Protein AF-A0A497K0K3-F1 (afdb_monomer)

pLDDT: mean 87.2, std 11.97, range [40.78, 98.0]

Radius of gyration: 27.2 Å; Cα contacts (8 Å, |Δi|>4): 540; chains: 1; bounding box: 61×64×87 Å

Mean predicted aligned error: 9.06 Å

Structure (mmCIF, N/CA/C/O backbone):
data_AF-A0A497K0K3-F1
#
_entry.id   AF-A0A497K0K3-F1
#
loop_
_atom_site.group_PDB
_atom_site.id
_atom_site.type_symbol
_atom_site.label_atom_id
_atom_site.label_alt_id
_atom_site.label_comp_id
_atom_site.label_asym_id
_atom_site.label_entity_id
_atom_site.label_seq_id
_atom_site.pdbx_PDB_ins_code
_atom_site.Cartn_x
_atom_site.Cartn_y
_atom_site.Cartn_z
_atom_site.occupancy
_atom_site.B_iso_or_equiv
_atom_site.auth_seq_id
_atom_site.auth_comp_id
_atom_site.auth_asym_id
_atom_site.auth_atom_id
_atom_site.pdbx_PDB_model_num
ATOM 1 N N . MET A 1 1 ? -24.976 9.567 4.731 1.00 81.94 1 MET A N 1
ATOM 2 C CA . MET A 1 1 ? -25.764 8.782 3.754 1.00 81.94 1 MET A CA 1
ATOM 3 C C . MET A 1 1 ? -26.337 7.565 4.461 1.00 81.94 1 MET A C 1
ATOM 5 O O . MET A 1 1 ? -25.668 7.037 5.346 1.00 81.94 1 MET A O 1
ATOM 9 N N . ASN A 1 2 ? -27.559 7.164 4.113 1.00 89.50 2 ASN A N 1
ATOM 10 C CA . ASN A 1 2 ? -28.194 5.967 4.667 1.00 89.50 2 ASN A CA 1
ATOM 11 C C . ASN A 1 2 ? -27.860 4.758 3.794 1.00 89.50 2 ASN A C 1
ATOM 13 O O . ASN A 1 2 ? -27.897 4.866 2.572 1.00 89.50 2 ASN A O 1
ATOM 17 N N . THR A 1 3 ? -27.541 3.638 4.434 1.00 92.94 3 THR A N 1
ATOM 18 C CA . THR A 1 3 ? -27.236 2.356 3.785 1.00 92.94 3 THR A CA 1
ATOM 19 C C . THR A 1 3 ? -28.233 1.306 4.265 1.00 92.94 3 THR A C 1
A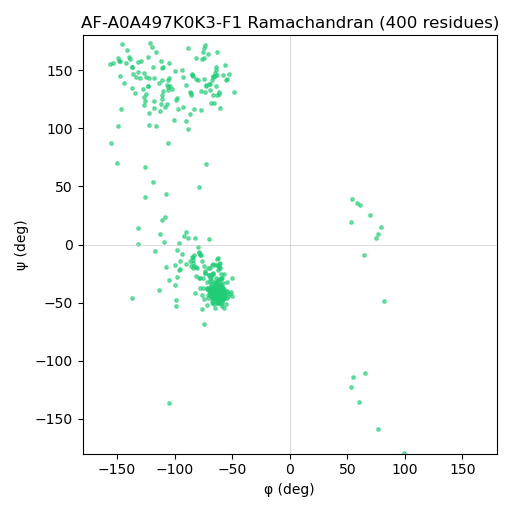TOM 21 O O . THR A 1 3 ? -28.965 1.544 5.234 1.00 92.94 3 THR A O 1
ATOM 24 N N . SER A 1 4 ? -28.244 0.130 3.642 1.00 91.94 4 SER A N 1
ATOM 25 C CA . SER A 1 4 ? -29.106 -0.980 4.064 1.00 91.94 4 SER A CA 1
ATOM 26 C C . SER A 1 4 ? -28.778 -1.499 5.479 1.00 91.94 4 SER A C 1
ATOM 28 O O . SER A 1 4 ? -29.630 -2.090 6.139 1.00 91.94 4 SER A O 1
ATOM 30 N N . HIS A 1 5 ? -27.583 -1.180 5.995 1.00 91.44 5 HIS A N 1
ATOM 31 C CA . HIS A 1 5 ? -27.079 -1.557 7.322 1.00 91.44 5 HIS A CA 1
ATOM 32 C C . HIS A 1 5 ? -27.007 -0.372 8.309 1.00 91.44 5 HIS A C 1
ATOM 34 O O . HIS A 1 5 ? -26.226 -0.383 9.268 1.00 91.44 5 HIS A O 1
ATOM 40 N N . GLY A 1 6 ? -27.807 0.673 8.068 1.00 90.69 6 GLY A N 1
ATOM 41 C CA . GLY A 1 6 ? -27.873 1.885 8.890 1.00 90.69 6 GLY A CA 1
ATOM 42 C C . GLY A 1 6 ? -27.059 3.061 8.330 1.00 90.69 6 GLY A C 1
ATOM 43 O O . GLY A 1 6 ? -26.469 2.968 7.252 1.00 90.69 6 GLY A O 1
ATOM 44 N N . PRO A 1 7 ? -27.044 4.215 9.013 1.00 91.88 7 PRO A N 1
ATOM 45 C CA . PRO A 1 7 ? -26.307 5.384 8.545 1.00 91.88 7 PRO A CA 1
ATOM 46 C C . PRO A 1 7 ? -24.793 5.176 8.657 1.00 91.88 7 PRO A C 1
ATOM 48 O O . PRO A 1 7 ? -24.294 4.686 9.670 1.00 91.88 7 PRO A O 1
ATOM 51 N N . THR A 1 8 ? -24.052 5.602 7.636 1.00 92.75 8 THR A N 1
ATOM 52 C CA . THR A 1 8 ? -22.582 5.587 7.670 1.00 92.75 8 THR A CA 1
ATOM 53 C C . THR A 1 8 ? -22.057 6.670 8.602 1.00 92.75 8 THR A C 1
ATOM 55 O O . THR A 1 8 ? -22.521 7.813 8.570 1.00 92.75 8 THR A O 1
ATOM 58 N N . SER A 1 9 ? -21.067 6.318 9.414 1.00 93.06 9 SER A N 1
ATOM 59 C CA . SER A 1 9 ? -20.449 7.191 10.409 1.00 93.06 9 SER A CA 1
ATOM 60 C C . SER A 1 9 ? -18.970 7.463 10.124 1.00 93.06 9 SER A C 1
ATOM 62 O O . SER A 1 9 ? -18.319 6.755 9.355 1.00 93.06 9 SER A O 1
ATOM 64 N N . TYR A 1 10 ? -18.410 8.475 10.792 1.00 91.56 10 TYR A N 1
ATOM 65 C CA . TYR A 1 10 ? -16.973 8.756 10.738 1.00 91.56 10 TYR A CA 1
ATOM 66 C C . TYR A 1 10 ? -16.123 7.591 11.271 1.00 91.56 10 TYR A C 1
ATOM 68 O O . TYR A 1 10 ? -15.045 7.315 10.738 1.00 91.56 10 TYR A O 1
ATOM 76 N N . LEU A 1 11 ? -16.623 6.870 12.285 1.00 95.12 11 LEU A N 1
ATOM 77 C CA . LEU A 1 11 ? -15.981 5.657 12.790 1.00 95.12 11 LEU A CA 1
ATOM 78 C C . LEU A 1 11 ? -15.847 4.617 11.674 1.00 95.12 11 LEU A C 1
ATOM 80 O O . LEU A 1 11 ? -14.776 4.040 11.519 1.00 95.12 11 LEU A O 1
ATOM 84 N N . ASP A 1 12 ? -16.888 4.431 10.858 1.00 96.38 12 ASP A N 1
ATOM 85 C CA . ASP A 1 12 ? -16.865 3.443 9.778 1.00 96.38 12 ASP A CA 1
ATOM 86 C C . ASP A 1 12 ? -15.757 3.736 8.765 1.00 96.38 12 ASP A C 1
ATOM 88 O O . ASP A 1 12 ? -14.955 2.856 8.457 1.00 96.38 12 ASP A O 1
ATOM 92 N N . PHE A 1 13 ? -15.654 4.987 8.306 1.00 94.56 13 PHE A N 1
ATOM 93 C CA . PHE A 1 13 ? -14.580 5.407 7.402 1.00 94.56 13 PHE A CA 1
ATOM 94 C C . PHE A 1 13 ? -13.200 5.331 8.059 1.00 94.56 13 PHE A C 1
ATOM 96 O O . PHE A 1 13 ? -12.242 4.906 7.416 1.00 94.56 13 PHE A O 1
ATOM 103 N N . SER A 1 14 ? -13.085 5.688 9.341 1.00 94.06 14 SER A N 1
ATOM 104 C CA . SER A 1 14 ? -11.822 5.601 10.085 1.00 94.06 14 SER A CA 1
ATOM 105 C C . SER A 1 14 ? -11.323 4.160 10.196 1.00 94.06 14 SER A C 1
ATOM 107 O O . SER A 1 14 ? -10.132 3.900 10.015 1.00 94.06 14 SER A O 1
ATOM 109 N N . LEU A 1 15 ? -12.230 3.214 10.457 1.00 96.62 15 LEU A N 1
ATOM 110 C CA . LEU A 1 15 ? -11.925 1.788 10.473 1.00 96.62 15 LEU A CA 1
ATOM 111 C C . LEU A 1 15 ? -11.590 1.286 9.069 1.00 96.62 15 LEU A C 1
ATOM 113 O O . LEU A 1 15 ? -10.532 0.690 8.883 1.00 96.62 15 LEU A O 1
ATOM 117 N N . ALA A 1 16 ? -12.429 1.573 8.072 1.00 96.69 16 ALA A N 1
ATOM 118 C CA . ALA A 1 16 ? -12.236 1.122 6.695 1.00 96.69 16 ALA A CA 1
ATOM 119 C C . ALA A 1 16 ? -10.949 1.664 6.057 1.00 96.69 16 ALA A C 1
ATOM 121 O O . ALA A 1 16 ? -10.318 0.964 5.269 1.00 96.69 16 ALA A O 1
ATOM 122 N N . PHE A 1 17 ? -10.496 2.860 6.440 1.00 94.94 17 PHE A N 1
ATOM 123 C CA . PHE A 1 17 ? -9.240 3.429 5.953 1.00 94.94 17 PHE A CA 1
ATOM 124 C C . PHE A 1 17 ? -8.026 2.531 6.236 1.00 94.94 17 PHE A C 1
ATOM 126 O O . PHE A 1 17 ? -7.165 2.379 5.368 1.00 94.94 17 PHE A O 1
ATOM 133 N N . ILE A 1 18 ? -7.974 1.906 7.419 1.00 95.06 18 ILE A N 1
ATOM 134 C CA . ILE A 1 18 ? -6.868 1.026 7.830 1.00 95.06 18 ILE A CA 1
ATOM 135 C C . ILE A 1 18 ? -7.205 -0.452 7.626 1.00 95.06 18 ILE A C 1
ATOM 137 O O . ILE A 1 18 ? -6.391 -1.196 7.086 1.00 95.06 18 ILE A O 1
ATOM 141 N N . LEU A 1 19 ? -8.387 -0.885 8.065 1.00 95.88 19 LEU A N 1
ATOM 142 C CA . LEU A 1 19 ? -8.795 -2.288 8.043 1.00 95.88 19 LEU A CA 1
ATOM 143 C C . LEU A 1 19 ? -9.232 -2.751 6.650 1.00 95.88 19 LEU A C 1
ATOM 145 O O . LEU A 1 19 ? -9.114 -3.938 6.341 1.00 95.88 19 LEU A O 1
ATOM 149 N N . GLY A 1 20 ? -9.755 -1.845 5.818 1.00 95.00 20 GLY A N 1
ATOM 150 C CA . GLY A 1 20 ? -10.454 -2.203 4.586 1.00 95.00 20 GLY A CA 1
ATOM 151 C C . GLY A 1 20 ? -11.562 -3.218 4.872 1.00 95.00 20 GLY A C 1
ATOM 152 O O . GLY A 1 20 ? -12.416 -2.994 5.724 1.00 95.00 20 GLY A O 1
ATOM 153 N N . SER A 1 21 ? -11.496 -4.372 4.205 1.00 92.75 21 SER A N 1
ATOM 154 C CA . SER A 1 21 ? -12.392 -5.513 4.437 1.00 92.75 21 SER A CA 1
ATOM 155 C C . SER A 1 21 ? -12.054 -6.366 5.664 1.00 92.75 21 SER A C 1
ATOM 157 O O . SER A 1 21 ? -12.774 -7.310 5.980 1.00 92.75 21 SER A O 1
ATOM 159 N N . GLY A 1 22 ? -10.926 -6.102 6.324 1.00 93.06 22 GLY A N 1
ATOM 160 C CA . GLY A 1 22 ? -10.370 -6.951 7.374 1.00 93.06 22 GLY A CA 1
ATOM 161 C C . GLY A 1 22 ? -9.696 -8.231 6.862 1.00 93.06 22 GLY A C 1
ATOM 162 O O . GLY A 1 22 ? -9.298 -9.062 7.674 1.00 93.06 22 GLY A O 1
ATOM 163 N N . LYS A 1 23 ? -9.549 -8.433 5.548 1.00 91.31 23 LYS A N 1
ATOM 164 C CA . LYS A 1 23 ? -8.831 -9.603 4.997 1.00 91.31 23 LYS A CA 1
ATOM 165 C C . LYS A 1 23 ? -7.331 -9.365 4.794 1.00 91.31 23 LYS A C 1
ATOM 167 O O . LYS A 1 23 ? -6.578 -10.315 4.622 1.00 91.31 23 LYS A O 1
ATOM 172 N N . GLY A 1 24 ? -6.903 -8.104 4.782 1.00 89.44 24 GLY A N 1
ATOM 173 C CA . GLY A 1 24 ? -5.507 -7.725 4.588 1.00 89.44 24 GLY A CA 1
ATOM 174 C C . GLY A 1 24 ? -4.669 -7.815 5.862 1.00 89.44 24 GLY A C 1
ATOM 175 O O . GLY A 1 24 ? -5.192 -7.769 6.975 1.00 89.44 24 GLY A O 1
ATOM 176 N N . TYR A 1 25 ? -3.350 -7.879 5.688 1.00 91.94 25 TYR A N 1
ATOM 177 C CA . TYR A 1 25 ? -2.402 -7.727 6.788 1.00 91.94 25 TYR A CA 1
ATOM 178 C C . TYR A 1 25 ? -2.402 -6.287 7.319 1.00 91.94 25 TYR A C 1
ATOM 180 O O . TYR A 1 25 ? -2.411 -5.326 6.538 1.00 91.94 25 TYR A O 1
ATOM 188 N N . ILE A 1 26 ? -2.350 -6.156 8.647 1.00 94.12 26 ILE A N 1
ATOM 189 C CA . ILE A 1 26 ? -2.205 -4.887 9.361 1.00 94.12 26 ILE A CA 1
ATOM 190 C C . ILE A 1 26 ? -1.013 -5.032 10.317 1.00 94.12 26 ILE A C 1
ATOM 192 O O . ILE A 1 26 ? -1.005 -5.960 11.127 1.00 94.12 26 ILE A O 1
ATOM 196 N N . PRO A 1 27 ? -0.024 -4.126 10.274 1.00 92.44 27 PRO A N 1
ATOM 197 C CA . PRO A 1 27 ? 1.155 -4.231 11.127 1.00 92.44 27 PRO A CA 1
ATOM 198 C C . PRO A 1 27 ? 0.806 -4.131 12.626 1.00 92.44 27 PRO A C 1
ATOM 200 O O . PRO A 1 27 ? 0.196 -3.137 13.030 1.00 92.44 27 PRO A O 1
ATOM 203 N N . PRO A 1 28 ? 1.247 -5.057 13.499 1.00 91.12 28 PRO A N 1
ATOM 204 C CA . PRO A 1 28 ? 1.009 -4.991 14.946 1.00 91.12 28 PRO A CA 1
ATOM 205 C C . PRO A 1 28 ? 1.960 -4.001 15.647 1.00 91.12 28 PRO A C 1
ATOM 207 O O . PRO A 1 28 ? 2.607 -4.313 16.643 1.00 91.12 28 PRO A O 1
ATOM 210 N N . ARG A 1 29 ? 2.077 -2.771 15.125 1.00 90.00 29 ARG A N 1
ATOM 211 C CA . ARG A 1 29 ? 3.024 -1.759 15.624 1.00 90.00 29 ARG A CA 1
ATOM 212 C C . ARG A 1 29 ? 2.478 -0.334 15.606 1.00 90.00 29 ARG A C 1
ATOM 214 O O . ARG A 1 29 ? 1.610 0.038 14.815 1.00 90.00 29 ARG A O 1
ATOM 221 N N . GLY A 1 30 ? 3.059 0.500 16.468 1.00 87.31 30 GLY A N 1
ATOM 222 C CA . GLY A 1 30 ? 2.953 1.959 16.410 1.00 87.31 30 GLY A CA 1
ATOM 223 C C . GLY A 1 30 ? 1.516 2.491 16.400 1.00 87.31 30 GLY A C 1
ATOM 224 O O . GLY A 1 30 ? 0.795 2.421 17.400 1.00 87.31 30 GLY A O 1
ATOM 225 N N . ARG A 1 31 ? 1.124 3.106 15.279 1.00 90.00 31 ARG A N 1
ATOM 226 C CA . ARG A 1 31 ? -0.209 3.702 15.093 1.00 90.00 31 ARG A CA 1
ATOM 227 C C . ARG A 1 31 ? -1.285 2.703 14.675 1.00 90.00 31 ARG A C 1
ATOM 229 O O . ARG A 1 31 ? -2.459 3.014 14.822 1.00 90.00 31 ARG A O 1
ATOM 236 N N . TYR A 1 32 ? -0.890 1.544 14.160 1.00 93.88 32 TYR A N 1
ATOM 237 C CA . TYR A 1 32 ? -1.805 0.529 13.642 1.00 93.88 32 TYR A CA 1
ATOM 238 C C . TYR A 1 32 ? -2.309 -0.402 14.749 1.00 93.88 32 TYR A C 1
ATOM 240 O O . TYR A 1 32 ? -3.356 -1.016 14.603 1.00 93.88 32 TYR A O 1
ATOM 248 N N . LEU A 1 33 ? -1.619 -0.439 15.893 1.00 94.31 33 LEU A N 1
ATOM 249 C CA . LEU A 1 33 ? -1.929 -1.338 17.003 1.00 94.31 33 LEU A CA 1
ATOM 250 C C . LEU A 1 33 ? -3.396 -1.280 17.503 1.00 94.31 33 LEU A C 1
ATOM 252 O O . LEU A 1 33 ? -3.985 -2.347 17.657 1.00 94.31 33 LEU A O 1
ATOM 256 N N . PRO A 1 34 ? -4.041 -0.103 17.681 1.00 96.00 34 PRO A N 1
ATOM 257 C CA . PRO A 1 34 ? -5.468 -0.052 18.026 1.00 96.00 34 PRO A CA 1
ATOM 258 C C . PRO A 1 34 ? -6.365 -0.699 16.964 1.00 96.00 34 PRO A C 1
ATOM 260 O O . PRO A 1 34 ? -7.342 -1.357 17.297 1.00 96.00 34 PRO A O 1
ATOM 263 N N . PHE A 1 35 ? -6.017 -0.568 15.684 1.00 96.81 35 PHE A N 1
ATOM 264 C CA . PHE A 1 35 ? -6.771 -1.176 14.590 1.00 96.81 35 PHE A CA 1
ATOM 265 C C . PHE A 1 35 ? -6.601 -2.697 14.568 1.00 96.81 35 PHE A C 1
ATOM 267 O O . PHE A 1 35 ? -7.580 -3.402 14.352 1.00 96.81 35 PHE A O 1
ATOM 274 N N . VAL A 1 36 ? -5.405 -3.217 14.867 1.00 95.94 36 VAL A N 1
ATOM 275 C CA . VAL A 1 36 ? -5.197 -4.669 15.020 1.00 95.94 36 VAL A CA 1
ATOM 276 C C . VAL A 1 36 ? -6.021 -5.219 16.189 1.00 95.94 36 VAL A C 1
ATOM 278 O O . VAL A 1 36 ? -6.665 -6.256 16.049 1.00 95.94 36 VAL A O 1
ATOM 281 N N . ALA A 1 37 ? -6.090 -4.498 17.312 1.00 96.50 37 ALA A N 1
ATOM 282 C CA . ALA A 1 37 ? -6.958 -4.874 18.427 1.00 96.50 37 ALA A CA 1
ATOM 283 C C . ALA A 1 37 ? -8.446 -4.869 18.052 1.00 96.50 37 ALA A C 1
ATOM 285 O O . ALA A 1 37 ? -9.154 -5.829 18.349 1.00 96.50 37 ALA A O 1
ATOM 286 N N . ILE A 1 38 ? -8.923 -3.834 17.354 1.00 96.94 38 ILE A N 1
ATOM 287 C CA . ILE A 1 38 ? -10.309 -3.781 16.863 1.00 96.94 38 ILE A CA 1
ATOM 288 C C . ILE A 1 38 ? -10.577 -4.929 15.887 1.00 96.94 38 ILE A C 1
ATOM 290 O O . ILE A 1 38 ? -11.615 -5.576 15.968 1.00 96.94 38 ILE A O 1
ATOM 294 N N . HIS A 1 39 ? -9.634 -5.235 14.996 1.00 96.19 39 HIS A N 1
ATOM 295 C CA . HIS A 1 39 ? -9.741 -6.360 14.070 1.00 96.19 39 HIS A CA 1
ATOM 296 C C . HIS A 1 39 ? -9.852 -7.703 14.793 1.00 96.19 39 HIS A C 1
ATOM 298 O O . HIS A 1 39 ? -10.673 -8.539 14.411 1.00 96.19 39 HIS A O 1
ATOM 304 N N . ARG A 1 40 ? -9.081 -7.895 15.870 1.00 95.31 40 ARG A N 1
ATOM 305 C CA . ARG A 1 40 ? -9.197 -9.066 16.743 1.00 95.31 40 ARG A CA 1
ATOM 306 C C . ARG A 1 40 ? -10.573 -9.121 17.407 1.00 95.31 40 ARG A C 1
ATOM 308 O O . ARG A 1 40 ? -11.254 -10.138 17.282 1.00 95.31 40 ARG A O 1
ATOM 315 N N . LEU A 1 41 ? -11.010 -8.025 18.024 1.00 95.50 41 LEU A N 1
ATOM 316 C CA . LEU A 1 41 ? -12.314 -7.902 18.686 1.00 95.50 41 LEU A CA 1
ATOM 317 C C . LEU A 1 41 ? -13.494 -8.116 17.733 1.00 95.50 41 LEU A C 1
ATOM 319 O O . LEU A 1 41 ? -14.487 -8.718 18.119 1.00 95.50 41 LEU A O 1
ATOM 323 N N . LEU A 1 42 ? -13.392 -7.705 16.469 1.00 95.31 42 LEU A N 1
ATOM 324 C CA . LEU A 1 42 ? -14.420 -7.975 15.459 1.00 95.31 42 LEU A CA 1
ATOM 325 C C . LEU A 1 42 ? -14.626 -9.479 15.216 1.00 95.31 42 LEU A C 1
ATOM 327 O O . LEU A 1 42 ? -15.741 -9.892 14.893 1.00 95.31 42 LEU A O 1
ATOM 331 N N . LYS A 1 43 ? -13.576 -10.294 15.402 1.00 92.75 43 LYS A N 1
ATOM 332 C CA . LYS A 1 43 ? -13.619 -11.755 15.232 1.00 92.75 43 LYS A CA 1
ATOM 333 C C . LYS A 1 43 ? -14.166 -12.483 16.462 1.00 92.75 43 LYS A C 1
ATOM 335 O O . LYS A 1 43 ? -14.933 -13.422 16.288 1.00 92.75 43 LYS A O 1
ATOM 340 N N . VAL A 1 44 ? -13.786 -12.073 17.677 1.00 93.75 44 VAL A N 1
ATOM 341 C CA . VAL A 1 44 ? -14.222 -12.741 18.930 1.00 93.75 44 VAL A CA 1
ATOM 342 C C . VAL A 1 44 ? -15.434 -12.113 19.600 1.00 93.75 44 VAL A C 1
ATOM 344 O O . VAL A 1 44 ? -16.117 -12.772 20.371 1.00 93.75 44 VAL A O 1
ATOM 347 N N . GLY A 1 45 ? -15.736 -10.853 19.301 1.00 91.38 45 GLY A N 1
ATOM 348 C CA . GLY A 1 45 ? -16.783 -10.061 19.947 1.00 91.38 45 GLY A CA 1
ATOM 349 C C . GLY A 1 45 ? -16.348 -9.448 21.280 1.00 91.38 45 GLY A C 1
ATOM 350 O O . GLY A 1 45 ? -16.536 -8.246 21.480 1.00 91.38 45 GLY A O 1
ATOM 351 N N . GLU A 1 46 ? -15.754 -10.252 22.159 1.00 94.94 46 GLU A N 1
ATOM 352 C CA . GLU A 1 46 ? -15.360 -9.867 23.517 1.00 94.94 46 GLU A CA 1
ATOM 353 C C . GLU A 1 46 ? -14.040 -10.548 23.905 1.00 94.94 46 GLU A C 1
ATOM 355 O O . GLU A 1 46 ? -13.829 -11.713 23.568 1.00 94.94 46 GLU A O 1
ATOM 360 N N . CYS A 1 47 ? -13.141 -9.826 24.577 1.00 95.50 47 CYS A N 1
ATOM 361 C CA . CYS A 1 47 ? -11.946 -10.404 25.196 1.00 95.50 47 CYS A CA 1
ATOM 362 C C . CYS A 1 47 ? -11.435 -9.535 26.350 1.00 95.50 47 CYS A C 1
ATOM 364 O O . CYS A 1 47 ? -11.640 -8.317 26.376 1.00 95.50 47 CYS A O 1
ATOM 366 N N . SER A 1 48 ? -10.720 -10.143 27.289 1.00 96.31 48 SER A N 1
ATOM 367 C CA . SER A 1 48 ? -10.009 -9.412 28.335 1.00 96.31 48 SER A CA 1
ATOM 368 C C . SER A 1 48 ? -8.720 -8.773 27.810 1.00 96.31 48 SER A C 1
ATOM 370 O O . SER A 1 48 ? -8.157 -9.179 26.790 1.00 96.31 48 SER A O 1
ATOM 372 N N . PHE A 1 49 ? -8.220 -7.760 28.517 1.00 96.38 49 PHE A N 1
ATOM 373 C CA . PHE A 1 49 ? -6.960 -7.102 28.177 1.00 96.38 49 PHE A CA 1
ATOM 374 C C . PHE A 1 49 ? -5.771 -8.071 28.122 1.00 96.38 49 PHE A C 1
ATOM 376 O O . PHE A 1 49 ? -4.952 -7.962 27.211 1.00 96.38 49 PHE A O 1
ATOM 383 N N . ARG A 1 50 ? -5.678 -9.017 29.065 1.00 95.31 50 ARG A N 1
ATOM 384 C CA . ARG A 1 50 ? -4.603 -10.021 29.109 1.00 95.31 50 ARG A CA 1
ATOM 385 C C . ARG A 1 50 ? -4.629 -10.943 27.894 1.00 95.31 50 ARG A C 1
ATOM 387 O O . ARG A 1 50 ? -3.597 -11.093 27.251 1.00 95.31 50 ARG A O 1
ATOM 394 N N . GLU A 1 51 ? -5.800 -11.469 27.546 1.00 95.88 51 GLU A N 1
ATOM 395 C CA . GLU A 1 51 ? -5.971 -12.292 26.339 1.00 95.88 51 GLU A CA 1
ATOM 396 C C . GLU A 1 51 ? -5.605 -11.495 25.083 1.00 95.88 51 GLU A C 1
ATOM 398 O O . GLU A 1 51 ? -4.901 -11.989 24.208 1.00 95.88 51 GLU A O 1
ATOM 403 N N . LEU A 1 52 ? -6.013 -10.223 25.014 1.00 95.25 52 LEU A N 1
ATOM 404 C CA . LEU A 1 52 ? -5.724 -9.377 23.862 1.00 95.25 52 LEU A CA 1
ATOM 405 C C . LEU A 1 52 ? -4.222 -9.123 23.677 1.00 95.25 52 LEU A C 1
ATOM 407 O O . LEU A 1 52 ? -3.737 -9.167 22.551 1.00 95.25 52 LEU A O 1
ATOM 411 N N . ILE A 1 53 ? -3.470 -8.818 24.740 1.00 95.25 53 ILE A N 1
ATOM 412 C CA . ILE A 1 53 ? -2.024 -8.568 24.601 1.00 95.25 53 ILE A CA 1
ATOM 413 C C . ILE A 1 53 ? -1.238 -9.848 24.304 1.00 95.25 53 ILE A C 1
ATOM 415 O O . ILE A 1 53 ? -0.239 -9.772 23.588 1.00 95.25 53 ILE A O 1
ATOM 419 N N . GLU A 1 54 ? -1.698 -10.991 24.822 1.00 94.50 54 GLU A N 1
ATOM 420 C CA . GLU A 1 54 ? -1.128 -12.311 24.551 1.00 94.50 54 GLU A CA 1
ATOM 421 C C . GLU A 1 54 ? -1.330 -12.690 23.081 1.00 94.50 54 GLU A C 1
ATOM 423 O O . GLU A 1 54 ? -0.351 -12.942 22.379 1.00 94.50 54 GLU A O 1
ATOM 428 N N . ASP A 1 55 ? -2.563 -12.584 22.579 1.00 92.81 55 ASP A N 1
ATOM 429 C CA . ASP A 1 55 ? -2.907 -12.838 21.176 1.00 92.81 55 ASP A CA 1
ATOM 430 C C . ASP A 1 55 ? -2.129 -11.939 20.204 1.00 92.81 55 ASP A C 1
ATOM 432 O O . ASP A 1 55 ? -1.759 -12.354 19.105 1.00 92.81 55 ASP A O 1
ATOM 436 N N . LEU A 1 56 ? -1.902 -10.679 20.586 1.00 91.88 56 LEU A N 1
ATOM 437 C CA . LEU A 1 56 ? -1.166 -9.715 19.768 1.00 91.88 56 LEU A CA 1
ATOM 438 C C . LEU A 1 56 ? 0.358 -9.837 19.913 1.00 91.88 56 LEU A C 1
ATOM 440 O O . LEU A 1 56 ? 1.083 -9.172 19.170 1.00 91.88 56 LEU A O 1
ATOM 444 N N . GLY A 1 57 ? 0.855 -10.633 20.865 1.00 92.19 57 GLY A N 1
ATOM 445 C CA . GLY A 1 57 ? 2.284 -10.788 21.134 1.00 92.19 57 GLY A CA 1
ATOM 446 C C . GLY A 1 57 ? 2.974 -9.485 21.555 1.00 92.19 57 GLY A C 1
ATOM 447 O O . GLY A 1 57 ? 4.126 -9.244 21.187 1.00 92.19 57 GLY A O 1
ATOM 448 N N . ILE A 1 58 ? 2.280 -8.605 22.287 1.00 92.50 58 ILE A N 1
ATOM 449 C CA . ILE A 1 58 ? 2.800 -7.284 22.677 1.00 92.50 58 ILE A CA 1
ATOM 450 C C . ILE A 1 58 ? 3.072 -7.174 24.178 1.00 92.50 58 ILE A C 1
ATOM 452 O O . ILE A 1 58 ? 2.400 -7.768 25.013 1.00 92.50 58 ILE A O 1
ATOM 456 N N . SER A 1 59 ? 4.035 -6.321 24.542 1.00 92.62 59 SER A N 1
ATOM 457 C CA . SER A 1 59 ? 4.293 -5.997 25.952 1.00 92.62 59 SER A CA 1
ATOM 458 C C . SER A 1 59 ? 3.105 -5.292 26.615 1.00 92.62 59 SER A C 1
ATOM 460 O O . SER A 1 59 ? 2.423 -4.481 25.979 1.00 92.62 59 SER A O 1
ATOM 462 N N . GLU A 1 60 ? 2.940 -5.481 27.928 1.00 93.19 60 GLU A N 1
ATOM 463 C CA . GLU A 1 60 ? 1.897 -4.800 28.704 1.00 93.19 60 GLU A CA 1
ATOM 464 C C . GLU A 1 60 ? 1.970 -3.273 28.546 1.00 93.19 60 GLU A C 1
ATOM 466 O O . GLU A 1 60 ? 0.953 -2.620 28.324 1.00 93.19 60 GLU A O 1
ATOM 471 N N . ARG A 1 61 ? 3.175 -2.684 28.541 1.00 92.50 61 ARG A N 1
ATOM 472 C CA . ARG A 1 61 ? 3.365 -1.242 28.306 1.00 92.50 61 ARG A CA 1
ATOM 473 C C . ARG A 1 61 ? 2.764 -0.780 26.973 1.00 92.50 61 ARG A C 1
ATOM 475 O O . ARG A 1 61 ? 2.149 0.288 26.910 1.00 92.50 61 ARG A O 1
ATOM 482 N N . ALA A 1 62 ? 2.961 -1.552 25.904 1.00 92.06 62 ALA A N 1
ATOM 483 C CA . ALA A 1 62 ? 2.376 -1.258 24.599 1.00 92.06 62 ALA A CA 1
ATOM 484 C C . ALA A 1 62 ? 0.849 -1.435 24.628 1.00 92.06 62 ALA A C 1
ATOM 486 O O . ALA A 1 62 ? 0.133 -0.564 24.132 1.00 92.06 62 ALA A O 1
ATOM 487 N N . GLY A 1 63 ? 0.364 -2.492 25.287 1.00 94.06 63 GLY A N 1
ATOM 488 C CA . GLY A 1 63 ? -1.058 -2.745 25.514 1.00 94.06 63 GLY A CA 1
ATOM 489 C C . GLY A 1 63 ? -1.762 -1.605 26.257 1.00 94.06 63 GLY A C 1
ATOM 490 O O . GLY A 1 63 ? -2.801 -1.130 25.809 1.00 94.06 63 GLY A O 1
ATOM 491 N N . ARG A 1 64 ? -1.165 -1.066 27.326 1.00 94.56 64 ARG A N 1
ATOM 492 C CA . ARG A 1 64 ? -1.716 0.085 28.068 1.00 94.56 64 ARG A CA 1
ATOM 493 C C . ARG A 1 64 ? -1.815 1.334 27.196 1.00 94.56 64 ARG A C 1
ATOM 495 O O . ARG A 1 64 ? -2.818 2.042 27.219 1.00 94.56 64 ARG A O 1
ATOM 502 N N . SER A 1 65 ? -0.795 1.602 26.378 1.00 93.75 65 SER A N 1
ATOM 503 C CA . SER A 1 65 ? -0.849 2.715 25.422 1.00 93.75 65 SER A CA 1
ATOM 504 C C . SER A 1 65 ? -1.917 2.504 24.344 1.00 93.75 65 SER A C 1
ATOM 506 O O . SER A 1 65 ? -2.518 3.480 23.896 1.00 93.75 65 SER A O 1
ATOM 508 N N . MET A 1 66 ? -2.143 1.261 23.921 1.00 95.81 66 MET A N 1
ATOM 509 C CA . MET A 1 66 ? -3.197 0.892 22.980 1.00 95.81 66 MET A CA 1
ATOM 510 C C . MET A 1 66 ? -4.589 1.092 23.589 1.00 95.81 66 MET A C 1
ATOM 512 O O . MET A 1 66 ? -5.411 1.727 22.936 1.00 95.81 66 MET A O 1
ATOM 516 N N . LEU A 1 67 ? -4.833 0.661 24.835 1.00 95.88 67 LEU A N 1
ATOM 517 C CA . LEU A 1 67 ? -6.106 0.883 25.538 1.00 95.88 67 LEU A CA 1
ATOM 518 C C . LEU A 1 67 ? -6.489 2.366 25.578 1.00 95.88 67 LEU A C 1
ATOM 520 O O . LEU A 1 67 ? -7.610 2.719 25.232 1.00 95.88 67 LEU A O 1
ATOM 524 N N . LYS A 1 68 ? -5.539 3.250 25.908 1.00 95.31 68 LYS A N 1
ATOM 525 C CA . LYS A 1 68 ? -5.780 4.706 25.934 1.00 95.31 68 LYS A CA 1
ATOM 526 C C . LYS A 1 68 ? -6.191 5.258 24.566 1.00 95.31 68 LYS A C 1
ATOM 528 O O . LYS A 1 68 ? -7.028 6.148 24.482 1.00 95.31 68 LYS A O 1
ATOM 533 N N . LYS A 1 69 ? -5.620 4.725 23.481 1.00 95.50 69 LYS A N 1
ATOM 534 C CA . LYS A 1 69 ? -6.009 5.106 22.113 1.00 95.50 69 LYS A CA 1
ATOM 535 C C . LYS A 1 69 ? -7.379 4.552 21.733 1.00 95.50 69 LYS A C 1
ATOM 537 O O . LYS A 1 69 ? -8.120 5.248 21.054 1.00 95.50 69 LYS A O 1
ATOM 542 N N . LEU A 1 70 ? -7.705 3.330 22.155 1.00 96.00 70 LEU A N 1
ATOM 543 C CA . LEU A 1 70 ? -9.017 2.724 21.930 1.00 96.00 70 LEU A CA 1
ATOM 544 C C . LEU A 1 70 ? -10.121 3.496 22.653 1.00 96.00 70 LEU A C 1
ATOM 546 O O . LEU A 1 70 ? -11.141 3.783 22.036 1.00 96.00 70 LEU A O 1
ATOM 550 N N . LEU A 1 71 ? -9.888 3.883 23.910 1.00 95.38 71 LEU A N 1
ATOM 551 C CA . LEU A 1 71 ? -10.812 4.731 24.662 1.00 95.38 71 LEU A CA 1
ATOM 552 C C . LEU A 1 71 ? -11.022 6.067 23.945 1.00 95.38 71 LEU A C 1
ATOM 554 O O . LEU A 1 71 ? -12.153 6.434 23.659 1.00 95.38 71 LEU A O 1
ATOM 558 N N . LYS A 1 72 ? -9.938 6.725 23.520 1.00 95.00 72 LYS A N 1
ATOM 559 C CA . LYS A 1 72 ? -10.052 7.955 22.731 1.00 95.00 72 LYS A CA 1
ATOM 560 C C . LYS A 1 72 ? -10.850 7.757 21.435 1.00 95.00 72 LYS A C 1
ATOM 562 O O . LYS A 1 72 ? -11.685 8.582 21.102 1.00 95.00 72 LYS A O 1
ATOM 567 N N . MET A 1 73 ? -10.631 6.662 20.702 1.00 95.25 73 MET A N 1
ATOM 568 C CA . MET A 1 73 ? -11.420 6.354 19.499 1.00 95.25 73 MET A CA 1
ATOM 569 C C . MET A 1 73 ? -12.901 6.114 19.819 1.00 95.25 73 MET A C 1
ATOM 571 O O . MET A 1 73 ? -13.764 6.411 18.995 1.00 95.25 73 MET A O 1
ATOM 575 N N . HIS A 1 74 ? -13.205 5.555 20.990 1.00 95.50 74 HIS A N 1
ATOM 576 C CA . HIS A 1 74 ? -14.571 5.382 21.466 1.00 95.50 74 HIS A CA 1
ATOM 577 C C . HIS A 1 74 ? -15.235 6.727 21.768 1.00 95.50 74 HIS A C 1
ATOM 579 O O . HIS A 1 74 ? -16.329 6.978 21.269 1.00 95.50 74 HIS A O 1
ATOM 585 N N . GLU A 1 75 ? -14.544 7.606 22.491 1.00 94.31 75 GLU A N 1
ATOM 586 C CA . GLU A 1 75 ? -14.987 8.970 22.805 1.00 94.31 75 GLU A CA 1
ATOM 587 C C . GLU A 1 75 ? -15.180 9.807 21.530 1.00 94.31 75 GLU A C 1
ATOM 589 O O . GLU A 1 75 ? -16.264 10.338 21.303 1.00 94.31 75 GLU A O 1
ATOM 594 N N . ASP A 1 76 ? -14.183 9.825 20.636 1.00 94.25 76 ASP A N 1
ATOM 595 C CA . ASP A 1 76 ? -14.210 10.537 19.346 1.00 94.25 76 ASP A CA 1
ATOM 596 C C . ASP A 1 76 ? -15.310 10.008 18.392 1.00 94.25 76 ASP A C 1
ATOM 598 O O . ASP A 1 76 ? -15.579 10.609 17.350 1.00 94.25 76 ASP A O 1
ATOM 602 N N . SER A 1 77 ? -15.930 8.864 18.710 1.00 93.06 77 SER A N 1
ATOM 603 C CA . SER A 1 77 ? -17.022 8.257 17.939 1.00 93.06 77 SER A CA 1
ATOM 604 C C . SER A 1 77 ? -18.374 8.286 18.654 1.00 93.06 77 SER A C 1
ATOM 606 O O . SER A 1 77 ? -19.243 7.479 18.318 1.00 93.06 77 SER A O 1
ATOM 608 N N . ASP A 1 78 ? -18.565 9.182 19.627 1.00 91.81 78 ASP A N 1
ATOM 609 C CA . ASP A 1 78 ? -19.785 9.295 20.442 1.00 91.81 78 ASP A CA 1
ATOM 610 C C . ASP A 1 78 ? -20.171 7.963 21.109 1.00 91.81 78 ASP A C 1
ATOM 612 O O . ASP A 1 78 ? -21.332 7.543 21.120 1.00 91.81 78 ASP A O 1
ATOM 616 N N . GLY A 1 79 ? -19.173 7.221 21.585 1.00 92.56 79 GLY A N 1
ATOM 617 C CA . GLY A 1 79 ? -19.384 5.949 22.259 1.00 92.56 79 GLY A CA 1
ATOM 618 C C . GLY A 1 79 ? -19.863 4.823 21.332 1.00 92.56 79 GLY A C 1
ATOM 619 O O . GLY A 1 79 ? -20.538 3.893 21.775 1.00 92.56 79 GLY A O 1
ATOM 620 N N . ARG A 1 80 ? -19.578 4.862 20.024 1.00 93.00 80 ARG A N 1
ATOM 621 C CA . ARG A 1 80 ? -20.066 3.834 19.073 1.00 93.00 80 ARG A CA 1
ATOM 622 C C . ARG A 1 80 ? -19.201 2.577 18.989 1.00 93.00 80 ARG A C 1
ATOM 624 O O . ARG A 1 80 ? -19.675 1.564 18.484 1.00 93.00 80 ARG A O 1
ATOM 631 N N . LEU A 1 81 ? -17.963 2.619 19.485 1.00 94.88 81 LEU A N 1
ATOM 632 C CA . LEU A 1 81 ? -17.019 1.498 19.366 1.00 94.88 81 LEU A CA 1
ATOM 633 C C . LEU A 1 81 ? -17.298 0.315 20.326 1.00 94.88 81 LEU A C 1
ATOM 635 O O . LEU A 1 81 ? -17.455 -0.817 19.867 1.00 94.88 81 LEU A O 1
ATOM 639 N N . PHE A 1 82 ? -17.369 0.555 21.638 1.00 96.75 82 PHE A N 1
ATOM 640 C CA . PHE A 1 82 ? -17.520 -0.476 22.674 1.00 96.75 82 PHE A CA 1
ATOM 641 C C . PHE A 1 82 ? -18.933 -0.528 23.241 1.00 96.75 82 PHE A C 1
ATOM 643 O O . PHE A 1 82 ? -19.594 0.497 23.344 1.00 96.75 82 PHE A O 1
ATOM 650 N N . ALA A 1 83 ? -19.422 -1.725 23.557 1.00 93.81 83 ALA A N 1
ATOM 651 C CA . ALA A 1 83 ? -20.759 -1.933 24.107 1.00 93.81 83 ALA A CA 1
ATOM 652 C C . ALA A 1 83 ? -20.898 -1.392 25.532 1.00 93.81 83 ALA A C 1
ATOM 654 O O . ALA A 1 83 ? -21.977 -0.934 25.898 1.00 93.81 83 ALA A O 1
ATOM 655 N N . GLU A 1 84 ? -19.804 -1.430 26.285 1.00 91.19 84 GLU A N 1
ATOM 656 C CA . GLU A 1 84 ? -19.700 -0.997 27.671 1.00 91.19 84 GLU A CA 1
ATOM 657 C C . GLU A 1 84 ? -18.437 -0.142 27.814 1.00 91.19 84 GLU A C 1
ATOM 659 O O . GLU A 1 84 ? -17.423 -0.412 27.157 1.00 91.19 84 GLU A O 1
ATOM 664 N N . ASP A 1 85 ? -18.511 0.891 28.652 1.00 89.00 85 ASP A N 1
ATOM 665 C CA . ASP A 1 85 ? -17.341 1.681 29.021 1.00 89.00 85 ASP A CA 1
ATOM 666 C C . ASP A 1 85 ? -16.373 0.819 29.835 1.00 89.00 85 ASP A C 1
ATOM 668 O O . ASP A 1 85 ? -16.777 -0.025 30.636 1.00 89.00 85 ASP A O 1
ATOM 672 N N . PHE A 1 86 ? -15.078 1.053 29.654 1.00 91.12 86 PHE A N 1
ATOM 673 C CA . PHE A 1 86 ? -14.038 0.375 30.417 1.00 91.12 86 PHE A CA 1
ATOM 674 C C . PHE A 1 86 ? -13.027 1.388 30.941 1.00 91.12 86 PHE A C 1
ATOM 676 O O . PHE A 1 86 ? -12.727 2.392 30.292 1.00 91.12 86 PHE A O 1
ATOM 683 N N . ASN A 1 87 ? -12.450 1.094 32.104 1.00 90.69 87 ASN A N 1
ATOM 684 C CA . ASN A 1 87 ? -11.378 1.903 32.655 1.00 90.69 87 ASN A CA 1
ATOM 685 C C . ASN A 1 87 ? -10.012 1.338 32.210 1.00 90.69 87 ASN A C 1
ATOM 687 O O . ASN A 1 87 ? -9.669 0.202 32.546 1.00 90.69 87 ASN A O 1
ATOM 691 N N . PRO A 1 88 ? -9.190 2.101 31.463 1.00 88.75 88 PRO A N 1
ATOM 692 C CA . PRO A 1 88 ? -7.891 1.629 30.978 1.00 88.75 88 PRO A CA 1
ATOM 693 C C . PRO A 1 88 ? -6.862 1.379 32.095 1.00 88.75 88 PRO A C 1
ATOM 695 O O . PRO A 1 88 ? -5.849 0.711 31.849 1.00 88.75 88 PRO A O 1
ATOM 698 N N . GLU A 1 89 ? -7.099 1.918 33.295 1.00 90.19 89 GLU A N 1
ATOM 699 C CA . GLU A 1 89 ? -6.248 1.728 34.475 1.00 90.19 89 GLU A CA 1
ATOM 700 C C . GLU A 1 89 ? -6.588 0.441 35.255 1.00 90.19 89 GLU A C 1
ATOM 702 O O . GLU A 1 89 ? -5.797 0.013 36.096 1.00 90.19 89 GLU A O 1
ATOM 707 N N . ASP A 1 90 ? -7.708 -0.227 34.949 1.00 91.62 90 ASP A N 1
ATOM 708 C CA . ASP A 1 90 ? -8.048 -1.510 35.569 1.00 91.62 90 ASP A CA 1
ATOM 709 C C . ASP A 1 90 ? -7.003 -2.574 35.219 1.00 91.62 90 ASP A C 1
ATOM 711 O O . ASP A 1 90 ? -6.452 -2.602 34.118 1.00 91.62 90 ASP A O 1
ATOM 715 N N . ALA A 1 91 ? -6.724 -3.504 36.135 1.00 90.31 91 ALA A N 1
ATOM 716 C CA . ALA A 1 91 ? -5.673 -4.500 35.918 1.00 90.31 91 ALA A CA 1
ATOM 717 C C . ALA A 1 91 ? -5.935 -5.382 34.681 1.00 90.31 91 ALA A C 1
ATOM 719 O O . ALA A 1 91 ? -4.987 -5.725 33.969 1.00 90.31 91 ALA A O 1
ATOM 720 N N . ASN A 1 92 ? -7.200 -5.720 34.412 1.00 94.88 92 ASN A N 1
ATOM 721 C CA . ASN A 1 92 ? -7.607 -6.562 33.290 1.00 94.88 92 ASN A CA 1
ATOM 722 C C . ASN A 1 92 ? -9.026 -6.209 32.793 1.00 94.88 92 ASN A C 1
ATOM 724 O O . ASN A 1 92 ? -9.948 -6.986 33.039 1.00 94.88 92 ASN A O 1
ATOM 728 N N . PRO A 1 93 ? -9.233 -5.046 32.146 1.00 95.50 93 PRO A N 1
ATOM 729 C CA . PRO A 1 93 ? -10.552 -4.655 31.660 1.00 95.50 93 PRO A CA 1
ATOM 730 C C . PRO A 1 93 ? -11.041 -5.611 30.570 1.00 95.50 93 PRO A C 1
ATOM 732 O O . PRO A 1 93 ? -10.253 -6.087 29.745 1.00 95.50 93 PRO A O 1
ATOM 735 N N . THR A 1 94 ? -12.348 -5.855 30.553 1.00 95.94 94 THR A N 1
ATOM 736 C CA . THR A 1 94 ? -13.023 -6.582 29.476 1.00 95.94 94 THR A CA 1
ATOM 737 C C . THR A 1 94 ? -13.404 -5.609 28.369 1.00 95.94 94 THR A C 1
ATOM 739 O O . THR A 1 94 ? -13.976 -4.552 28.624 1.00 95.94 94 THR A O 1
ATOM 742 N N . LEU A 1 95 ? -13.074 -5.957 27.128 1.00 96.25 95 LEU A N 1
ATOM 743 C CA . LEU A 1 95 ? -13.357 -5.153 25.948 1.00 96.25 95 LEU A CA 1
ATOM 744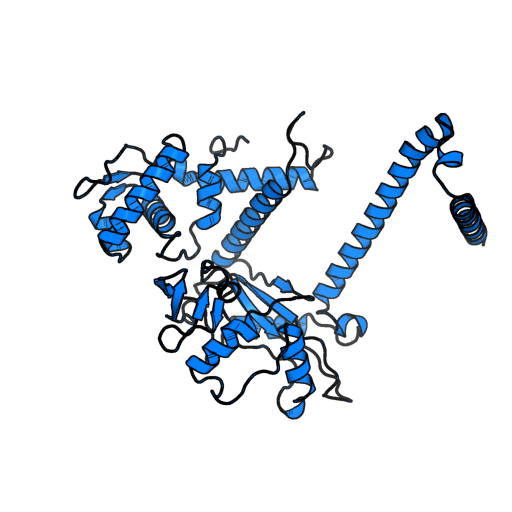 C C . LEU A 1 95 ? -14.402 -5.864 25.100 1.00 96.25 95 LEU A C 1
ATOM 746 O O . LEU A 1 95 ? -14.167 -6.972 24.618 1.00 96.25 95 LEU A O 1
ATOM 750 N N . LYS A 1 96 ? -15.532 -5.199 24.869 1.00 96.25 96 LYS A N 1
ATOM 751 C CA . LYS A 1 96 ? -16.650 -5.742 24.095 1.00 96.25 96 LYS A CA 1
ATOM 752 C C . LYS A 1 96 ? -17.042 -4.792 22.982 1.00 96.25 96 LYS A C 1
ATOM 754 O O . LYS A 1 96 ? -17.414 -3.653 23.250 1.00 96.25 96 LYS A O 1
ATOM 759 N N . ILE A 1 97 ? -16.968 -5.235 21.730 1.00 95.12 97 ILE A N 1
ATOM 760 C CA . ILE A 1 97 ? -17.292 -4.373 20.587 1.00 95.12 97 ILE A CA 1
ATOM 761 C C . ILE A 1 97 ? -18.812 -4.272 20.391 1.00 95.12 97 ILE A C 1
ATOM 763 O O . ILE A 1 97 ? -19.527 -5.268 20.537 1.00 95.12 97 ILE A O 1
ATOM 767 N N . LYS A 1 98 ? -19.338 -3.091 20.029 1.00 94.81 98 LYS A N 1
ATOM 768 C CA . LYS A 1 98 ? -20.762 -2.977 19.659 1.00 94.81 98 LYS A CA 1
ATOM 769 C C . LYS A 1 98 ? -21.039 -3.803 18.405 1.00 94.81 98 LYS A C 1
ATOM 771 O O . LYS A 1 98 ? -20.302 -3.726 17.424 1.00 94.81 98 LYS A O 1
ATOM 776 N N . GLY A 1 99 ? -22.155 -4.537 18.402 1.00 89.81 99 GLY A N 1
ATOM 777 C CA . GLY A 1 99 ? -22.541 -5.399 17.278 1.00 89.81 99 GLY A CA 1
ATOM 778 C C . GLY A 1 99 ? -22.600 -4.661 15.936 1.00 89.81 99 GLY A C 1
ATOM 779 O O . GLY A 1 99 ? -22.088 -5.165 14.943 1.00 89.81 99 GLY A O 1
ATOM 780 N N . GLN A 1 100 ? -23.112 -3.424 15.932 1.00 90.31 100 GLN A N 1
ATOM 781 C CA . GLN A 1 100 ? -23.228 -2.577 14.735 1.00 90.31 100 GLN A CA 1
ATOM 782 C C . GLN A 1 100 ? -21.882 -2.224 14.084 1.00 90.31 100 GLN A C 1
ATOM 784 O O . GLN A 1 100 ? -21.845 -1.881 12.900 1.00 90.31 100 GLN A O 1
ATOM 789 N N . VAL A 1 101 ? -20.771 -2.294 14.828 1.00 94.38 101 VAL A N 1
ATOM 790 C CA . VAL A 1 101 ? -19.431 -2.016 14.287 1.00 94.38 101 VAL A CA 1
ATOM 791 C C . VAL A 1 101 ? -19.031 -3.087 13.278 1.00 94.38 101 VAL A C 1
ATOM 793 O O . VAL A 1 101 ? -18.281 -2.781 12.363 1.00 94.38 101 VAL A O 1
ATOM 796 N N . LYS A 1 102 ? -19.568 -4.312 13.365 1.00 94.06 102 LYS A N 1
ATOM 797 C CA . LYS A 1 102 ? -19.269 -5.392 12.408 1.00 94.06 102 LYS A CA 1
ATOM 798 C C . LYS A 1 102 ? -19.653 -5.043 10.969 1.00 94.06 102 LYS A C 1
ATOM 800 O O . LYS A 1 102 ? -18.962 -5.462 10.045 1.00 94.06 102 LYS A O 1
ATOM 805 N N . ASP A 1 103 ? -20.671 -4.207 10.790 1.00 95.62 103 ASP A N 1
ATOM 806 C CA . ASP A 1 103 ? -21.172 -3.813 9.472 1.00 95.62 103 ASP A CA 1
ATOM 807 C C . ASP A 1 103 ? -20.452 -2.583 8.880 1.00 95.62 103 ASP A C 1
ATOM 809 O O . ASP A 1 103 ? -20.834 -2.111 7.808 1.00 95.62 103 ASP A O 1
ATOM 813 N N . TYR A 1 104 ? -19.394 -2.065 9.532 1.00 96.81 104 TYR A N 1
ATOM 814 C CA . TYR A 1 104 ? -18.666 -0.862 9.089 1.00 96.81 104 TYR A CA 1
ATOM 815 C C . TYR A 1 104 ? -18.261 -0.926 7.611 1.00 96.81 104 TYR A C 1
ATOM 817 O O . TYR A 1 104 ? -18.446 0.031 6.859 1.00 96.81 104 TYR A O 1
ATOM 825 N N . TRP A 1 105 ? -17.740 -2.078 7.180 1.00 97.06 105 TRP A N 1
ATOM 826 C CA . TRP A 1 105 ? -17.227 -2.251 5.830 1.00 97.06 105 TRP A CA 1
ATOM 827 C C . TRP A 1 105 ? -18.343 -2.274 4.789 1.00 97.06 105 TRP A C 1
ATOM 829 O O . TRP A 1 105 ? -18.191 -1.701 3.712 1.00 97.06 105 TRP A O 1
ATOM 839 N N . VAL A 1 106 ? -19.481 -2.893 5.113 1.00 96.56 106 VAL A N 1
ATOM 840 C CA . VAL A 1 106 ? -20.634 -2.953 4.207 1.00 96.56 106 VAL A CA 1
ATOM 841 C C . VAL A 1 106 ? -21.234 -1.559 4.028 1.00 96.56 106 VAL A C 1
ATOM 843 O O . VAL A 1 106 ? -21.440 -1.132 2.893 1.00 96.56 106 VAL A O 1
ATOM 846 N N . ARG A 1 107 ? -21.389 -0.794 5.119 1.00 97.06 107 ARG A N 1
ATOM 847 C CA . ARG A 1 107 ? -21.851 0.602 5.052 1.00 97.06 107 ARG A CA 1
ATOM 848 C C . ARG A 1 107 ? -20.944 1.474 4.184 1.00 97.06 107 ARG A C 1
ATOM 850 O O . ARG A 1 107 ? -21.417 2.224 3.328 1.00 97.06 107 ARG A O 1
ATOM 857 N N . VAL A 1 108 ? -19.628 1.368 4.376 1.00 97.38 108 VAL A N 1
ATOM 858 C CA . VAL A 1 108 ? -18.646 2.147 3.607 1.00 97.38 108 VAL A CA 1
ATOM 859 C C . VAL A 1 108 ? -18.638 1.741 2.136 1.00 97.38 108 VAL A C 1
ATOM 861 O O . VAL A 1 108 ? -18.591 2.621 1.276 1.00 97.38 108 VAL A O 1
ATOM 864 N N . LYS A 1 109 ? -18.752 0.445 1.824 1.00 96.94 109 LYS A N 1
ATOM 865 C CA . LYS A 1 109 ? -18.890 -0.045 0.445 1.00 96.94 109 LYS A CA 1
ATOM 866 C C . LYS A 1 109 ? -20.114 0.541 -0.248 1.00 96.94 109 LYS A C 1
ATOM 868 O O . LYS A 1 109 ? -19.965 1.120 -1.319 1.00 96.94 109 LYS A O 1
ATOM 873 N N . GLU A 1 110 ? -21.292 0.418 0.364 1.00 96.94 110 GLU A N 1
ATOM 874 C CA . GLU A 1 110 ? -22.538 0.948 -0.202 1.00 96.94 110 GLU A CA 1
ATOM 875 C C . GLU A 1 110 ? -22.442 2.458 -0.420 1.00 96.94 110 GLU A C 1
ATOM 877 O O . GLU A 1 110 ? -22.690 2.936 -1.520 1.00 96.94 110 GLU A O 1
ATOM 882 N N . THR A 1 111 ? -21.968 3.198 0.585 1.00 95.50 111 THR A N 1
ATOM 883 C CA . THR A 1 111 ? -21.768 4.654 0.481 1.00 95.50 111 THR A CA 1
ATOM 884 C C . THR A 1 111 ? -20.823 5.025 -0.661 1.00 95.50 111 THR A C 1
ATOM 886 O O . THR A 1 111 ? -21.109 5.936 -1.434 1.00 95.50 111 THR A O 1
ATOM 889 N N . SER A 1 112 ? -19.696 4.319 -0.786 1.00 96.06 112 SER A N 1
ATOM 890 C CA . SER A 1 112 ? -18.703 4.593 -1.830 1.00 96.06 112 SER A CA 1
ATOM 891 C C . SER A 1 112 ? -19.270 4.314 -3.223 1.00 96.06 112 SER A C 1
ATOM 893 O O . SER A 1 112 ? -19.058 5.108 -4.135 1.00 96.06 112 SER A O 1
ATOM 895 N N . LEU A 1 113 ? -20.028 3.224 -3.385 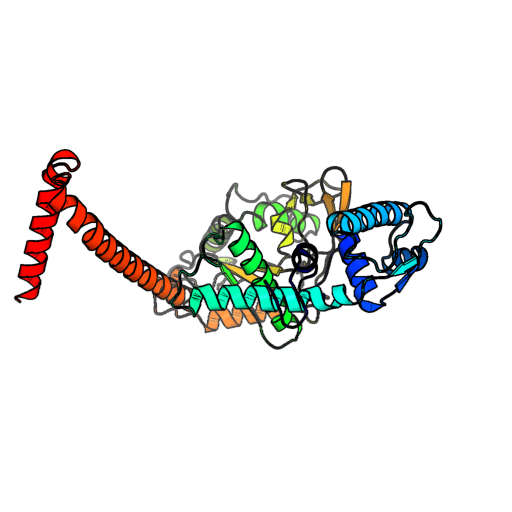1.00 95.31 113 LEU A N 1
ATOM 896 C CA . LEU A 1 113 ? -20.669 2.875 -4.653 1.00 95.31 113 LEU A CA 1
ATOM 897 C C . LEU A 1 113 ? -21.798 3.841 -5.018 1.00 95.31 113 LEU A C 1
ATOM 899 O O . LEU A 1 113 ? -21.859 4.265 -6.163 1.00 95.31 113 LEU A O 1
ATOM 903 N N . MET A 1 114 ? -22.608 4.285 -4.053 1.00 92.44 114 MET A N 1
ATOM 904 C CA . MET A 1 114 ? -23.623 5.321 -4.290 1.00 92.44 114 MET A CA 1
ATOM 905 C C . MET A 1 114 ? -23.004 6.615 -4.836 1.00 92.44 114 MET A C 1
ATOM 907 O O . MET A 1 114 ? -23.586 7.263 -5.705 1.00 92.44 114 MET A O 1
ATOM 911 N N . ILE A 1 115 ? -21.819 6.999 -4.345 1.00 92.31 115 ILE A N 1
ATOM 912 C CA . ILE A 1 115 ? -21.089 8.165 -4.859 1.00 92.31 115 ILE A CA 1
ATOM 913 C C . ILE A 1 115 ? -20.591 7.912 -6.288 1.00 92.31 115 ILE A C 1
ATOM 915 O O . ILE A 1 115 ? -20.734 8.786 -7.140 1.00 92.31 115 ILE A O 1
ATOM 919 N N . VAL A 1 116 ? -20.042 6.729 -6.575 1.00 92.25 116 VAL A N 1
ATOM 920 C CA . VAL A 1 116 ? -19.606 6.352 -7.933 1.00 92.25 116 VAL A CA 1
ATOM 921 C C . VAL A 1 116 ? -20.779 6.370 -8.915 1.00 92.25 116 VAL A C 1
ATOM 923 O O . VAL A 1 116 ? -20.682 7.009 -9.962 1.00 92.25 116 VAL A O 1
ATOM 926 N N . ASP A 1 117 ? -21.899 5.745 -8.558 1.00 90.50 117 ASP A N 1
ATOM 927 C CA . ASP A 1 117 ? -23.108 5.701 -9.384 1.00 90.50 117 ASP A CA 1
ATOM 928 C C . ASP A 1 117 ? -23.672 7.104 -9.615 1.00 90.50 117 ASP A C 1
ATOM 930 O O . ASP A 1 117 ? -24.135 7.420 -10.708 1.00 90.50 117 ASP A O 1
ATOM 934 N N . ARG A 1 118 ? -23.565 7.999 -8.628 1.00 88.00 118 ARG A N 1
ATOM 935 C CA . ARG A 1 118 ? -23.931 9.406 -8.808 1.00 88.00 118 ARG A CA 1
ATOM 936 C C . ARG A 1 118 ? -23.009 10.123 -9.791 1.00 88.00 118 ARG A C 1
ATOM 938 O O . ARG A 1 118 ? -23.500 10.864 -10.635 1.00 88.00 118 ARG A O 1
ATOM 945 N N . ILE A 1 119 ? -21.696 9.927 -9.685 1.00 87.62 119 ILE A N 1
ATOM 946 C CA . ILE A 1 119 ? -20.717 10.621 -10.533 1.00 87.62 119 ILE A CA 1
ATOM 947 C C . ILE A 1 119 ? -20.814 10.164 -11.992 1.00 87.62 119 ILE A C 1
ATOM 949 O O . ILE A 1 119 ? -20.707 10.993 -12.893 1.00 87.62 119 ILE A O 1
ATOM 953 N N . PHE A 1 120 ? -20.994 8.862 -12.225 1.00 85.81 120 PHE A N 1
ATOM 954 C CA . PHE A 1 120 ? -20.908 8.272 -13.565 1.00 85.81 120 PHE A CA 1
ATOM 955 C C . PHE A 1 120 ? -22.253 7.845 -14.162 1.00 85.81 120 PHE A C 1
ATOM 957 O O . PHE A 1 120 ? -22.339 7.670 -15.375 1.00 85.81 120 PHE A O 1
ATOM 964 N N . GLY A 1 121 ? -23.285 7.655 -13.341 1.00 80.62 121 GLY A N 1
ATOM 965 C CA . GLY A 1 121 ? -24.583 7.114 -13.753 1.00 80.62 121 GLY A CA 1
ATOM 966 C C . GLY A 1 121 ? -25.771 8.063 -13.578 1.00 80.62 121 GLY A C 1
ATOM 967 O O . GLY A 1 121 ? -26.872 7.712 -13.997 1.00 80.62 121 GLY A O 1
ATOM 968 N N . SER A 1 122 ? -25.585 9.246 -12.981 1.00 77.69 122 SER A N 1
ATOM 969 C CA . SER A 1 122 ? -26.667 10.218 -12.775 1.00 77.69 122 SER A CA 1
ATOM 970 C C . SER A 1 122 ? -26.673 11.332 -13.823 1.00 77.69 122 SER A C 1
ATOM 972 O O . SER A 1 122 ? -25.628 11.755 -14.311 1.00 77.69 122 SER A O 1
ATOM 974 N N . TYR A 1 123 ? -27.870 11.848 -14.119 1.00 76.12 123 TYR A N 1
ATOM 975 C CA . TYR A 1 123 ? -28.073 13.082 -14.889 1.00 76.12 123 TYR A CA 1
ATOM 976 C C . TYR A 1 123 ? -27.991 14.349 -14.020 1.00 76.12 123 TYR A C 1
ATOM 978 O O . TYR A 1 123 ? -27.963 15.460 -14.548 1.00 76.12 123 TYR A O 1
ATOM 986 N N . GLU A 1 124 ? -27.982 14.200 -12.692 1.00 78.12 124 GLU A N 1
ATOM 987 C CA . GLU A 1 124 ? -27.806 15.309 -11.752 1.00 78.12 124 GLU A CA 1
ATOM 988 C C . GLU A 1 124 ? -26.350 15.788 -11.705 1.00 78.12 124 GLU A C 1
ATOM 990 O O . GLU A 1 124 ? -25.436 15.129 -12.202 1.00 78.12 124 GLU A O 1
ATOM 995 N N . HIS A 1 125 ? -26.108 16.932 -11.056 1.00 80.56 125 HIS A N 1
ATOM 996 C CA . HIS A 1 125 ? -24.749 17.433 -10.893 1.00 80.56 125 HIS A CA 1
ATOM 997 C C . HIS A 1 125 ? -23.882 16.416 -10.106 1.00 80.56 125 HIS A C 1
ATOM 999 O O . HIS A 1 125 ? -24.146 16.178 -8.922 1.00 80.56 125 HIS A O 1
ATOM 1005 N N . PRO A 1 126 ? -22.807 15.858 -10.703 1.00 81.94 126 PRO A N 1
ATOM 1006 C CA . PRO A 1 126 ? -22.116 14.668 -10.184 1.00 81.94 126 PRO A CA 1
ATOM 1007 C C . PRO A 1 126 ? -21.413 14.901 -8.842 1.00 81.94 126 PRO A C 1
ATOM 1009 O O . PRO A 1 126 ? -21.222 13.972 -8.063 1.00 81.94 126 PRO A O 1
ATOM 1012 N N . LEU A 1 127 ? -21.037 16.151 -8.558 1.00 85.94 127 LEU A N 1
ATOM 1013 C CA . LEU A 1 127 ? -20.343 16.535 -7.325 1.00 85.94 127 LEU A CA 1
ATOM 1014 C C . LEU A 1 127 ? -21.260 17.117 -6.247 1.00 85.94 127 LEU A C 1
ATOM 1016 O O . LEU A 1 127 ? -20.784 17.418 -5.162 1.00 85.94 127 LEU A O 1
ATOM 1020 N N . MET A 1 128 ? -22.546 17.315 -6.525 1.00 84.19 128 MET A N 1
ATOM 1021 C CA . MET A 1 128 ? -23.454 17.973 -5.586 1.00 84.19 128 MET A CA 1
ATOM 1022 C C . MET A 1 128 ? -24.238 16.905 -4.825 1.00 84.19 128 MET A C 1
ATOM 1024 O O . MET A 1 128 ? -24.832 16.037 -5.452 1.00 84.19 128 MET A O 1
ATOM 1028 N N . LEU A 1 129 ? -24.227 16.924 -3.498 1.00 79.75 129 LEU A N 1
ATOM 1029 C CA . LEU A 1 129 ? -24.954 16.015 -2.612 1.00 79.75 129 LEU A CA 1
ATOM 1030 C C . LEU A 1 129 ? -26.150 16.755 -1.997 1.00 79.75 129 LEU A C 1
ATOM 1032 O O . LEU A 1 129 ? -26.047 17.316 -0.911 1.00 79.75 129 LEU A O 1
ATOM 1036 N N . GLY A 1 130 ? -27.289 16.758 -2.690 1.00 73.19 130 GLY A N 1
ATOM 1037 C CA . GLY A 1 130 ? -28.440 17.591 -2.310 1.00 73.19 130 GLY A CA 1
ATOM 1038 C C . GLY A 1 130 ? -28.232 19.057 -2.690 1.00 73.19 130 GLY A C 1
ATOM 1039 O O . GLY A 1 130 ? -27.420 19.337 -3.561 1.00 73.19 130 GLY A O 1
ATOM 1040 N N . ASP A 1 131 ? -28.952 19.981 -2.057 1.00 69.25 131 ASP A N 1
ATOM 1041 C CA . ASP A 1 131 ? -29.032 21.364 -2.555 1.00 69.25 131 ASP A CA 1
ATOM 1042 C C . ASP A 1 131 ? -27.803 22.234 -2.214 1.00 69.25 131 ASP A C 1
ATOM 1044 O O . ASP A 1 131 ? -27.448 23.108 -2.999 1.00 69.25 131 ASP A O 1
ATOM 1048 N N . ASP A 1 132 ? -27.098 21.955 -1.106 1.00 77.38 132 ASP A N 1
ATOM 1049 C CA . ASP A 1 132 ? -26.017 22.827 -0.593 1.00 77.38 132 ASP A CA 1
ATOM 1050 C C . ASP A 1 132 ? -24.704 22.108 -0.231 1.00 77.38 132 ASP A C 1
ATOM 1052 O O . ASP A 1 132 ? -23.748 22.738 0.227 1.00 77.38 132 ASP A O 1
ATOM 1056 N N . SER A 1 133 ? -24.607 20.788 -0.408 1.00 82.62 133 SER A N 1
ATOM 1057 C CA . SER A 1 133 ? -23.378 20.048 -0.077 1.00 82.62 133 SER A CA 1
ATOM 1058 C C . SER A 1 133 ? -22.627 19.632 -1.331 1.00 82.62 133 SER A C 1
ATOM 1060 O O . SER A 1 133 ? -23.218 19.152 -2.291 1.00 82.62 133 SER A O 1
ATOM 1062 N N . TRP A 1 134 ? -21.307 19.782 -1.318 1.00 89.56 134 TRP A N 1
ATOM 1063 C CA . TRP A 1 134 ? -20.448 19.464 -2.456 1.00 89.56 134 TRP A CA 1
ATOM 1064 C C . TRP A 1 134 ? -19.389 18.449 -2.053 1.00 89.56 134 TRP A C 1
ATOM 1066 O O . TRP A 1 134 ? -18.761 18.581 -1.005 1.00 89.56 134 TRP A O 1
ATOM 1076 N N . LEU A 1 135 ? -19.166 17.459 -2.913 1.00 89.75 135 LEU A N 1
ATOM 1077 C CA . LEU A 1 135 ? -18.029 16.559 -2.819 1.00 89.75 135 LEU A CA 1
ATOM 1078 C C . LEU A 1 135 ? -16.749 17.352 -3.054 1.00 89.75 135 LEU A C 1
ATOM 1080 O O . LEU A 1 135 ? -16.543 17.961 -4.107 1.00 89.75 135 LEU A O 1
ATOM 1084 N N . THR A 1 136 ? -15.870 17.314 -2.066 1.00 90.81 136 THR A N 1
ATOM 1085 C CA . THR A 1 136 ? -14.543 17.901 -2.155 1.00 90.81 136 THR A CA 1
ATOM 1086 C C . THR A 1 136 ? -13.549 16.901 -2.737 1.00 90.81 136 THR A C 1
ATOM 1088 O O . THR A 1 136 ? -13.789 15.696 -2.830 1.00 90.81 136 THR A O 1
ATOM 1091 N N . VAL A 1 137 ? -12.357 17.395 -3.069 1.00 91.06 137 VAL A N 1
ATOM 1092 C CA . VAL A 1 137 ? -11.230 16.537 -3.459 1.00 91.06 137 VAL A CA 1
ATOM 1093 C C . VAL A 1 137 ? -10.882 15.530 -2.355 1.00 91.06 137 VAL A C 1
ATOM 1095 O O . VAL A 1 137 ? -10.482 14.408 -2.658 1.00 91.06 137 VAL A O 1
ATOM 1098 N N . PHE A 1 138 ? -11.047 15.892 -1.078 1.00 91.88 138 PHE A N 1
ATOM 1099 C CA . PHE A 1 138 ? -10.785 14.974 0.032 1.00 91.88 138 PHE A CA 1
ATOM 1100 C C . PHE A 1 138 ? -11.804 13.836 0.086 1.00 91.88 138 PHE A C 1
ATOM 1102 O O . PHE A 1 138 ? -11.403 12.693 0.294 1.00 91.88 138 PHE A O 1
ATOM 1109 N N . ASP A 1 139 ? -13.078 14.125 -0.182 1.00 90.88 139 ASP A N 1
ATOM 1110 C CA . ASP A 1 139 ? -14.135 13.110 -0.215 1.00 90.88 139 ASP A CA 1
ATOM 1111 C C . ASP A 1 139 ? -13.909 12.126 -1.363 1.00 90.88 139 ASP A C 1
ATOM 1113 O O . ASP A 1 139 ? -13.930 10.912 -1.163 1.00 90.88 139 ASP A O 1
ATOM 1117 N N . LEU A 1 140 ? -13.586 12.641 -2.554 1.00 92.50 140 LEU A N 1
ATOM 1118 C CA . LEU A 1 140 ? -13.250 11.805 -3.708 1.00 92.50 140 LEU A CA 1
ATOM 1119 C C . LEU A 1 140 ? -12.007 10.946 -3.444 1.00 92.50 140 LEU A C 1
ATOM 1121 O O . LEU A 1 140 ? -11.983 9.767 -3.790 1.00 92.50 140 LEU A O 1
ATOM 1125 N N . ASN A 1 141 ? -10.986 11.496 -2.783 1.00 94.62 141 ASN A N 1
ATOM 1126 C CA . ASN A 1 141 ? -9.804 10.728 -2.395 1.00 94.62 141 ASN A CA 1
ATOM 1127 C C . ASN A 1 141 ? -10.132 9.642 -1.362 1.00 94.62 141 ASN A C 1
ATOM 1129 O O . ASN A 1 141 ? -9.595 8.539 -1.461 1.00 94.62 141 ASN A O 1
ATOM 1133 N N . ALA A 1 142 ? -11.018 9.915 -0.401 1.00 93.38 142 ALA A N 1
ATOM 1134 C CA . ALA A 1 142 ? -11.474 8.914 0.557 1.00 93.38 142 ALA A CA 1
ATOM 1135 C C . ALA A 1 142 ? -12.216 7.771 -0.154 1.00 93.38 142 ALA A C 1
ATOM 1137 O O . ALA A 1 142 ? -11.887 6.605 0.068 1.00 93.38 142 ALA A O 1
ATOM 1138 N N . VAL A 1 143 ? -13.136 8.099 -1.068 1.00 94.75 143 VAL A N 1
ATOM 1139 C CA . VAL A 1 143 ? -13.836 7.116 -1.911 1.00 94.75 143 VAL A CA 1
ATOM 1140 C C . VAL A 1 143 ? -12.839 6.298 -2.731 1.00 94.75 143 VAL A C 1
ATOM 1142 O O . VAL A 1 143 ? -12.912 5.073 -2.717 1.00 94.75 143 VAL A O 1
ATOM 1145 N N . ASN A 1 144 ? -11.846 6.930 -3.361 1.00 95.56 144 ASN A N 1
ATOM 1146 C CA . ASN A 1 144 ? -10.812 6.221 -4.119 1.00 95.56 144 ASN A CA 1
ATOM 1147 C C . ASN A 1 144 ? -10.053 5.198 -3.261 1.00 95.56 144 ASN A C 1
ATOM 1149 O O . ASN A 1 144 ? -9.834 4.072 -3.704 1.00 95.56 144 ASN A O 1
ATOM 1153 N N . VAL A 1 145 ? -9.694 5.540 -2.018 1.00 95.56 145 VAL A N 1
ATOM 1154 C CA . VAL A 1 145 ? -9.060 4.582 -1.094 1.00 95.56 145 VAL A CA 1
ATOM 1155 C C . VAL A 1 145 ? -9.996 3.405 -0.791 1.00 95.56 145 VAL A C 1
ATOM 1157 O O . VAL A 1 145 ? -9.543 2.261 -0.763 1.00 95.56 145 VAL A O 1
ATOM 1160 N N . MET A 1 146 ? -11.299 3.650 -0.619 1.00 96.69 146 MET A N 1
ATOM 1161 C CA . MET A 1 146 ? -12.275 2.576 -0.392 1.00 96.69 146 MET A CA 1
ATOM 1162 C C . MET A 1 146 ? -12.406 1.662 -1.613 1.00 96.69 146 MET A C 1
ATOM 1164 O O . MET A 1 146 ? -12.403 0.441 -1.465 1.00 96.69 146 MET A O 1
ATOM 1168 N N . LEU A 1 147 ? -12.429 2.227 -2.822 1.00 96.31 147 LEU A N 1
ATOM 1169 C CA . LEU A 1 147 ? -12.451 1.458 -4.068 1.00 96.31 147 LEU A CA 1
ATOM 1170 C C . LEU A 1 147 ? -11.193 0.590 -4.223 1.00 96.31 147 LEU A C 1
ATOM 1172 O O . LEU A 1 147 ? -11.295 -0.576 -4.603 1.00 96.31 147 LEU A O 1
ATOM 1176 N N . ILE A 1 148 ? -10.015 1.104 -3.855 1.00 95.19 148 ILE A N 1
ATOM 1177 C CA . ILE A 1 148 ? -8.767 0.324 -3.831 1.00 95.19 148 ILE A CA 1
ATOM 1178 C C . ILE A 1 148 ? -8.873 -0.855 -2.850 1.00 95.19 148 ILE A C 1
ATOM 1180 O O . ILE A 1 148 ? -8.491 -1.974 -3.196 1.00 95.19 148 ILE A O 1
ATOM 1184 N N . HIS A 1 149 ? -9.435 -0.647 -1.654 1.00 95.62 149 HIS A N 1
ATOM 1185 C CA . HIS A 1 149 ? -9.678 -1.734 -0.695 1.00 95.62 149 HIS A CA 1
ATOM 1186 C C . HIS A 1 149 ? -10.667 -2.778 -1.228 1.00 95.62 149 HIS A C 1
ATOM 1188 O O . HIS A 1 149 ? -10.465 -3.975 -1.022 1.00 95.62 149 HIS A O 1
ATOM 1194 N N . MET A 1 150 ? -11.701 -2.358 -1.962 1.00 95.12 150 MET A N 1
ATOM 1195 C CA . MET A 1 150 ? -12.644 -3.273 -2.618 1.00 95.12 150 MET A CA 1
ATOM 1196 C C . MET A 1 150 ? -11.976 -4.098 -3.727 1.00 95.12 150 MET A C 1
ATOM 1198 O O . MET A 1 150 ? -12.263 -5.289 -3.861 1.00 95.12 150 MET A O 1
ATOM 1202 N N . LEU A 1 151 ? -11.070 -3.498 -4.507 1.00 94.62 151 LEU A N 1
ATOM 1203 C CA . LEU A 1 151 ? -10.265 -4.222 -5.495 1.00 94.62 151 LEU A CA 1
ATOM 1204 C C . LEU A 1 151 ? -9.344 -5.239 -4.814 1.00 94.62 151 LEU A C 1
ATOM 1206 O O . LEU A 1 151 ? -9.315 -6.401 -5.219 1.00 94.62 151 LEU A O 1
ATOM 1210 N N . ARG A 1 152 ? -8.666 -4.836 -3.733 1.00 94.06 152 ARG A N 1
ATOM 1211 C CA . ARG A 1 152 ? -7.814 -5.727 -2.936 1.00 94.06 152 ARG A CA 1
ATOM 1212 C C . ARG A 1 152 ? -8.587 -6.929 -2.405 1.00 94.06 152 ARG A C 1
ATOM 1214 O O . ARG A 1 152 ? -8.098 -8.049 -2.487 1.00 94.06 152 ARG A O 1
ATOM 1221 N N . GLU A 1 153 ? -9.792 -6.715 -1.882 1.00 93.31 153 GLU A N 1
ATOM 1222 C CA . GLU A 1 153 ? -10.653 -7.796 -1.394 1.00 93.31 153 GLU A CA 1
ATOM 1223 C C . GLU A 1 153 ? -10.944 -8.829 -2.490 1.00 93.31 153 GLU A C 1
ATOM 1225 O O . GLU A 1 153 ? -10.807 -10.024 -2.243 1.00 93.31 153 GLU A O 1
ATOM 1230 N N . LYS A 1 154 ? -11.260 -8.387 -3.716 1.00 93.00 154 LYS A N 1
ATOM 1231 C CA . LYS A 1 154 ? -11.497 -9.297 -4.850 1.00 93.00 154 LYS A CA 1
ATOM 1232 C C . LYS A 1 154 ? -10.252 -10.097 -5.249 1.00 93.00 154 LYS A C 1
ATOM 1234 O O . LYS A 1 154 ? -10.391 -11.235 -5.697 1.00 93.00 154 LYS A O 1
ATOM 1239 N N . VAL A 1 155 ? -9.062 -9.508 -5.109 1.00 93.94 155 VAL A N 1
ATOM 1240 C CA . VAL A 1 155 ? -7.785 -10.192 -5.370 1.00 93.94 155 VAL A CA 1
ATOM 1241 C C . VAL A 1 155 ? -7.488 -11.228 -4.288 1.00 93.94 155 VAL A C 1
ATOM 1243 O O . VAL A 1 155 ? -7.176 -12.368 -4.618 1.00 93.94 155 VAL A O 1
ATOM 1246 N N . ILE A 1 156 ? -7.649 -10.871 -3.009 1.00 90.94 156 ILE A N 1
ATOM 1247 C CA . ILE A 1 156 ? -7.442 -11.798 -1.882 1.00 90.94 156 ILE A CA 1
ATOM 1248 C C . ILE A 1 156 ? -8.419 -12.979 -1.951 1.00 90.94 156 ILE A C 1
AT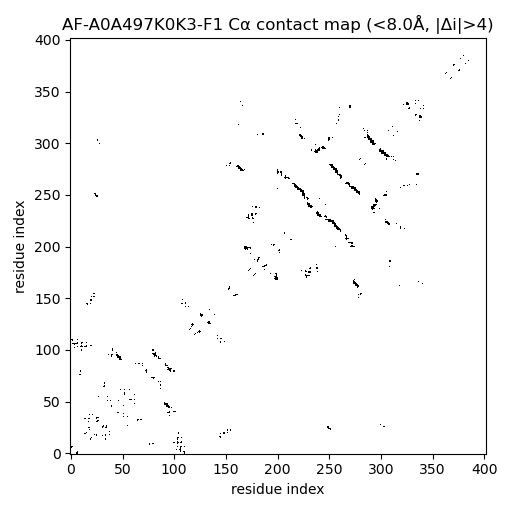OM 1250 O O . ILE A 1 156 ? -8.031 -14.108 -1.669 1.00 90.94 156 ILE A O 1
ATOM 1254 N N . ASP A 1 157 ? -9.655 -12.748 -2.397 1.00 89.88 157 ASP A N 1
ATOM 1255 C CA . ASP A 1 157 ? -10.653 -13.806 -2.599 1.00 89.88 157 ASP A CA 1
ATOM 1256 C C . ASP A 1 157 ? -10.338 -14.741 -3.790 1.00 89.88 157 ASP A C 1
ATOM 1258 O O . ASP A 1 157 ? -11.144 -15.612 -4.122 1.00 89.88 157 ASP A O 1
ATOM 1262 N N . GLY A 1 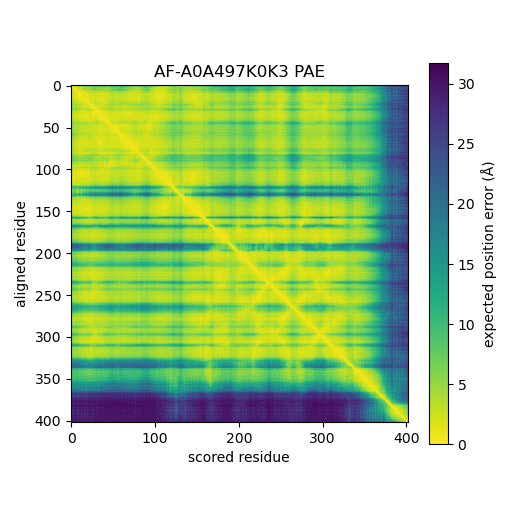158 ? -9.180 -14.573 -4.443 1.00 78.25 158 GLY A N 1
ATOM 1263 C CA . GLY A 1 158 ? -8.628 -15.498 -5.436 1.00 78.25 158 GLY A CA 1
ATOM 1264 C C . GLY A 1 158 ? -9.250 -15.396 -6.827 1.00 78.25 158 GLY A C 1
ATOM 1265 O O . GLY A 1 158 ? -9.094 -16.304 -7.638 1.00 78.25 158 GLY A O 1
ATOM 1266 N N . ARG A 1 159 ? -9.986 -14.317 -7.119 1.00 70.25 159 ARG A N 1
ATOM 1267 C CA . ARG A 1 159 ? -10.773 -14.204 -8.360 1.00 70.25 159 ARG A CA 1
ATOM 1268 C C . ARG A 1 159 ? -10.108 -13.378 -9.450 1.00 70.25 159 ARG A C 1
ATOM 1270 O O . ARG A 1 159 ? -10.546 -13.455 -10.593 1.00 70.25 159 ARG A O 1
ATOM 1277 N N . LEU A 1 160 ? -9.116 -12.555 -9.111 1.00 90.62 160 LEU A N 1
ATOM 1278 C CA . LEU A 1 160 ? -8.528 -11.575 -10.023 1.00 90.62 160 LEU A CA 1
ATOM 1279 C C . LEU A 1 160 ? -7.042 -11.368 -9.728 1.00 90.62 160 LEU A C 1
ATOM 1281 O O . LEU A 1 160 ? -6.635 -11.328 -8.570 1.00 90.62 160 LEU A O 1
ATOM 1285 N N . LEU A 1 161 ? -6.262 -11.142 -10.783 1.00 92.06 161 LEU A N 1
ATOM 1286 C CA . LEU A 1 161 ? -4.940 -10.532 -10.706 1.00 92.06 161 LEU A CA 1
ATOM 1287 C C . LEU A 1 161 ? -5.059 -9.105 -11.241 1.00 92.06 161 LEU A C 1
ATOM 1289 O O . LEU A 1 161 ? -5.465 -8.906 -12.385 1.00 92.06 161 LEU A O 1
ATOM 1293 N N . ILE A 1 162 ? -4.724 -8.120 -10.410 1.00 94.12 162 ILE A N 1
ATOM 1294 C CA . ILE A 1 162 ? -4.718 -6.707 -10.796 1.00 94.12 162 ILE A CA 1
ATOM 1295 C C . ILE A 1 162 ? -3.271 -6.234 -10.829 1.00 94.12 162 ILE A C 1
ATOM 1297 O O . ILE A 1 162 ? -2.551 -6.381 -9.841 1.00 94.12 162 ILE A O 1
ATOM 1301 N N . ILE A 1 163 ? -2.878 -5.675 -11.972 1.00 93.38 163 ILE A N 1
ATOM 1302 C CA . ILE A 1 163 ? -1.536 -5.162 -12.235 1.00 93.38 163 ILE A CA 1
ATOM 1303 C C . ILE A 1 163 ? -1.689 -3.689 -12.612 1.00 93.38 163 ILE A C 1
ATOM 1305 O O . ILE A 1 163 ? -2.274 -3.373 -13.651 1.00 93.38 163 ILE A O 1
ATOM 1309 N N . GLY A 1 164 ? -1.194 -2.791 -11.768 1.00 92.56 164 GLY A N 1
ATOM 1310 C CA . GLY A 1 164 ? -1.028 -1.388 -12.115 1.00 92.56 164 GLY A CA 1
ATOM 1311 C C . GLY A 1 164 ? 0.258 -1.200 -12.909 1.00 92.56 164 GLY A C 1
ATOM 1312 O O . GLY A 1 164 ? 1.263 -1.853 -12.644 1.00 92.56 164 GLY A O 1
ATOM 1313 N N . ILE A 1 165 ? 0.237 -0.315 -13.907 1.00 90.69 165 ILE A N 1
ATOM 1314 C CA . ILE A 1 165 ? 1.423 0.041 -14.695 1.00 90.69 165 ILE A CA 1
ATOM 1315 C C . ILE A 1 165 ? 1.580 1.556 -14.657 1.00 90.69 165 ILE A C 1
ATOM 1317 O O . ILE A 1 165 ? 0.686 2.292 -15.076 1.00 90.69 165 ILE A O 1
ATOM 1321 N N . ALA A 1 166 ? 2.737 2.027 -14.202 1.00 87.50 166 ALA A N 1
ATOM 1322 C CA . ALA A 1 166 ? 3.089 3.436 -14.186 1.00 87.50 166 ALA A CA 1
ATOM 1323 C C . ALA A 1 166 ? 4.156 3.736 -15.248 1.00 87.50 166 ALA A C 1
ATOM 1325 O O . ALA A 1 166 ? 5.280 3.226 -15.204 1.00 87.50 166 ALA A O 1
ATOM 1326 N N . LYS A 1 167 ? 3.790 4.604 -16.201 1.00 78.31 167 LYS A N 1
ATOM 1327 C CA . LYS A 1 167 ? 4.686 5.100 -17.252 1.00 78.31 167 LYS A CA 1
ATOM 1328 C C . LYS A 1 167 ? 5.680 6.108 -16.698 1.00 78.31 167 LYS A C 1
ATOM 1330 O O . LYS A 1 167 ? 6.884 5.865 -16.666 1.00 78.31 167 LYS A O 1
ATOM 1335 N N . ASP A 1 168 ? 5.167 7.265 -16.303 1.00 73.62 168 ASP A N 1
ATOM 1336 C CA . ASP A 1 168 ? 5.960 8.398 -15.858 1.00 73.62 168 ASP A CA 1
ATOM 1337 C C . ASP A 1 168 ? 5.941 8.411 -14.335 1.00 73.62 168 ASP A C 1
ATOM 1339 O O . ASP A 1 168 ? 4.925 8.694 -13.705 1.00 73.62 168 ASP A O 1
ATOM 1343 N N . THR A 1 169 ? 7.073 8.044 -13.742 1.00 76.75 169 THR A N 1
ATOM 1344 C CA . THR A 1 169 ? 7.249 8.044 -12.295 1.00 76.75 169 THR A CA 1
ATOM 1345 C C . THR A 1 169 ? 8.456 8.889 -11.931 1.00 76.75 169 THR A C 1
ATOM 1347 O O . THR A 1 169 ? 9.543 8.728 -12.487 1.00 76.75 169 THR A O 1
ATOM 1350 N N . SER A 1 170 ? 8.261 9.807 -10.987 1.00 80.19 170 SER A N 1
ATOM 1351 C CA . SER A 1 170 ? 9.351 10.528 -10.330 1.00 80.19 170 SER A CA 1
ATOM 1352 C C . SER A 1 170 ? 9.838 9.796 -9.077 1.00 80.19 170 SER A C 1
ATOM 1354 O O . SER A 1 170 ? 10.557 10.395 -8.273 1.00 80.19 170 SER A O 1
ATOM 1356 N N . ALA A 1 171 ? 9.405 8.544 -8.873 1.00 88.69 171 ALA A N 1
ATOM 1357 C CA . ALA A 1 171 ? 9.801 7.731 -7.736 1.00 88.69 171 ALA A CA 1
ATOM 1358 C C . ALA A 1 171 ? 11.322 7.559 -7.679 1.00 88.69 171 ALA A C 1
ATOM 1360 O O . ALA A 1 171 ? 12.021 7.519 -8.697 1.00 88.69 171 ALA A O 1
ATOM 1361 N N . SER A 1 172 ? 11.804 7.502 -6.445 1.00 92.06 172 SER A N 1
ATOM 1362 C CA . SER A 1 172 ? 13.204 7.289 -6.097 1.00 92.06 172 SER A CA 1
ATOM 1363 C C . SER A 1 172 ? 13.357 6.209 -5.027 1.00 92.06 172 SER A C 1
ATOM 1365 O O . SER A 1 172 ? 14.394 6.140 -4.371 1.00 92.06 172 SER A O 1
ATOM 1367 N N . ASP A 1 173 ? 12.301 5.419 -4.778 1.00 93.50 173 ASP A N 1
ATOM 1368 C CA . ASP A 1 173 ? 12.320 4.388 -3.738 1.00 93.50 173 ASP A CA 1
ATOM 1369 C C . ASP A 1 173 ? 13.313 3.269 -4.012 1.00 93.50 173 ASP A C 1
ATOM 1371 O O . ASP A 1 173 ? 13.924 2.775 -3.062 1.00 93.50 173 ASP A O 1
ATOM 1375 N N . TYR A 1 174 ? 13.543 2.939 -5.280 1.00 94.38 174 TYR A N 1
ATOM 1376 C CA . TYR A 1 174 ? 14.516 1.923 -5.640 1.00 94.38 174 TYR A CA 1
ATOM 1377 C C . TYR A 1 174 ? 15.929 2.362 -5.249 1.00 94.38 174 TYR A C 1
ATOM 1379 O O . TYR A 1 174 ? 16.609 1.692 -4.475 1.00 94.38 174 TYR A O 1
ATOM 1387 N N . ILE A 1 175 ? 16.349 3.543 -5.706 1.00 93.31 175 ILE A N 1
ATOM 1388 C CA . ILE A 1 175 ? 17.696 4.060 -5.436 1.00 93.31 175 ILE A CA 1
ATOM 1389 C C . ILE A 1 175 ? 17.888 4.379 -3.950 1.00 93.31 175 ILE A C 1
ATOM 1391 O O . ILE A 1 175 ? 18.950 4.109 -3.400 1.00 93.31 175 ILE A O 1
ATOM 1395 N N . ARG A 1 176 ? 16.884 4.965 -3.285 1.00 92.62 176 ARG A N 1
ATOM 1396 C CA . ARG A 1 176 ? 17.050 5.477 -1.913 1.00 92.62 176 ARG A CA 1
ATOM 1397 C C . ARG A 1 176 ? 16.870 4.430 -0.815 1.00 92.62 176 ARG A C 1
ATOM 1399 O O . ARG A 1 176 ? 17.256 4.718 0.313 1.00 92.62 176 ARG A O 1
ATOM 1406 N N . ALA A 1 177 ? 16.209 3.305 -1.095 1.00 95.19 177 ALA A N 1
ATOM 1407 C CA . ALA A 1 177 ? 15.854 2.310 -0.079 1.00 95.19 177 ALA A CA 1
ATOM 1408 C C . ALA A 1 177 ? 16.093 0.866 -0.534 1.00 95.19 177 ALA A C 1
ATOM 1410 O O . ALA A 1 177 ? 16.696 0.107 0.217 1.00 95.19 177 ALA A O 1
ATOM 1411 N N . VAL A 1 178 ? 15.678 0.487 -1.747 1.00 95.81 178 VAL A N 1
ATOM 1412 C CA . VAL A 1 178 ? 15.850 -0.895 -2.236 1.00 95.81 178 VAL A CA 1
ATOM 1413 C C . VAL A 1 178 ? 17.324 -1.233 -2.442 1.00 95.81 178 VAL A C 1
ATOM 1415 O O . VAL A 1 178 ? 17.779 -2.238 -1.914 1.00 95.81 178 VAL A O 1
ATOM 1418 N N . ILE A 1 179 ? 18.088 -0.389 -3.145 1.00 94.25 179 ILE A N 1
ATOM 1419 C CA . ILE A 1 179 ? 19.528 -0.606 -3.364 1.00 94.25 179 ILE A CA 1
ATOM 1420 C C . ILE A 1 179 ? 20.309 -0.613 -2.038 1.00 94.25 179 ILE A C 1
ATOM 1422 O O . ILE A 1 179 ? 21.067 -1.557 -1.825 1.00 94.25 179 ILE A O 1
ATOM 1426 N N . PRO A 1 180 ? 20.137 0.365 -1.122 1.00 93.50 180 PRO A N 1
ATOM 1427 C CA . PRO A 1 180 ? 20.794 0.322 0.183 1.00 93.50 180 PRO A CA 1
ATOM 1428 C C . PRO A 1 180 ? 20.473 -0.939 0.987 1.00 93.50 180 PRO A C 1
ATOM 1430 O O . PRO A 1 180 ? 21.373 -1.531 1.575 1.00 93.50 180 PRO A O 1
ATOM 1433 N N . TYR A 1 181 ? 19.215 -1.391 0.979 1.00 95.38 181 TYR A N 1
ATOM 1434 C CA . TYR A 1 181 ? 18.854 -2.625 1.673 1.00 95.38 181 TYR A CA 1
ATOM 1435 C C . TYR A 1 181 ? 19.431 -3.868 0.986 1.00 95.38 181 TYR A C 1
ATOM 1437 O O . TYR A 1 181 ? 19.969 -4.737 1.658 1.00 95.38 181 TYR A O 1
ATOM 1445 N N . ALA A 1 182 ? 19.425 -3.919 -0.348 1.00 94.56 182 ALA A N 1
ATOM 1446 C CA . ALA A 1 182 ? 20.056 -4.995 -1.107 1.00 94.56 182 ALA A CA 1
ATOM 1447 C C . ALA A 1 182 ? 21.567 -5.102 -0.830 1.00 94.56 182 ALA A C 1
ATOM 1449 O O . ALA A 1 182 ? 22.096 -6.206 -0.801 1.00 94.56 182 ALA A O 1
ATOM 1450 N N . ARG A 1 183 ? 22.259 -3.982 -0.577 1.00 92.56 183 ARG A N 1
ATOM 1451 C CA . ARG A 1 183 ? 23.668 -3.990 -0.135 1.00 92.56 183 ARG A CA 1
ATOM 1452 C C . ARG A 1 183 ? 23.836 -4.543 1.263 1.00 92.56 183 ARG A C 1
ATOM 1454 O O . ARG A 1 183 ? 24.717 -5.360 1.483 1.00 92.56 183 ARG A O 1
ATOM 1461 N N . HIS A 1 184 ? 22.975 -4.123 2.186 1.00 92.50 184 HIS A N 1
ATOM 1462 C CA . HIS A 1 184 ? 22.980 -4.650 3.548 1.00 92.50 184 HIS A CA 1
ATOM 1463 C C . HIS A 1 184 ? 22.771 -6.172 3.578 1.00 92.50 184 HIS A C 1
ATOM 1465 O O . HIS A 1 184 ? 23.393 -6.859 4.378 1.00 92.50 184 HIS A 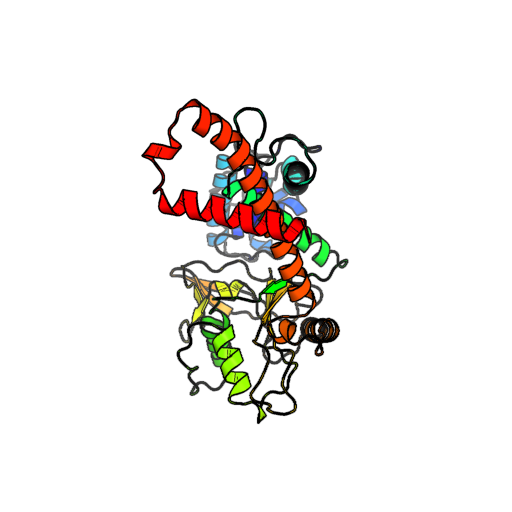O 1
ATOM 1471 N N . GLU A 1 185 ? 21.936 -6.694 2.678 1.00 92.94 185 GLU A N 1
ATOM 1472 C CA . GLU A 1 185 ? 21.698 -8.132 2.500 1.00 92.94 185 GLU A CA 1
ATOM 1473 C C . GLU A 1 185 ? 22.801 -8.841 1.684 1.00 92.94 185 GLU A C 1
ATOM 1475 O O . GLU A 1 185 ? 22.726 -10.047 1.479 1.00 92.94 185 GLU A O 1
ATOM 1480 N N . GLY A 1 186 ? 23.815 -8.121 1.190 1.00 92.31 186 GLY A N 1
ATOM 1481 C CA . GLY A 1 186 ? 24.910 -8.690 0.397 1.00 92.31 186 GLY A CA 1
ATOM 1482 C C . GLY A 1 186 ? 24.567 -9.021 -1.062 1.00 92.31 186 GLY A C 1
ATOM 1483 O O . GLY A 1 186 ? 25.388 -9.614 -1.755 1.00 92.31 186 GLY A O 1
ATOM 1484 N N . LEU A 1 187 ? 23.395 -8.612 -1.562 1.00 92.25 187 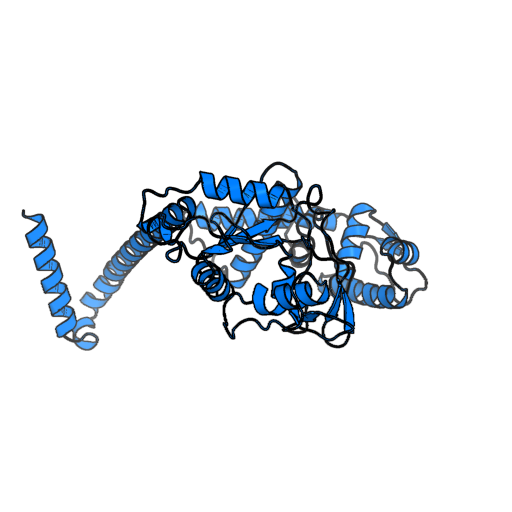LEU A N 1
ATOM 1485 C CA . LEU A 1 187 ? 22.969 -8.828 -2.956 1.00 92.25 187 LEU A CA 1
ATOM 1486 C C . LEU A 1 187 ? 23.701 -7.920 -3.949 1.00 92.25 187 LEU A C 1
ATOM 1488 O O . LEU A 1 187 ? 23.761 -8.203 -5.144 1.00 92.25 187 LEU A O 1
ATOM 1492 N N . ILE A 1 188 ? 24.188 -6.778 -3.463 1.00 90.62 188 ILE A N 1
ATOM 1493 C CA . ILE A 1 188 ? 24.946 -5.794 -4.234 1.00 90.62 188 ILE A CA 1
ATOM 1494 C C . ILE A 1 188 ? 26.240 -5.509 -3.462 1.00 90.62 188 ILE A C 1
ATOM 1496 O O . ILE A 1 188 ? 26.152 -5.264 -2.257 1.00 90.62 188 ILE A O 1
ATOM 1500 N N . PRO A 1 189 ? 27.413 -5.484 -4.122 1.00 87.06 189 PRO A N 1
ATOM 1501 C CA . PRO A 1 189 ? 28.673 -5.127 -3.473 1.00 87.06 189 PRO A CA 1
ATOM 1502 C C . PRO A 1 189 ? 28.621 -3.755 -2.773 1.00 87.06 189 PRO A C 1
ATOM 1504 O O . PRO A 1 189 ? 28.009 -2.806 -3.275 1.00 87.06 189 PRO A O 1
ATOM 1507 N N . GLU A 1 190 ? 29.260 -3.640 -1.605 1.00 76.25 190 GLU A N 1
ATOM 1508 C CA . GLU A 1 190 ? 29.240 -2.418 -0.779 1.00 76.25 190 GLU A CA 1
ATOM 1509 C C . GLU A 1 190 ? 29.996 -1.236 -1.412 1.00 76.25 190 GLU A C 1
ATOM 1511 O O . GLU A 1 190 ? 29.680 -0.072 -1.151 1.00 76.25 190 GLU A O 1
ATOM 1516 N N . ASP A 1 191 ? 30.997 -1.524 -2.242 1.00 75.69 191 ASP A N 1
ATOM 1517 C CA . ASP A 1 191 ? 31.916 -0.562 -2.848 1.00 75.69 191 ASP A CA 1
ATOM 1518 C C . ASP A 1 191 ? 31.340 0.145 -4.082 1.00 75.69 191 ASP A C 1
ATOM 1520 O O . ASP A 1 191 ? 31.763 1.255 -4.427 1.00 75.69 191 ASP A O 1
ATOM 1524 N N . GLU A 1 192 ? 30.315 -0.427 -4.710 1.00 71.50 192 GLU A N 1
ATOM 1525 C CA . GLU A 1 192 ? 29.623 0.236 -5.804 1.00 71.50 192 GLU A CA 1
ATOM 1526 C C . GLU A 1 192 ? 28.752 1.371 -5.257 1.00 71.50 192 GLU A C 1
ATOM 1528 O O . GLU A 1 192 ? 27.947 1.185 -4.351 1.00 71.50 192 GLU A O 1
ATOM 1533 N N . LYS A 1 193 ? 28.825 2.579 -5.820 1.00 70.94 193 LYS A N 1
ATOM 1534 C CA . LYS A 1 193 ? 27.846 3.651 -5.549 1.00 70.94 193 LYS A CA 1
ATOM 1535 C C . LYS A 1 193 ? 27.004 3.882 -6.794 1.00 70.94 193 LYS A C 1
ATOM 1537 O O . LYS A 1 193 ? 27.578 4.015 -7.874 1.00 70.94 193 LYS A O 1
ATOM 1542 N N . PRO A 1 194 ? 25.664 3.959 -6.677 1.00 72.00 194 PRO A N 1
ATOM 1543 C CA . PRO A 1 194 ? 24.864 4.233 -7.848 1.00 72.00 194 PRO A CA 1
ATOM 1544 C C . PRO A 1 194 ? 25.178 5.663 -8.319 1.00 72.00 194 PRO A C 1
ATOM 1546 O O . PRO A 1 194 ? 25.422 6.548 -7.487 1.00 72.00 194 PRO A O 1
ATOM 1549 N N . PRO A 1 195 ? 25.188 5.921 -9.637 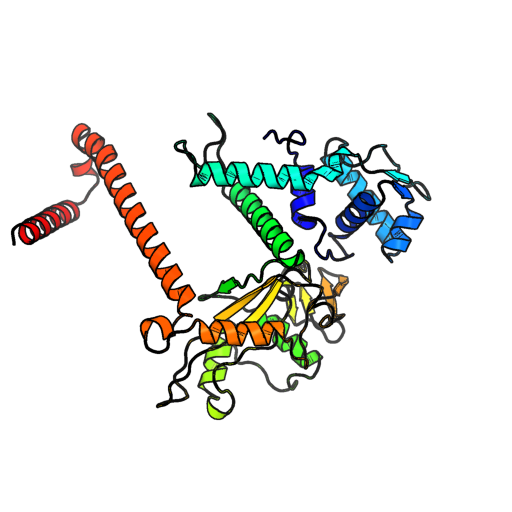1.00 75.38 195 PRO A N 1
ATOM 1550 C CA . PRO A 1 195 ? 25.296 7.273 -10.161 1.00 75.38 195 PRO A CA 1
ATOM 1551 C C . PRO A 1 195 ? 24.227 8.166 -9.528 1.00 75.38 195 PRO A C 1
ATOM 1553 O O . PRO A 1 195 ? 23.119 7.717 -9.230 1.00 75.38 195 PRO A O 1
ATOM 1556 N N . ASN A 1 196 ? 24.558 9.445 -9.339 1.00 76.69 196 ASN A N 1
ATOM 1557 C CA . ASN A 1 196 ? 23.688 10.424 -8.688 1.00 76.69 196 ASN A CA 1
ATOM 1558 C C . ASN A 1 196 ? 22.509 10.826 -9.596 1.00 76.69 196 ASN A C 1
ATOM 1560 O O . ASN A 1 196 ? 22.444 11.936 -10.127 1.00 76.69 196 ASN A O 1
ATOM 1564 N N . LEU A 1 197 ? 21.588 9.888 -9.807 1.00 81.75 197 LEU A N 1
ATOM 1565 C CA . LEU A 1 197 ? 20.352 10.062 -10.550 1.00 81.75 197 LEU A CA 1
ATOM 1566 C C . LEU A 1 197 ? 19.185 10.162 -9.572 1.00 81.75 197 LEU A C 1
ATOM 1568 O O . LEU A 1 197 ? 19.082 9.420 -8.600 1.00 81.75 197 LEU A O 1
ATOM 1572 N N . ARG A 1 198 ? 18.282 11.108 -9.840 1.00 80.94 198 ARG A N 1
ATOM 1573 C CA . ARG A 1 198 ? 17.172 11.429 -8.930 1.00 80.94 198 ARG A CA 1
ATOM 1574 C C . ARG A 1 198 ? 15.949 10.525 -9.086 1.00 80.94 198 ARG A C 1
ATOM 1576 O O . ARG A 1 198 ? 15.063 10.589 -8.238 1.00 80.94 198 ARG A O 1
ATOM 1583 N N . HIS A 1 199 ? 15.872 9.742 -10.161 1.00 90.06 199 HIS A N 1
ATOM 1584 C CA . HIS A 1 199 ? 14.671 8.995 -10.537 1.00 90.06 199 HIS A CA 1
ATOM 1585 C C . HIS A 1 199 ? 15.013 7.557 -10.917 1.00 90.06 199 HIS A C 1
ATOM 1587 O O . HIS A 1 199 ? 15.873 7.336 -11.773 1.00 90.06 199 HIS A O 1
ATOM 1593 N N . ASP A 1 200 ? 14.283 6.605 -10.337 1.00 92.88 200 ASP A N 1
ATOM 1594 C CA . ASP A 1 200 ? 14.498 5.165 -10.518 1.00 92.88 200 ASP A CA 1
ATOM 1595 C C . ASP A 1 200 ? 14.408 4.762 -11.994 1.00 92.88 200 ASP A C 1
ATOM 1597 O O . ASP A 1 200 ? 15.293 4.092 -12.517 1.00 92.88 200 ASP A O 1
ATOM 1601 N N . ARG A 1 201 ? 13.379 5.242 -12.707 1.00 91.25 201 ARG A N 1
ATOM 1602 C CA . ARG A 1 201 ? 13.199 4.956 -14.138 1.00 91.25 201 ARG A CA 1
ATOM 1603 C C . ARG A 1 201 ? 14.400 5.412 -14.968 1.00 91.25 201 ARG A C 1
ATOM 1605 O O . ARG A 1 201 ? 14.851 4.667 -15.834 1.00 91.25 201 ARG A O 1
ATOM 1612 N N . ALA A 1 202 ? 14.892 6.630 -14.739 1.00 90.25 202 ALA A N 1
ATOM 1613 C CA . ALA A 1 202 ? 16.031 7.163 -15.484 1.00 90.25 202 ALA A CA 1
ATOM 1614 C C . ALA A 1 202 ? 17.297 6.351 -15.188 1.00 90.25 202 ALA A C 1
ATOM 1616 O O . ALA A 1 202 ? 18.005 5.967 -16.114 1.00 90.25 202 ALA A O 1
ATOM 1617 N N . PHE A 1 203 ? 17.527 6.036 -13.911 1.00 92.69 203 PHE A N 1
ATOM 1618 C CA . PHE A 1 203 ? 18.631 5.191 -13.471 1.00 92.69 203 PHE A CA 1
ATOM 1619 C C . PHE A 1 203 ? 18.613 3.815 -14.130 1.00 92.69 203 PHE A C 1
ATOM 1621 O O . PHE A 1 203 ? 19.585 3.452 -14.783 1.00 92.69 203 PHE A O 1
ATOM 1628 N N . LEU A 1 204 ? 17.502 3.087 -14.034 1.00 93.12 204 LEU A N 1
ATOM 1629 C CA . LEU A 1 204 ? 17.385 1.739 -14.584 1.00 93.12 204 LEU A CA 1
ATOM 1630 C C . LEU A 1 204 ? 17.444 1.726 -16.117 1.00 93.12 204 LEU A C 1
ATOM 1632 O O . LEU A 1 204 ? 18.080 0.848 -16.696 1.00 93.12 204 LEU A O 1
ATOM 1636 N N . THR A 1 205 ? 16.856 2.730 -16.779 1.00 91.00 205 THR A N 1
ATOM 1637 C CA . THR A 1 205 ? 16.926 2.841 -18.244 1.00 91.00 205 THR A CA 1
ATOM 1638 C C . THR A 1 205 ? 18.377 3.041 -18.686 1.00 91.00 205 THR A C 1
ATOM 1640 O O . THR A 1 205 ? 18.866 2.280 -19.516 1.00 91.00 205 THR A O 1
ATOM 1643 N N . ILE A 1 206 ? 19.096 3.998 -18.084 1.00 91.38 206 ILE A N 1
ATOM 1644 C CA . ILE A 1 206 ? 20.509 4.267 -18.401 1.00 91.38 206 ILE A CA 1
ATOM 1645 C C . ILE A 1 206 ? 21.378 3.047 -18.083 1.00 91.38 206 ILE A C 1
ATOM 1647 O O . ILE A 1 206 ? 22.183 2.650 -18.921 1.00 91.38 206 ILE A O 1
ATOM 1651 N N . LEU A 1 207 ? 21.186 2.427 -16.913 1.00 90.94 207 LEU A N 1
ATOM 1652 C CA . LEU A 1 207 ? 21.929 1.237 -16.496 1.00 90.94 207 LEU A CA 1
ATOM 1653 C C . LEU A 1 207 ? 21.780 0.106 -17.520 1.00 90.94 207 LEU A C 1
ATOM 1655 O O . LEU A 1 207 ? 22.782 -0.480 -17.926 1.00 90.94 207 LEU A O 1
ATOM 1659 N N . SER A 1 208 ? 20.550 -0.149 -17.977 1.00 92.25 208 SER A N 1
ATOM 1660 C CA . SER A 1 208 ? 20.261 -1.187 -18.971 1.00 92.25 208 SER A CA 1
ATOM 1661 C C . SER A 1 208 ? 20.816 -0.870 -20.365 1.00 92.25 208 SER A C 1
ATOM 1663 O O . SER A 1 208 ? 21.249 -1.783 -21.060 1.00 92.25 208 SER A O 1
ATOM 1665 N N . SER A 1 209 ? 20.825 0.405 -20.776 1.00 91.00 209 SER A N 1
ATOM 1666 C CA . SER A 1 209 ? 21.315 0.832 -22.094 1.00 91.00 209 SER A CA 1
ATOM 1667 C C . SER A 1 209 ? 22.840 0.849 -22.180 1.00 91.00 209 SER A C 1
ATOM 1669 O O . SER A 1 209 ? 23.398 0.385 -23.170 1.00 91.00 209 SER A O 1
ATOM 1671 N N . VAL A 1 210 ? 23.524 1.363 -21.151 1.00 90.94 210 VAL A N 1
ATOM 1672 C CA . VAL A 1 210 ? 24.999 1.427 -21.108 1.00 90.94 210 VAL A CA 1
ATOM 1673 C C . VAL A 1 210 ? 25.605 0.028 -20.984 1.00 90.94 210 VAL A C 1
ATOM 1675 O O . VAL A 1 210 ? 26.651 -0.249 -21.563 1.00 90.94 210 VAL A O 1
ATOM 1678 N N . ASN A 1 211 ? 24.923 -0.874 -20.276 1.00 91.00 211 ASN A N 1
ATOM 1679 C CA . ASN A 1 211 ? 25.363 -2.250 -20.060 1.00 91.00 211 ASN A CA 1
ATOM 1680 C C . ASN A 1 211 ? 24.526 -3.241 -20.877 1.00 91.00 211 ASN A C 1
ATOM 1682 O O . ASN A 1 211 ? 24.123 -4.289 -20.376 1.00 91.00 211 ASN A O 1
ATOM 1686 N N . SER A 1 212 ? 24.253 -2.915 -22.142 1.00 90.50 212 SER A N 1
ATOM 1687 C CA . SER A 1 212 ? 23.403 -3.728 -23.025 1.00 90.50 212 SER A CA 1
ATOM 1688 C C . SER A 1 212 ? 23.879 -5.177 -23.188 1.00 90.50 212 SER A C 1
ATOM 1690 O O . SER A 1 212 ? 23.068 -6.064 -23.420 1.00 90.50 212 SER A O 1
ATOM 1692 N N . HIS A 1 213 ? 25.175 -5.433 -22.997 1.00 89.12 213 HIS A N 1
ATOM 1693 C CA . HIS A 1 213 ? 25.775 -6.768 -23.009 1.00 89.12 213 HIS A CA 1
ATOM 1694 C C . HIS A 1 213 ? 25.481 -7.611 -21.750 1.00 89.12 213 HIS A C 1
ATOM 1696 O O . HIS A 1 213 ? 25.651 -8.826 -21.797 1.00 89.12 213 HIS A O 1
ATOM 1702 N N . LEU A 1 214 ? 25.058 -6.994 -20.636 1.00 89.50 214 LEU A N 1
ATOM 1703 C CA . LEU A 1 214 ? 24.746 -7.683 -19.372 1.00 89.50 214 LEU A CA 1
ATOM 1704 C C . LEU A 1 214 ? 23.249 -7.954 -19.189 1.00 89.50 214 LEU A C 1
ATOM 1706 O O . LEU A 1 214 ? 22.871 -8.905 -18.509 1.00 89.50 214 LEU A O 1
ATOM 1710 N N . PHE A 1 215 ? 22.389 -7.125 -19.780 1.00 87.38 215 PHE A N 1
ATOM 1711 C CA . PHE A 1 215 ? 20.940 -7.206 -19.606 1.00 87.38 215 PHE A CA 1
ATOM 1712 C C . PHE A 1 215 ? 20.281 -7.501 -20.945 1.00 87.38 215 PHE A C 1
ATOM 1714 O O . PHE A 1 215 ? 20.428 -6.689 -21.844 1.00 87.38 215 PHE A O 1
ATOM 1721 N N . ASN A 1 216 ? 19.489 -8.565 -21.072 1.00 88.81 216 ASN A N 1
ATOM 1722 C CA . ASN A 1 216 ? 18.661 -8.802 -22.262 1.00 88.81 216 ASN A CA 1
ATOM 1723 C C . ASN A 1 216 ? 17.194 -8.521 -21.939 1.00 88.81 216 ASN A C 1
ATOM 1725 O O . ASN A 1 216 ? 16.689 -8.980 -20.913 1.00 88.81 216 ASN A O 1
ATOM 1729 N N . ALA A 1 217 ? 16.499 -7.774 -22.797 1.00 89.62 217 ALA A N 1
ATOM 1730 C CA . ALA A 1 217 ? 15.054 -7.607 -22.659 1.00 89.62 217 ALA A CA 1
ATOM 1731 C C . ALA A 1 217 ? 14.301 -8.890 -23.097 1.00 89.62 217 ALA A C 1
ATOM 1733 O O . ALA A 1 217 ? 14.688 -9.524 -24.080 1.00 89.62 217 ALA A O 1
ATOM 1734 N N . PRO A 1 218 ? 13.204 -9.283 -22.419 1.00 92.19 218 PRO A N 1
ATOM 1735 C CA . PRO A 1 218 ? 12.584 -8.609 -21.285 1.00 92.19 218 PRO A CA 1
ATOM 1736 C C . PRO A 1 218 ? 13.240 -8.965 -19.946 1.00 92.19 218 PRO A C 1
ATOM 1738 O O . PRO A 1 218 ? 13.596 -10.116 -19.702 1.00 92.19 218 PRO A O 1
ATOM 1741 N N . TRP A 1 219 ? 13.292 -7.995 -19.038 1.00 93.88 219 TRP A N 1
ATOM 1742 C CA . TRP A 1 219 ? 13.767 -8.191 -17.667 1.00 93.88 219 TRP A CA 1
ATOM 1743 C C . TRP A 1 219 ? 12.907 -7.414 -16.668 1.00 93.88 219 TRP A C 1
ATOM 1745 O O . TRP A 1 219 ? 12.198 -6.470 -17.035 1.00 93.88 219 TRP A O 1
ATOM 1755 N N . ARG A 1 220 ? 12.987 -7.813 -15.395 1.00 94.88 220 ARG A N 1
ATOM 1756 C CA . ARG A 1 220 ? 12.438 -7.080 -14.248 1.00 94.88 220 ARG A CA 1
ATOM 1757 C C . ARG A 1 220 ? 13.471 -6.969 -13.130 1.00 94.88 220 ARG A C 1
ATOM 1759 O O . ARG A 1 220 ? 14.390 -7.778 -13.068 1.00 94.88 220 ARG A O 1
ATOM 1766 N N . THR A 1 221 ? 13.322 -5.976 -12.263 1.00 95.44 221 THR A N 1
ATOM 1767 C CA . THR A 1 221 ? 14.090 -5.897 -11.015 1.00 95.44 221 THR A CA 1
ATOM 1768 C C . THR A 1 221 ? 13.590 -6.925 -10.003 1.00 95.44 221 THR A C 1
ATOM 1770 O O . THR A 1 221 ? 12.519 -7.517 -10.182 1.00 95.44 221 THR A O 1
ATOM 1773 N N . ILE A 1 222 ? 14.321 -7.059 -8.893 1.00 95.06 222 ILE A N 1
ATOM 1774 C CA . ILE A 1 222 ? 13.741 -7.617 -7.671 1.00 95.06 222 ILE A CA 1
ATOM 1775 C C . ILE A 1 222 ? 12.480 -6.831 -7.303 1.00 95.06 222 ILE A C 1
ATOM 1777 O O . ILE A 1 222 ? 12.396 -5.607 -7.489 1.00 95.06 222 ILE A O 1
ATOM 1781 N N . SER A 1 223 ? 11.496 -7.560 -6.813 1.00 97.12 223 SER A N 1
ATOM 1782 C CA . SER A 1 223 ? 10.211 -7.046 -6.382 1.00 97.12 223 SER A CA 1
ATOM 1783 C C . SER A 1 223 ? 10.274 -6.746 -4.887 1.00 97.12 223 SER A C 1
ATOM 1785 O O . SER A 1 223 ? 10.922 -7.452 -4.113 1.00 97.12 223 SER A O 1
ATOM 1787 N N . TYR A 1 224 ? 9.595 -5.691 -4.460 1.00 97.69 224 TYR A N 1
ATOM 1788 C CA . TYR A 1 224 ? 9.682 -5.196 -3.088 1.00 97.69 224 TYR A CA 1
ATOM 1789 C C . TYR A 1 224 ? 8.366 -4.555 -2.646 1.00 97.69 224 TYR A C 1
ATOM 1791 O O . TYR A 1 224 ? 7.514 -4.191 -3.458 1.00 97.69 224 TYR A O 1
ATOM 1799 N N . ASP A 1 225 ? 8.178 -4.434 -1.337 1.00 98.00 225 ASP A N 1
ATOM 1800 C CA . ASP A 1 225 ? 6.975 -3.845 -0.758 1.00 98.00 225 ASP A CA 1
ATOM 1801 C C . ASP A 1 225 ? 6.853 -2.344 -1.053 1.00 98.00 225 ASP A C 1
ATOM 1803 O O . ASP A 1 225 ? 7.817 -1.578 -0.950 1.00 98.00 225 ASP A O 1
ATOM 1807 N N . ALA A 1 226 ? 5.637 -1.869 -1.314 1.00 96.38 226 ALA A N 1
ATOM 1808 C CA . ALA A 1 226 ? 5.376 -0.441 -1.455 1.00 96.38 226 ALA A CA 1
ATOM 1809 C C . ALA A 1 226 ? 5.699 0.376 -0.191 1.00 96.38 226 ALA A C 1
ATOM 1811 O O . ALA A 1 226 ? 5.863 1.596 -0.287 1.00 96.38 226 ALA A O 1
ATOM 1812 N N . CYS A 1 227 ? 5.858 -0.245 0.985 1.00 96.38 227 CYS A N 1
ATOM 1813 C CA . CYS A 1 227 ? 6.298 0.474 2.179 1.00 96.38 227 CYS A CA 1
ATOM 1814 C C . CYS A 1 227 ? 7.679 1.135 2.021 1.00 96.38 227 CYS A C 1
ATOM 1816 O O . CYS A 1 227 ? 7.930 2.178 2.636 1.00 96.38 227 CYS A O 1
ATOM 1818 N N . PHE A 1 228 ? 8.535 0.621 1.125 1.00 97.25 228 PHE A N 1
ATOM 1819 C CA . PHE A 1 228 ? 9.827 1.222 0.773 1.00 97.25 228 PHE A CA 1
ATOM 1820 C C . PHE A 1 228 ? 9.678 2.633 0.183 1.00 97.25 228 PHE A C 1
ATOM 1822 O O . PHE A 1 228 ? 10.591 3.454 0.279 1.00 97.25 228 PHE A O 1
ATOM 1829 N N . THR A 1 229 ? 8.493 3.001 -0.323 1.00 95.38 229 THR A N 1
ATOM 1830 C CA . THR A 1 229 ? 8.191 4.378 -0.737 1.00 95.38 229 THR A CA 1
ATOM 1831 C C . THR A 1 229 ? 8.227 5.388 0.425 1.00 95.38 229 THR A C 1
ATOM 1833 O O . THR A 1 229 ? 8.305 6.596 0.197 1.00 95.38 229 THR A O 1
ATOM 1836 N N . THR A 1 230 ? 8.257 4.938 1.676 1.00 96.06 230 THR A N 1
ATOM 1837 C CA . THR A 1 230 ? 8.445 5.811 2.848 1.00 96.06 230 THR A CA 1
ATOM 1838 C C . THR A 1 230 ? 9.802 5.646 3.530 1.00 96.06 230 THR A C 1
ATOM 1840 O O . THR A 1 230 ? 10.073 6.334 4.515 1.00 96.06 230 THR A O 1
ATOM 1843 N N . LEU A 1 231 ? 10.673 4.791 2.989 1.00 96.94 231 LEU A N 1
ATOM 1844 C CA . LEU A 1 231 ? 11.983 4.471 3.546 1.00 96.94 231 LEU A CA 1
ATOM 1845 C C . LEU A 1 231 ? 13.112 5.153 2.763 1.00 96.94 231 LEU A C 1
ATOM 1847 O O . LEU A 1 231 ? 12.958 5.518 1.594 1.00 96.94 231 LEU A O 1
ATOM 1851 N N . VAL A 1 232 ? 14.237 5.332 3.446 1.00 95.62 232 VAL A N 1
ATOM 1852 C CA . VAL A 1 232 ? 15.553 5.706 2.914 1.00 95.62 232 VAL A CA 1
ATOM 1853 C C . VAL A 1 232 ? 16.634 4.928 3.668 1.00 95.62 232 VAL A C 1
ATOM 1855 O O . VAL A 1 232 ? 16.354 4.371 4.731 1.00 95.62 232 VAL A O 1
ATOM 1858 N N . GLU A 1 233 ? 17.858 4.941 3.152 1.00 94.88 233 GLU A N 1
ATOM 1859 C CA . GLU A 1 233 ? 19.052 4.415 3.821 1.00 94.88 233 GLU A CA 1
ATOM 1860 C C . GLU A 1 233 ? 19.179 4.908 5.277 1.00 94.88 233 GLU A C 1
ATOM 1862 O O . GLU A 1 233 ? 18.997 6.100 5.585 1.00 94.88 233 GLU A O 1
ATOM 1867 N N . GLY A 1 234 ? 19.417 3.945 6.170 1.00 94.00 234 GLY A N 1
ATOM 1868 C CA . GLY A 1 234 ? 19.560 4.105 7.612 1.00 94.00 234 GLY A CA 1
ATOM 1869 C C . GLY A 1 234 ? 21.012 3.999 8.086 1.00 94.00 234 GLY A C 1
ATOM 1870 O O . GLY A 1 234 ? 21.899 4.617 7.508 1.00 94.00 234 GLY A O 1
ATOM 1871 N N . ASP A 1 235 ? 21.227 3.272 9.183 1.00 90.81 235 ASP A N 1
ATOM 1872 C CA . ASP A 1 235 ? 22.542 3.017 9.786 1.00 90.81 235 ASP A CA 1
ATOM 1873 C C . ASP A 1 235 ? 22.842 1.510 9.867 1.00 90.81 235 ASP A C 1
ATOM 1875 O O . ASP A 1 235 ? 21.972 0.684 9.597 1.00 90.81 235 ASP A O 1
ATOM 1879 N N . GLU A 1 236 ? 24.057 1.130 10.274 1.00 84.69 236 GLU A N 1
ATOM 1880 C CA . GLU A 1 236 ? 24.483 -0.281 10.362 1.00 84.69 236 GLU A CA 1
ATOM 1881 C C . GLU A 1 236 ? 23.555 -1.163 11.215 1.00 84.69 236 GLU A C 1
ATOM 1883 O O . GLU A 1 236 ? 23.397 -2.351 10.952 1.00 84.69 236 GLU A O 1
ATOM 1888 N N . LYS A 1 237 ? 22.926 -0.602 12.256 1.00 89.31 237 LYS A N 1
ATOM 1889 C CA . LYS A 1 237 ? 22.058 -1.349 13.181 1.00 89.31 237 LYS A CA 1
ATOM 1890 C C . LYS A 1 237 ? 20.583 -1.299 12.783 1.00 89.31 237 LYS A C 1
ATOM 1892 O O . LYS A 1 237 ? 19.752 -1.882 13.484 1.00 89.31 237 LYS A O 1
ATOM 1897 N N . ALA A 1 238 ? 20.233 -0.493 11.792 1.00 94.88 238 ALA A N 1
ATOM 1898 C CA . ALA A 1 238 ? 18.893 -0.326 11.262 1.00 94.88 238 ALA A CA 1
ATOM 1899 C C . ALA A 1 238 ? 19.031 0.170 9.813 1.00 94.88 238 ALA A C 1
ATOM 1901 O O . ALA A 1 238 ? 19.037 1.387 9.594 1.00 94.88 238 ALA A O 1
ATOM 1902 N N . PRO A 1 239 ? 19.149 -0.745 8.831 1.00 95.12 239 PRO A N 1
ATOM 1903 C CA . PRO A 1 239 ? 19.562 -0.415 7.463 1.00 95.12 239 PRO A CA 1
ATOM 1904 C C . PRO A 1 239 ? 18.611 0.547 6.749 1.00 95.12 239 PRO A C 1
ATOM 1906 O O . PRO A 1 239 ? 18.978 1.173 5.756 1.00 95.12 239 PRO A O 1
ATOM 1909 N N . LEU A 1 240 ? 17.388 0.697 7.263 1.00 97.31 240 LEU A N 1
ATOM 1910 C CA . LEU A 1 240 ? 16.368 1.583 6.723 1.00 97.31 240 LEU A CA 1
ATOM 1911 C C . LEU A 1 240 ? 15.827 2.541 7.788 1.00 97.31 240 LEU A C 1
ATOM 1913 O O . LEU A 1 240 ? 15.668 2.206 8.964 1.00 97.31 240 LEU A O 1
ATOM 1917 N N . ARG A 1 241 ? 15.456 3.746 7.358 1.00 97.06 241 ARG A N 1
ATOM 1918 C CA . ARG A 1 241 ? 14.774 4.746 8.189 1.00 97.06 241 ARG A CA 1
ATOM 1919 C C . ARG A 1 241 ? 13.638 5.423 7.438 1.00 97.06 241 ARG A C 1
ATOM 1921 O O . ARG A 1 241 ? 13.671 5.571 6.220 1.00 97.06 241 ARG A O 1
ATOM 1928 N N . ALA A 1 242 ? 12.642 5.892 8.175 1.00 96.44 242 ALA A N 1
ATOM 1929 C CA . ALA A 1 242 ? 11.516 6.625 7.623 1.00 96.44 242 ALA A CA 1
ATOM 1930 C C . ALA A 1 242 ? 11.948 7.998 7.085 1.00 96.44 242 ALA A C 1
ATOM 1932 O O . ALA A 1 242 ? 12.398 8.861 7.843 1.00 96.44 242 ALA A O 1
ATOM 1933 N N . ALA A 1 243 ? 11.712 8.250 5.797 1.00 92.94 243 ALA A N 1
ATOM 1934 C CA . ALA A 1 243 ? 12.028 9.520 5.141 1.00 92.94 243 ALA A CA 1
ATOM 1935 C C . ALA A 1 243 ? 11.289 10.710 5.778 1.00 92.94 243 ALA A C 1
ATOM 1937 O O . ALA A 1 243 ? 11.820 11.814 5.879 1.00 92.94 243 ALA A O 1
ATOM 1938 N N . ARG A 1 244 ? 10.041 10.483 6.212 1.00 91.31 244 ARG A N 1
ATOM 1939 C CA . ARG A 1 244 ? 9.152 11.492 6.814 1.00 91.31 244 ARG A CA 1
ATOM 1940 C C . ARG A 1 244 ? 8.631 11.051 8.180 1.00 91.31 244 ARG A C 1
ATOM 1942 O O . ARG A 1 244 ? 7.457 11.232 8.479 1.00 91.31 244 ARG A O 1
ATOM 1949 N N . GLN A 1 245 ? 9.498 10.443 8.993 1.00 91.50 245 GLN A N 1
ATOM 1950 C CA . GLN A 1 245 ? 9.209 9.981 10.363 1.00 91.50 245 GLN A CA 1
ATOM 1951 C C . GLN A 1 245 ? 8.166 8.852 10.489 1.00 91.50 245 GLN A C 1
ATOM 1953 O O . GLN A 1 245 ? 8.028 8.298 11.575 1.00 91.50 245 GLN A O 1
ATOM 1958 N N . LEU A 1 246 ? 7.463 8.493 9.414 1.00 93.25 246 LEU A N 1
ATOM 1959 C CA . LEU A 1 246 ? 6.455 7.439 9.377 1.00 93.25 246 LEU A CA 1
ATOM 1960 C C . LEU A 1 246 ? 6.806 6.400 8.311 1.00 93.25 246 LEU A C 1
ATOM 1962 O O . LEU A 1 246 ? 7.140 6.773 7.186 1.00 93.25 246 LEU A O 1
ATOM 1966 N N . ILE A 1 247 ? 6.662 5.123 8.662 1.00 95.12 247 ILE A N 1
ATOM 1967 C CA . ILE A 1 247 ? 6.703 4.000 7.730 1.00 95.12 247 ILE A CA 1
ATOM 1968 C C . ILE A 1 247 ? 5.256 3.608 7.405 1.00 95.12 247 ILE A C 1
ATOM 1970 O O . ILE A 1 247 ? 4.448 3.337 8.306 1.00 95.12 247 ILE A O 1
ATOM 1974 N N . SER A 1 248 ? 4.899 3.592 6.121 1.00 94.50 248 SER A N 1
ATOM 1975 C CA . SER A 1 248 ? 3.579 3.126 5.678 1.00 94.50 248 SER A CA 1
ATOM 1976 C C . SER A 1 248 ? 3.366 1.642 5.999 1.00 94.50 248 SER A C 1
ATOM 1978 O O . SER A 1 248 ? 4.298 0.933 6.377 1.00 94.50 248 SER A O 1
ATOM 1980 N N . MET A 1 249 ? 2.116 1.179 5.914 1.00 94.56 249 MET A N 1
ATOM 1981 C CA . MET A 1 249 ? 1.805 -0.233 6.138 1.00 94.56 249 MET A CA 1
ATOM 1982 C C . MET A 1 249 ? 2.520 -1.104 5.111 1.00 94.56 249 MET A C 1
ATOM 1984 O O . MET A 1 249 ? 2.429 -0.848 3.910 1.00 94.56 249 MET A O 1
ATOM 1988 N N . GLU A 1 250 ? 3.185 -2.139 5.600 1.00 96.00 250 GLU A N 1
ATOM 1989 C CA . GLU A 1 250 ? 3.710 -3.222 4.782 1.00 96.00 250 GLU A CA 1
ATOM 1990 C C . GLU A 1 250 ? 2.604 -4.193 4.310 1.00 96.00 250 GLU A C 1
ATOM 1992 O O . GLU A 1 250 ? 1.476 -4.191 4.819 1.00 96.00 250 GLU A O 1
ATOM 1997 N N . ARG A 1 251 ? 2.934 -5.029 3.322 1.00 95.75 251 ARG A N 1
ATOM 1998 C CA . ARG A 1 251 ? 2.115 -6.094 2.717 1.00 95.75 251 ARG A CA 1
ATOM 1999 C C . ARG A 1 251 ? 0.803 -5.600 2.109 1.00 95.75 251 ARG A C 1
ATOM 2001 O O . ARG A 1 251 ? -0.244 -6.250 2.190 1.00 95.75 251 ARG A O 1
ATOM 2008 N N . GLN A 1 252 ? 0.846 -4.406 1.522 1.00 94.75 252 GLN A N 1
ATOM 2009 C CA . GLN A 1 252 ? -0.291 -3.822 0.804 1.00 94.75 252 GLN A CA 1
ATOM 2010 C C . GLN A 1 252 ? -0.141 -4.034 -0.704 1.00 94.75 252 GLN A C 1
ATOM 2012 O O . GLN A 1 252 ? -1.024 -4.612 -1.339 1.00 94.75 252 GLN A O 1
ATOM 2017 N N . PHE A 1 253 ? 1.009 -3.626 -1.242 1.00 96.44 253 PHE A N 1
ATOM 2018 C CA . PHE A 1 253 ? 1.350 -3.728 -2.655 1.00 96.44 253 PHE A CA 1
ATOM 2019 C C . PHE A 1 253 ? 2.783 -4.220 -2.821 1.00 96.44 253 PHE A C 1
ATOM 2021 O O . PHE A 1 253 ? 3.658 -3.859 -2.031 1.00 96.44 253 PHE A O 1
ATOM 2028 N N . VAL A 1 254 ? 3.008 -4.988 -3.880 1.00 97.12 254 VAL A N 1
ATOM 2029 C CA . VAL A 1 254 ? 4.330 -5.378 -4.370 1.00 97.12 254 VAL A CA 1
ATOM 2030 C C . VAL A 1 254 ? 4.624 -4.571 -5.627 1.00 97.12 254 VAL A C 1
ATOM 2032 O O . VAL A 1 254 ? 3.747 -4.405 -6.474 1.00 97.12 254 VAL A O 1
ATOM 2035 N N . LYS A 1 255 ? 5.844 -4.049 -5.729 1.00 97.00 255 LYS A N 1
ATOM 2036 C CA . LYS A 1 255 ? 6.321 -3.198 -6.820 1.00 97.00 255 LYS A CA 1
ATOM 2037 C C . LYS A 1 255 ? 7.542 -3.828 -7.471 1.00 97.00 255 LYS A C 1
ATOM 2039 O O . LYS A 1 255 ? 8.396 -4.354 -6.761 1.00 97.00 255 LYS A O 1
ATOM 2044 N N . ALA A 1 256 ? 7.671 -3.694 -8.787 1.00 96.19 256 ALA A N 1
ATOM 2045 C CA . ALA A 1 256 ? 8.937 -3.933 -9.474 1.00 96.19 256 ALA A CA 1
ATOM 2046 C C . ALA A 1 256 ? 9.027 -3.131 -10.773 1.00 96.19 256 ALA A C 1
ATOM 2048 O O . ALA A 1 256 ? 8.021 -2.760 -11.384 1.00 96.19 256 ALA A O 1
ATOM 2049 N N . TYR A 1 257 ? 10.252 -2.875 -11.214 1.00 95.50 257 TYR A N 1
ATOM 2050 C CA . TYR A 1 257 ? 10.507 -2.239 -12.496 1.00 95.50 257 TYR A CA 1
ATOM 2051 C C . TYR A 1 257 ? 10.740 -3.285 -13.580 1.00 95.50 257 TYR A C 1
ATOM 2053 O O . TYR A 1 257 ? 11.254 -4.362 -13.298 1.00 95.50 257 TYR A O 1
ATOM 2061 N N . PHE A 1 258 ? 10.397 -2.969 -14.826 1.00 94.00 258 PHE A N 1
ATOM 2062 C CA . PHE A 1 258 ? 10.581 -3.869 -15.961 1.00 94.00 258 PHE A CA 1
ATOM 2063 C C . PHE A 1 258 ? 10.871 -3.125 -17.265 1.00 94.00 258 PHE A C 1
ATOM 2065 O O . PHE A 1 258 ? 10.521 -1.955 -17.432 1.00 94.00 258 PHE A O 1
ATOM 2072 N N . GLN A 1 259 ? 11.486 -3.824 -18.215 1.00 92.31 259 GLN A N 1
ATOM 2073 C CA . GLN A 1 259 ? 11.717 -3.358 -19.582 1.00 92.31 259 GLN A CA 1
ATOM 2074 C C . GLN A 1 259 ? 11.405 -4.508 -20.542 1.00 92.31 259 GLN A C 1
ATOM 2076 O O . GLN A 1 259 ? 11.802 -5.644 -20.289 1.00 92.31 259 GLN A O 1
ATOM 2081 N N . LEU A 1 260 ? 10.676 -4.225 -21.625 1.00 90.62 260 LEU A N 1
ATOM 2082 C CA . LEU A 1 260 ? 10.181 -5.263 -22.539 1.00 90.62 260 LEU A CA 1
ATOM 2083 C C . LEU A 1 260 ? 10.938 -5.339 -23.864 1.00 90.62 260 LEU A C 1
ATOM 2085 O O . LEU A 1 260 ? 11.012 -6.422 -24.439 1.00 90.62 260 LEU A O 1
ATOM 2089 N N . ARG A 1 261 ? 11.474 -4.216 -24.363 1.00 87.25 261 ARG A N 1
ATOM 2090 C CA . ARG A 1 261 ? 12.011 -4.129 -25.728 1.00 87.25 261 ARG A CA 1
ATOM 2091 C C . ARG A 1 261 ? 13.458 -3.652 -25.772 1.00 87.25 261 ARG A C 1
ATOM 2093 O O . ARG A 1 261 ? 13.844 -2.717 -25.069 1.00 87.25 261 ARG A O 1
ATOM 2100 N N . GLU A 1 262 ? 14.186 -4.215 -26.726 1.00 87.62 262 GLU A N 1
ATOM 2101 C CA . GLU A 1 262 ? 15.493 -3.769 -27.205 1.00 87.62 262 GLU A CA 1
ATOM 2102 C C . GLU A 1 262 ? 15.540 -3.848 -28.736 1.00 87.62 262 GLU A C 1
ATOM 2104 O O . GLU A 1 262 ? 14.811 -4.635 -29.350 1.00 87.62 262 GLU A O 1
ATOM 2109 N N . PHE A 1 263 ? 16.363 -3.014 -29.368 1.00 83.88 263 PHE A N 1
ATOM 2110 C CA . PHE A 1 263 ? 16.507 -3.008 -30.819 1.00 83.88 263 PHE A CA 1
ATOM 2111 C C . PHE A 1 263 ? 17.545 -4.042 -31.235 1.00 83.88 263 PHE A C 1
ATOM 2113 O O . PHE A 1 263 ? 18.679 -4.020 -30.773 1.00 83.88 263 PHE A O 1
ATOM 2120 N N . LYS A 1 264 ? 17.188 -4.918 -32.180 1.00 81.62 264 LYS A N 1
ATOM 2121 C CA . LYS A 1 264 ? 18.121 -5.940 -32.686 1.00 81.62 264 LYS A CA 1
ATOM 2122 C C . LYS A 1 264 ? 19.332 -5.344 -33.410 1.00 81.62 264 LYS A C 1
ATOM 2124 O O . LYS A 1 264 ? 20.382 -5.971 -33.441 1.00 81.62 264 LYS A O 1
ATOM 2129 N N . SER A 1 265 ? 19.172 -4.169 -34.023 1.00 84.56 265 SER A N 1
ATOM 2130 C CA . SER A 1 265 ? 20.237 -3.476 -34.759 1.00 84.56 265 SER A CA 1
ATOM 2131 C C . SER A 1 265 ? 21.191 -2.692 -33.856 1.00 84.56 265 SER A C 1
ATOM 2133 O O . SER A 1 265 ? 22.335 -2.479 -34.236 1.00 84.56 265 SER A O 1
ATOM 2135 N N . ASP A 1 266 ? 20.717 -2.250 -32.690 1.00 84.25 266 ASP A N 1
ATOM 2136 C CA . ASP A 1 266 ? 21.503 -1.536 -31.685 1.00 84.25 266 ASP A CA 1
ATOM 2137 C C . ASP A 1 266 ? 20.940 -1.867 -30.300 1.00 84.25 266 ASP A C 1
ATOM 2139 O O . ASP A 1 266 ? 19.917 -1.324 -29.879 1.00 84.25 266 ASP A O 1
ATOM 2143 N N . LEU A 1 267 ? 21.624 -2.763 -29.586 1.00 84.25 267 LEU A N 1
ATOM 2144 C CA . LEU A 1 267 ? 21.190 -3.231 -28.271 1.00 84.25 267 LEU A CA 1
ATOM 2145 C C . LEU A 1 267 ? 21.188 -2.113 -27.215 1.00 84.25 267 LEU A C 1
ATOM 2147 O O . LEU A 1 267 ? 20.543 -2.273 -26.181 1.00 84.25 267 LEU A O 1
ATOM 2151 N N . GLY A 1 268 ? 21.874 -0.985 -27.445 1.00 82.81 268 GLY A N 1
ATOM 2152 C CA . GLY A 1 268 ? 21.828 0.184 -26.562 1.00 82.81 268 GLY A CA 1
ATOM 2153 C C . GLY A 1 268 ? 20.510 0.960 -26.657 1.00 82.81 268 GLY A C 1
ATOM 2154 O O . GLY A 1 268 ? 20.100 1.616 -25.690 1.00 82.81 268 GLY A O 1
ATOM 2155 N N . VAL A 1 269 ? 19.802 0.845 -27.786 1.00 85.38 269 VAL A N 1
ATOM 2156 C CA . VAL A 1 269 ? 18.498 1.476 -28.020 1.00 85.38 269 VAL A CA 1
ATOM 2157 C C . VAL A 1 269 ? 17.383 0.565 -27.504 1.00 85.38 269 VAL A C 1
ATOM 2159 O O . VAL A 1 269 ? 17.118 -0.517 -28.030 1.00 85.38 269 VAL A O 1
ATOM 2162 N N . ARG A 1 270 ? 16.706 1.007 -26.439 1.00 87.88 270 ARG A N 1
ATOM 2163 C CA . ARG A 1 270 ? 15.740 0.199 -25.678 1.00 87.88 270 ARG A CA 1
ATOM 2164 C C . ARG A 1 270 ? 14.501 0.992 -25.292 1.00 87.88 270 ARG A C 1
ATOM 2166 O O . ARG A 1 270 ? 14.527 2.223 -25.263 1.00 87.88 270 ARG A O 1
ATOM 2173 N N . SER A 1 271 ? 13.407 0.295 -24.979 1.00 87.06 271 SER A N 1
ATOM 2174 C CA . SER A 1 271 ? 12.231 0.952 -24.393 1.00 87.06 271 SER A CA 1
ATOM 2175 C C . SER A 1 271 ? 12.579 1.538 -23.019 1.00 87.06 271 SER A C 1
ATOM 2177 O O . SER A 1 271 ? 13.425 0.976 -22.322 1.00 87.06 271 SER A O 1
ATOM 2179 N N . PRO A 1 272 ? 11.910 2.604 -22.555 1.00 88.00 272 PRO A N 1
ATOM 2180 C CA . PRO A 1 272 ? 12.054 3.044 -21.173 1.00 88.00 272 PRO A CA 1
ATOM 2181 C C . PRO A 1 272 ? 11.722 1.925 -20.178 1.00 88.00 272 PRO A C 1
ATOM 2183 O O . PRO A 1 272 ? 10.938 1.025 -20.479 1.00 88.00 272 PRO A O 1
ATOM 2186 N N . THR A 1 273 ? 12.290 2.002 -18.977 1.00 90.81 273 THR A N 1
ATOM 2187 C CA . THR A 1 273 ? 11.851 1.161 -17.860 1.00 90.81 273 THR A CA 1
ATOM 2188 C C . THR A 1 273 ? 10.491 1.639 -17.344 1.00 90.81 273 THR A C 1
ATOM 2190 O O . THR A 1 273 ? 10.268 2.839 -17.174 1.00 90.81 273 THR A O 1
ATOM 2193 N N . PHE A 1 274 ? 9.595 0.704 -17.057 1.00 91.50 274 PHE A N 1
ATOM 2194 C CA . PHE A 1 274 ? 8.281 0.946 -16.466 1.00 91.50 274 PHE A CA 1
ATOM 2195 C C . PHE A 1 274 ? 8.233 0.391 -15.048 1.00 91.50 274 PHE A C 1
ATOM 2197 O O . PHE A 1 274 ? 9.003 -0.501 -14.702 1.00 91.50 274 PHE A O 1
ATOM 2204 N N . LEU A 1 275 ? 7.320 0.907 -14.234 1.00 93.31 275 LEU A N 1
ATOM 2205 C CA . LEU A 1 275 ? 6.996 0.345 -12.928 1.00 93.31 275 LEU A CA 1
ATOM 2206 C C . LEU A 1 275 ? 5.684 -0.421 -13.062 1.00 93.31 275 LEU A C 1
ATOM 2208 O O . LEU A 1 275 ? 4.730 0.117 -13.627 1.00 93.31 275 LEU A O 1
ATOM 2212 N N . TYR A 1 276 ? 5.620 -1.636 -12.530 1.00 94.38 276 TYR A N 1
ATOM 2213 C CA . TYR A 1 276 ? 4.341 -2.252 -12.209 1.00 94.38 276 TYR A CA 1
ATOM 2214 C C . TYR A 1 276 ? 4.160 -2.345 -10.698 1.00 94.38 276 TYR A C 1
ATOM 2216 O O . TYR A 1 276 ? 5.127 -2.427 -9.933 1.00 94.38 276 TYR A O 1
ATOM 2224 N N . ASP A 1 277 ? 2.902 -2.339 -10.280 1.00 95.44 277 ASP A N 1
ATOM 2225 C CA . ASP A 1 277 ? 2.493 -2.728 -8.944 1.00 95.44 277 ASP A CA 1
ATOM 2226 C C . ASP A 1 277 ? 1.367 -3.760 -9.006 1.00 95.44 277 ASP A C 1
ATOM 2228 O O . ASP A 1 277 ? 0.684 -3.939 -10.016 1.00 95.44 277 ASP A O 1
ATOM 2232 N N . ARG A 1 278 ? 1.219 -4.508 -7.923 1.00 96.19 278 ARG A N 1
ATOM 2233 C CA . ARG A 1 278 ? 0.143 -5.476 -7.726 1.00 96.19 278 ARG A CA 1
ATOM 2234 C C . ARG A 1 278 ? -0.211 -5.525 -6.254 1.00 96.19 278 ARG A C 1
ATOM 2236 O O . ARG A 1 278 ? 0.612 -5.191 -5.400 1.00 96.19 278 ARG A O 1
ATOM 2243 N N . PHE A 1 279 ? -1.412 -5.983 -5.932 1.00 96.75 279 PHE A N 1
ATOM 2244 C CA . PHE A 1 279 ? -1.740 -6.271 -4.539 1.00 96.75 279 PHE A CA 1
ATOM 2245 C C . PHE A 1 279 ? -0.878 -7.419 -4.004 1.00 96.75 279 PHE A C 1
ATOM 2247 O O . PHE A 1 279 ? -0.523 -8.345 -4.738 1.00 96.75 279 PHE A O 1
ATOM 2254 N N . TYR A 1 280 ? -0.570 -7.353 -2.711 1.00 95.31 280 TYR A N 1
ATOM 2255 C CA . TYR A 1 280 ? 0.013 -8.472 -1.978 1.00 95.31 280 TYR A CA 1
ATOM 2256 C C . TYR A 1 280 ? -1.006 -9.617 -1.873 1.00 95.31 280 TYR A C 1
ATOM 2258 O O . TYR A 1 280 ? -2.145 -9.393 -1.449 1.00 95.31 280 TYR A O 1
ATOM 2266 N N . ILE A 1 281 ? -0.597 -10.830 -2.244 1.00 94.12 281 ILE A N 1
ATOM 2267 C CA . ILE A 1 281 ? -1.416 -12.045 -2.254 1.00 94.12 281 ILE A CA 1
ATOM 2268 C C . ILE A 1 281 ? -0.821 -13.039 -1.248 1.00 94.12 281 ILE A C 1
ATOM 2270 O O . ILE A 1 281 ? 0.150 -13.717 -1.585 1.00 94.12 281 ILE A O 1
ATOM 2274 N N . PRO A 1 282 ? -1.403 -13.186 -0.040 1.00 92.25 282 PRO A N 1
ATOM 2275 C CA . PRO A 1 282 ? -0.826 -14.013 1.026 1.00 92.25 282 PRO A CA 1
ATOM 2276 C C . PRO A 1 282 ? -0.476 -15.443 0.591 1.00 92.25 282 PRO A C 1
ATOM 2278 O O . PRO A 1 282 ? 0.626 -15.919 0.839 1.00 92.25 282 PRO A O 1
ATOM 2281 N N . SER A 1 283 ? -1.349 -16.093 -0.188 1.00 90.69 283 SER A N 1
ATOM 2282 C CA . SER A 1 283 ? -1.138 -17.471 -0.658 1.00 90.69 283 SER A CA 1
ATOM 2283 C C . SER A 1 283 ? 0.106 -17.672 -1.533 1.00 90.69 283 SER A C 1
ATOM 2285 O O . SER A 1 283 ? 0.531 -18.809 -1.723 1.00 90.69 283 SER A O 1
ATOM 2287 N N . VAL A 1 284 ? 0.665 -16.601 -2.104 1.00 92.25 284 VAL A N 1
ATOM 2288 C CA . VAL A 1 284 ? 1.868 -16.643 -2.951 1.00 92.25 284 VAL A CA 1
ATOM 2289 C C . VAL A 1 284 ? 3.043 -15.923 -2.291 1.00 92.25 284 VAL A C 1
ATOM 2291 O O . VAL A 1 284 ? 4.176 -16.397 -2.379 1.00 92.25 284 VAL A O 1
ATOM 2294 N N . ASP A 1 285 ? 2.771 -14.796 -1.635 1.00 95.25 285 ASP A N 1
ATOM 2295 C CA . ASP A 1 285 ? 3.769 -13.831 -1.181 1.00 95.25 285 ASP A CA 1
ATOM 2296 C C . ASP A 1 285 ? 4.201 -14.017 0.280 1.00 95.25 285 ASP A C 1
ATOM 2298 O O . ASP A 1 285 ? 5.221 -13.453 0.675 1.00 95.25 285 ASP A O 1
ATOM 2302 N N . ASP A 1 286 ? 3.482 -14.805 1.092 1.00 93.12 286 ASP A N 1
ATOM 2303 C CA . ASP A 1 286 ? 3.846 -15.033 2.503 1.00 93.12 286 ASP A CA 1
ATOM 2304 C C . ASP A 1 286 ? 5.220 -15.706 2.653 1.00 93.12 286 ASP A C 1
ATOM 2306 O O . ASP A 1 286 ? 5.861 -15.574 3.687 1.00 93.12 286 ASP A O 1
ATOM 2310 N N . LYS A 1 287 ? 5.728 -16.370 1.608 1.00 94.19 287 LYS A N 1
ATOM 2311 C CA . LYS A 1 287 ? 7.082 -16.949 1.601 1.00 94.19 287 LYS A CA 1
ATOM 2312 C C . LYS A 1 287 ? 8.207 -15.931 1.358 1.00 94.19 287 LYS A C 1
ATOM 2314 O O . LYS A 1 287 ? 9.370 -16.291 1.490 1.00 94.19 287 LYS A O 1
ATOM 2319 N N . PHE A 1 288 ? 7.876 -14.691 0.993 1.00 94.75 288 PHE A N 1
ATOM 2320 C CA . PHE A 1 288 ? 8.823 -13.632 0.622 1.00 94.75 288 PHE A CA 1
ATOM 2321 C C . PHE A 1 288 ? 8.724 -12.434 1.572 1.00 94.75 288 PHE A C 1
ATOM 2323 O O . PHE A 1 288 ? 8.497 -11.303 1.141 1.00 94.75 288 PHE A O 1
ATOM 2330 N N . HIS A 1 289 ? 8.841 -12.662 2.881 1.00 91.62 289 HIS A N 1
ATOM 2331 C CA . HIS A 1 289 ? 8.894 -11.571 3.853 1.00 91.62 289 HIS A CA 1
ATOM 2332 C C . HIS A 1 289 ? 10.260 -11.487 4.535 1.00 91.62 289 HIS A C 1
ATOM 2334 O O . HIS A 1 289 ? 10.826 -12.498 4.948 1.00 91.62 289 HIS A O 1
ATOM 2340 N N . ALA A 1 290 ? 10.751 -10.267 4.732 1.00 94.19 290 ALA A N 1
ATOM 2341 C CA . ALA A 1 290 ? 11.956 -9.999 5.512 1.00 94.19 290 ALA A CA 1
ATOM 2342 C C . ALA A 1 290 ? 11.580 -9.386 6.865 1.00 94.19 290 ALA A C 1
ATOM 2344 O O . ALA A 1 290 ? 10.665 -8.569 6.941 1.00 94.19 290 ALA A O 1
ATOM 2345 N N . GLU A 1 291 ? 12.273 -9.753 7.943 1.00 95.44 291 GLU A N 1
ATOM 2346 C CA . GLU A 1 291 ? 12.185 -9.019 9.209 1.00 95.44 291 GLU A CA 1
ATOM 2347 C C . GLU A 1 291 ? 13.252 -7.925 9.238 1.00 95.44 291 GLU A C 1
ATOM 2349 O O . GLU A 1 291 ? 14.433 -8.199 9.431 1.00 95.44 291 GLU A O 1
ATOM 2354 N N . ILE A 1 292 ? 12.837 -6.667 9.085 1.00 96.00 292 ILE A N 1
ATOM 2355 C CA . ILE A 1 292 ? 13.767 -5.538 9.000 1.00 96.00 292 ILE A CA 1
ATOM 2356 C C . ILE A 1 292 ? 13.639 -4.675 10.250 1.00 96.00 292 ILE A C 1
ATOM 2358 O O . ILE A 1 292 ? 12.547 -4.235 10.623 1.00 96.00 292 ILE A O 1
ATOM 2362 N N . THR A 1 293 ? 14.768 -4.378 10.894 1.00 96.75 293 THR A N 1
ATOM 2363 C CA . THR A 1 293 ? 14.821 -3.326 11.915 1.00 96.75 293 THR A CA 1
ATOM 2364 C C . THR A 1 293 ? 14.984 -1.978 11.223 1.00 96.75 293 THR A C 1
ATOM 2366 O O . THR A 1 293 ? 16.000 -1.722 10.587 1.00 96.75 293 THR A O 1
ATOM 2369 N N . ALA A 1 294 ? 13.996 -1.099 11.363 1.00 96.81 294 ALA A N 1
ATOM 2370 C CA . ALA A 1 294 ? 13.997 0.230 10.765 1.00 96.81 294 ALA A CA 1
ATOM 2371 C C . ALA A 1 294 ? 13.833 1.328 11.822 1.00 96.81 294 ALA A C 1
ATOM 2373 O O . ALA A 1 294 ? 13.372 1.082 12.937 1.00 96.81 294 ALA A O 1
ATOM 2374 N N . ILE A 1 295 ? 14.190 2.564 11.479 1.00 96.31 295 ILE A N 1
ATOM 2375 C CA . ILE A 1 295 ? 13.968 3.729 12.347 1.00 96.31 295 ILE A CA 1
ATOM 2376 C C . ILE A 1 295 ? 12.680 4.443 11.930 1.00 96.31 295 ILE A C 1
ATOM 2378 O O . ILE A 1 295 ? 12.594 5.002 10.838 1.00 96.31 295 ILE A O 1
ATOM 2382 N N . GLU A 1 296 ? 11.689 4.482 12.820 1.00 94.25 296 GLU A N 1
ATOM 2383 C CA . GLU A 1 296 ? 10.460 5.267 12.677 1.00 94.25 296 GLU A CA 1
ATOM 2384 C C . GLU A 1 296 ? 10.449 6.382 13.730 1.00 94.25 296 GLU A C 1
ATOM 2386 O O . GLU A 1 296 ? 10.444 6.153 14.946 1.00 94.25 296 GLU A O 1
ATOM 2391 N N . GLY A 1 297 ? 10.501 7.629 13.268 1.00 90.25 297 GLY A N 1
ATOM 2392 C CA . GLY A 1 297 ? 10.673 8.779 14.141 1.00 90.25 297 GLY A CA 1
ATOM 2393 C C . GLY A 1 297 ? 12.041 8.771 14.832 1.00 90.25 297 GLY A C 1
ATOM 2394 O O . GLY A 1 297 ? 13.082 8.935 14.202 1.00 90.25 297 GLY A O 1
ATOM 2395 N N . ARG A 1 298 ? 12.028 8.546 16.151 1.00 88.44 298 ARG A N 1
ATOM 2396 C CA . ARG A 1 298 ? 13.229 8.373 16.995 1.00 88.44 298 ARG A CA 1
ATOM 2397 C C . ARG A 1 298 ? 13.368 6.955 17.557 1.00 88.44 298 ARG A C 1
ATOM 2399 O O . ARG A 1 298 ? 14.153 6.735 18.473 1.00 88.44 298 ARG A O 1
ATOM 2406 N N . LYS A 1 299 ? 12.545 6.011 17.095 1.00 91.62 299 LYS A N 1
ATOM 2407 C CA . LYS A 1 299 ? 12.457 4.661 17.658 1.00 91.62 299 LYS A CA 1
ATOM 2408 C C . LYS A 1 299 ? 12.854 3.633 16.616 1.00 91.62 299 LYS A C 1
ATOM 2410 O O . LYS A 1 299 ? 12.502 3.765 15.449 1.00 91.62 299 LYS A O 1
ATOM 2415 N N . LYS A 1 300 ? 13.533 2.581 17.066 1.00 93.69 300 LYS A N 1
ATOM 2416 C CA . LYS A 1 300 ? 13.699 1.369 16.268 1.00 93.69 300 LYS A CA 1
ATOM 2417 C C . LYS A 1 300 ? 12.403 0.571 16.310 1.00 93.69 300 LYS A C 1
ATOM 2419 O O . LYS A 1 300 ? 11.824 0.387 17.380 1.00 93.69 300 LYS A O 1
ATOM 2424 N N . VAL A 1 301 ? 11.951 0.136 15.148 1.00 93.62 301 VAL A N 1
ATOM 2425 C CA . VAL A 1 301 ? 10.752 -0.674 14.961 1.00 93.62 301 VAL A CA 1
ATOM 2426 C C . VAL A 1 301 ? 11.106 -1.866 14.086 1.00 93.62 301 VAL A C 1
ATOM 2428 O O . VAL A 1 301 ? 11.913 -1.745 13.169 1.00 93.62 301 VAL A O 1
ATOM 2431 N N . LYS A 1 302 ? 10.504 -3.018 14.372 1.00 94.62 302 LYS A N 1
ATOM 2432 C CA . LYS A 1 302 ? 10.540 -4.157 13.458 1.00 94.62 302 LYS A CA 1
ATOM 2433 C C . LYS A 1 302 ? 9.405 -4.004 12.454 1.00 94.62 302 LYS A C 1
ATOM 2435 O O . LYS A 1 302 ? 8.272 -3.731 12.855 1.00 94.62 302 LYS A O 1
ATOM 2440 N N . ILE A 1 303 ? 9.719 -4.145 11.175 1.00 96.12 303 ILE A N 1
ATOM 2441 C CA . ILE A 1 303 ? 8.753 -4.195 10.078 1.00 96.12 303 ILE A CA 1
ATOM 2442 C C . ILE A 1 303 ? 8.885 -5.540 9.371 1.00 96.12 303 ILE A C 1
ATOM 2444 O O . ILE A 1 303 ? 9.966 -6.128 9.382 1.00 96.12 303 ILE A O 1
ATOM 2448 N N . SER A 1 304 ? 7.799 -6.015 8.760 1.00 96.06 304 SER A N 1
ATOM 2449 C CA . SER A 1 304 ? 7.827 -7.274 8.008 1.00 96.06 304 SER A CA 1
ATOM 2450 C C . SER A 1 304 ? 7.320 -7.123 6.568 1.00 96.06 304 SER A C 1
ATOM 2452 O O . SER A 1 304 ? 6.232 -7.610 6.242 1.00 96.06 304 SER A O 1
ATOM 2454 N N . PRO A 1 305 ? 8.046 -6.380 5.715 1.00 97.44 305 PRO A N 1
ATOM 2455 C CA . PRO A 1 305 ? 7.657 -6.152 4.332 1.00 97.44 305 PRO A CA 1
ATOM 2456 C C . PRO A 1 305 ? 7.868 -7.355 3.427 1.00 97.44 305 PRO A C 1
ATOM 2458 O O . PRO A 1 305 ? 8.672 -8.240 3.718 1.00 97.44 305 PRO A O 1
ATOM 2461 N N . TYR A 1 306 ? 7.173 -7.325 2.289 1.00 97.88 306 TYR A N 1
ATOM 2462 C CA . TYR A 1 306 ? 7.539 -8.148 1.147 1.00 97.88 306 TYR A CA 1
ATOM 2463 C C . TYR A 1 306 ? 8.947 -7.789 0.644 1.00 97.88 306 TYR A C 1
ATOM 2465 O O . TYR A 1 306 ? 9.251 -6.620 0.377 1.00 97.88 306 TYR A O 1
ATOM 2473 N N . TRP A 1 307 ? 9.787 -8.801 0.472 1.00 97.44 307 TRP A N 1
ATOM 2474 C CA . TRP A 1 307 ? 11.127 -8.682 -0.086 1.00 97.44 307 TRP A CA 1
ATOM 2475 C C . TRP A 1 307 ? 11.453 -9.950 -0.866 1.00 97.44 307 TRP A C 1
ATOM 2477 O O . TRP A 1 307 ? 11.499 -11.035 -0.290 1.00 97.44 307 TRP A O 1
ATOM 2487 N N . GLU A 1 308 ? 11.655 -9.818 -2.176 1.00 96.31 308 GLU A N 1
ATOM 2488 C CA . GLU A 1 308 ? 11.957 -10.971 -3.028 1.00 96.31 308 GLU A CA 1
ATOM 2489 C C . GLU A 1 308 ? 13.379 -11.519 -2.794 1.00 96.31 308 GLU A C 1
ATOM 2491 O O . GLU A 1 308 ? 13.568 -12.735 -2.766 1.00 96.31 308 GLU A O 1
ATOM 2496 N N . GLY A 1 309 ? 14.359 -10.640 -2.550 1.00 93.56 309 GLY A N 1
ATOM 2497 C CA . GLY A 1 309 ? 15.748 -11.028 -2.284 1.00 93.56 309 GLY A CA 1
ATOM 2498 C C . GLY A 1 309 ? 16.391 -11.798 -3.444 1.00 93.56 309 GLY A C 1
ATOM 2499 O O . GLY A 1 309 ? 16.239 -11.411 -4.600 1.00 93.56 309 GLY A O 1
ATOM 2500 N N . GLU A 1 310 ? 17.111 -12.880 -3.126 1.00 88.81 310 GLU A N 1
ATOM 2501 C CA . GLU A 1 310 ? 17.678 -13.821 -4.114 1.00 88.81 310 GLU A CA 1
ATOM 2502 C C . GLU A 1 310 ? 16.635 -14.772 -4.715 1.00 88.81 310 GLU A C 1
ATOM 2504 O O . GLU A 1 310 ? 16.904 -15.458 -5.702 1.00 88.81 310 GLU A O 1
ATOM 2509 N N . GLY A 1 311 ? 15.454 -14.862 -4.099 1.00 89.25 311 GLY A N 1
ATOM 2510 C CA . GLY A 1 311 ? 14.387 -15.720 -4.585 1.00 89.25 311 GLY A CA 1
ATOM 2511 C C . GLY A 1 311 ? 13.769 -15.190 -5.878 1.00 89.25 311 GLY A C 1
ATOM 2512 O O . GLY A 1 311 ? 13.901 -14.024 -6.231 1.00 89.25 311 GLY A O 1
ATOM 2513 N N . GLU A 1 312 ? 13.028 -16.048 -6.575 1.00 90.88 312 GLU A N 1
ATOM 2514 C CA . GLU A 1 312 ? 12.201 -15.634 -7.708 1.00 90.88 312 GLU A CA 1
ATOM 2515 C C . GLU A 1 312 ? 10.733 -15.919 -7.391 1.00 90.88 312 GLU A C 1
ATOM 2517 O O . GLU A 1 312 ? 10.334 -17.072 -7.195 1.00 90.88 312 GLU A O 1
ATOM 2522 N N . ASN A 1 313 ? 9.907 -14.875 -7.340 1.00 94.88 313 ASN A N 1
ATOM 2523 C CA . ASN A 1 313 ? 8.469 -15.014 -7.193 1.00 94.88 313 ASN A CA 1
ATOM 2524 C C . ASN A 1 313 ? 7.839 -15.421 -8.536 1.00 94.88 313 ASN A C 1
ATOM 2526 O O . ASN A 1 313 ? 7.835 -14.627 -9.485 1.00 94.88 313 ASN A O 1
ATOM 2530 N N . PRO A 1 314 ? 7.239 -16.627 -8.634 1.00 94.12 314 PRO A N 1
ATOM 2531 C CA . PRO A 1 314 ? 6.649 -17.100 -9.884 1.00 94.12 314 PRO A CA 1
ATOM 2532 C C . PRO A 1 314 ? 5.531 -16.195 -10.408 1.00 94.12 314 PRO A C 1
ATOM 2534 O O . PRO A 1 314 ? 5.325 -16.128 -11.618 1.00 94.12 314 PRO A O 1
ATOM 2537 N N . LEU A 1 315 ? 4.814 -15.492 -9.523 1.00 94.94 315 LEU A N 1
ATOM 2538 C CA . LEU A 1 315 ? 3.759 -14.562 -9.919 1.00 94.94 315 LEU A CA 1
ATOM 2539 C C . LEU A 1 315 ? 4.335 -13.324 -10.610 1.00 94.94 315 LEU A C 1
ATOM 2541 O O . LEU A 1 315 ? 3.822 -12.920 -11.649 1.00 94.94 315 LEU A O 1
ATOM 2545 N N . ASP A 1 316 ? 5.415 -12.753 -10.082 1.00 95.56 316 ASP A N 1
ATOM 2546 C CA . ASP A 1 316 ? 6.088 -11.601 -10.691 1.00 95.56 316 ASP A CA 1
ATOM 2547 C C . ASP A 1 316 ? 6.721 -11.968 -12.041 1.00 95.56 316 ASP A C 1
ATOM 2549 O O . ASP A 1 316 ? 6.620 -11.224 -13.021 1.00 95.56 316 ASP A O 1
ATOM 2553 N N . THR A 1 317 ? 7.288 -13.170 -12.148 1.00 94.69 317 THR A N 1
ATOM 2554 C CA . THR A 1 317 ? 7.789 -13.699 -13.425 1.00 94.69 317 THR A CA 1
ATOM 2555 C C . THR A 1 317 ? 6.657 -13.967 -14.418 1.00 94.69 317 THR A C 1
ATOM 2557 O O . THR A 1 317 ? 6.778 -13.637 -15.602 1.00 94.69 317 THR A O 1
ATOM 2560 N N . PHE A 1 318 ? 5.520 -14.494 -13.959 1.00 95.62 318 PHE A N 1
ATOM 2561 C CA . PHE A 1 318 ? 4.320 -14.642 -14.782 1.00 95.62 318 PHE A CA 1
ATOM 2562 C C . PHE A 1 318 ? 3.799 -13.288 -15.285 1.00 95.62 318 PHE A C 1
ATOM 2564 O O . PHE A 1 318 ? 3.481 -13.162 -16.467 1.00 95.62 318 PHE A O 1
ATOM 2571 N N . ILE A 1 319 ? 3.779 -12.259 -14.433 1.00 95.44 319 ILE A N 1
ATOM 2572 C CA . ILE A 1 319 ? 3.383 -10.894 -14.804 1.00 95.44 319 ILE A CA 1
ATOM 2573 C C . ILE A 1 319 ? 4.286 -10.346 -15.906 1.00 95.44 319 ILE A C 1
ATOM 2575 O O . ILE A 1 319 ? 3.774 -9.849 -16.907 1.00 95.44 319 ILE A O 1
ATOM 2579 N N . LEU A 1 320 ? 5.609 -10.495 -15.792 1.00 94.88 320 LEU A N 1
ATOM 2580 C CA . LEU A 1 320 ? 6.532 -10.067 -16.848 1.00 94.88 320 LEU A CA 1
ATOM 2581 C C . LEU A 1 320 ? 6.209 -10.745 -18.191 1.00 94.88 320 LEU A C 1
ATOM 2583 O O . LEU A 1 320 ? 6.185 -10.090 -19.236 1.00 94.88 320 LEU A O 1
ATOM 2587 N N . ARG A 1 321 ? 5.915 -12.052 -18.172 1.00 94.12 321 ARG A N 1
ATOM 2588 C CA . ARG A 1 321 ? 5.529 -12.806 -19.376 1.00 94.12 321 ARG A CA 1
ATOM 2589 C C . ARG A 1 321 ? 4.185 -12.350 -19.940 1.00 94.12 321 ARG A C 1
ATOM 2591 O O . ARG A 1 321 ? 4.061 -12.243 -21.159 1.00 94.12 321 ARG A O 1
ATOM 2598 N N . LEU A 1 322 ? 3.206 -12.060 -19.086 1.00 93.38 322 LEU A N 1
ATOM 2599 C CA . LEU A 1 322 ? 1.909 -11.523 -19.494 1.00 93.38 322 LEU A CA 1
ATOM 2600 C C . LEU A 1 322 ? 2.078 -10.158 -20.171 1.00 93.38 322 LEU A C 1
ATOM 2602 O O . LEU A 1 322 ? 1.597 -9.962 -21.283 1.00 93.38 322 LEU A O 1
ATOM 2606 N N . LEU A 1 323 ? 2.830 -9.249 -19.547 1.00 91.75 323 LEU A N 1
ATOM 2607 C CA . LEU A 1 323 ? 3.098 -7.913 -20.079 1.00 91.75 323 LEU A CA 1
ATOM 2608 C C . LEU A 1 323 ? 3.814 -7.968 -21.429 1.00 91.75 323 LEU A C 1
ATOM 2610 O O . LEU A 1 323 ? 3.449 -7.223 -22.335 1.00 91.75 323 LEU A O 1
ATOM 2614 N N . LEU A 1 324 ? 4.772 -8.886 -21.589 1.00 90.06 324 LEU A N 1
ATOM 2615 C CA . LEU A 1 324 ? 5.426 -9.142 -22.871 1.00 90.06 324 LEU A CA 1
ATOM 2616 C C . LEU A 1 324 ? 4.433 -9.613 -23.942 1.00 90.06 324 LEU A C 1
ATOM 2618 O O . LEU A 1 324 ? 4.506 -9.171 -25.081 1.00 90.06 324 LEU A O 1
ATOM 2622 N N . LYS A 1 325 ? 3.505 -10.514 -23.599 1.00 89.75 325 LYS A N 1
ATOM 2623 C CA . LYS A 1 325 ? 2.490 -11.016 -24.543 1.00 89.75 325 LYS A CA 1
ATOM 2624 C C . LYS A 1 325 ? 1.461 -9.964 -24.931 1.00 89.75 325 LYS A C 1
ATOM 2626 O O . LYS A 1 325 ? 0.915 -10.034 -26.026 1.00 89.75 325 LYS A O 1
ATOM 2631 N N . CYS A 1 326 ? 1.202 -9.011 -24.046 1.00 87.00 326 CYS A N 1
ATOM 2632 C CA . CYS A 1 326 ? 0.343 -7.874 -24.330 1.00 87.00 326 CYS A CA 1
ATOM 2633 C C . CYS A 1 326 ? 1.030 -6.808 -25.183 1.00 87.00 326 CYS A C 1
ATOM 2635 O O . CYS A 1 326 ? 0.364 -5.869 -25.598 1.00 87.00 326 CYS A O 1
ATOM 2637 N N . ASP A 1 327 ? 2.334 -6.913 -25.421 1.00 83.12 327 ASP A N 1
ATOM 2638 C CA . ASP A 1 327 ? 3.098 -5.917 -26.150 1.00 83.12 327 ASP A CA 1
ATOM 2639 C C . ASP A 1 327 ? 3.024 -6.119 -27.674 1.00 83.12 327 ASP A C 1
ATOM 2641 O O . ASP A 1 327 ? 2.952 -7.249 -28.153 1.00 83.12 327 ASP A O 1
ATOM 2645 N N . ASN A 1 328 ? 3.059 -5.027 -28.449 1.00 82.25 328 ASN A N 1
ATOM 2646 C CA . ASN A 1 328 ? 3.099 -5.091 -29.914 1.00 82.25 328 ASN A CA 1
ATOM 2647 C C . ASN A 1 328 ? 4.343 -4.366 -30.467 1.00 82.25 328 ASN A C 1
ATOM 2649 O O . ASN A 1 328 ? 4.340 -3.129 -30.528 1.00 82.25 328 ASN A O 1
ATOM 2653 N N . PRO A 1 329 ? 5.392 -5.102 -30.886 1.00 75.44 329 PRO A N 1
ATOM 2654 C CA . PRO A 1 329 ? 6.642 -4.511 -31.358 1.00 75.44 329 PRO A CA 1
ATOM 2655 C C . PRO A 1 329 ? 6.506 -3.755 -32.688 1.00 75.44 329 PRO A C 1
ATOM 2657 O O . PRO A 1 329 ? 7.365 -2.932 -32.984 1.00 75.44 329 PRO A O 1
ATOM 2660 N N . GLU A 1 330 ? 5.443 -3.987 -33.465 1.00 78.19 330 GLU A N 1
ATOM 2661 C CA . GLU A 1 330 ? 5.218 -3.318 -34.756 1.00 78.19 330 GLU A CA 1
ATOM 2662 C C . GLU A 1 330 ? 4.780 -1.855 -34.591 1.00 78.19 330 GLU A C 1
ATOM 2664 O O . GLU A 1 330 ? 4.987 -1.031 -35.480 1.00 78.19 330 GLU A O 1
ATOM 2669 N N . VAL A 1 331 ? 4.210 -1.506 -33.433 1.00 77.00 331 VAL A N 1
ATOM 2670 C CA . VAL A 1 331 ? 3.813 -0.132 -33.116 1.00 77.00 331 VAL A CA 1
ATOM 2671 C C . VAL A 1 331 ? 4.998 0.584 -32.472 1.00 77.00 331 VAL A C 1
ATOM 2673 O O . VAL A 1 331 ? 5.271 0.439 -31.274 1.00 77.00 331 VAL A O 1
ATOM 2676 N N . MET A 1 332 ? 5.714 1.373 -33.271 1.00 71.62 332 MET A N 1
ATOM 2677 C CA . MET A 1 332 ? 6.888 2.134 -32.827 1.00 71.62 332 MET A CA 1
ATOM 2678 C C . MET A 1 332 ? 6.530 3.188 -31.771 1.00 71.62 332 MET A C 1
ATOM 2680 O O . MET A 1 332 ? 7.279 3.397 -30.821 1.00 71.62 332 MET A O 1
ATOM 2684 N N . GLU A 1 333 ? 5.350 3.803 -31.853 1.00 69.06 333 GLU A N 1
ATOM 2685 C CA . GLU A 1 333 ? 4.844 4.756 -30.856 1.00 69.06 333 GLU A CA 1
ATOM 2686 C C . GLU A 1 333 ? 4.561 4.090 -29.500 1.00 69.06 333 GLU A C 1
ATOM 2688 O O . GLU A 1 333 ? 4.595 4.742 -28.447 1.00 69.06 333 GLU A O 1
ATOM 2693 N N . ALA A 1 334 ? 4.316 2.777 -29.515 1.00 66.94 334 ALA A N 1
ATOM 2694 C CA . ALA A 1 334 ? 4.183 1.973 -28.315 1.00 66.94 334 ALA A CA 1
ATOM 2695 C C . ALA A 1 334 ? 5.546 1.614 -27.711 1.00 66.94 334 ALA A C 1
ATOM 2697 O O . ALA A 1 334 ? 5.565 1.147 -26.592 1.00 66.94 334 ALA A O 1
ATOM 2698 N N . MET A 1 335 ? 6.692 1.907 -28.339 1.00 69.25 335 MET A N 1
ATOM 2699 C CA . MET A 1 335 ? 8.015 1.693 -27.723 1.00 69.25 335 MET A CA 1
ATOM 2700 C C . MET A 1 335 ? 8.187 2.475 -26.407 1.00 69.25 335 MET A C 1
ATOM 2702 O O . MET A 1 335 ? 8.907 2.048 -25.507 1.00 69.25 335 MET A O 1
ATOM 2706 N N . GLY A 1 336 ? 7.506 3.618 -26.278 1.00 62.94 336 GLY A N 1
ATOM 2707 C CA . GLY A 1 336 ? 7.429 4.388 -25.035 1.00 62.94 336 GLY A CA 1
ATOM 2708 C C . GLY A 1 336 ? 6.383 3.888 -24.028 1.00 62.94 336 GLY A C 1
ATOM 2709 O O . GLY A 1 336 ? 6.151 4.577 -23.033 1.00 62.94 336 GLY A O 1
ATOM 2710 N N . HIS A 1 337 ? 5.723 2.754 -24.288 1.00 64.81 337 HIS A N 1
ATOM 2711 C CA . HIS A 1 337 ? 4.603 2.210 -23.517 1.00 64.81 337 HIS A CA 1
ATOM 2712 C C . HIS A 1 337 ? 4.620 0.666 -23.499 1.00 64.81 337 HIS A C 1
ATOM 2714 O O . HIS A 1 337 ? 5.365 0.013 -24.213 1.00 64.81 337 HIS A O 1
ATOM 2720 N N . ASN A 1 338 ? 3.748 0.059 -22.699 1.00 77.19 338 ASN A N 1
ATOM 2721 C CA . ASN A 1 338 ? 3.181 -1.240 -23.065 1.00 77.19 338 ASN A CA 1
ATOM 2722 C C . ASN A 1 338 ? 1.965 -0.975 -23.977 1.00 77.19 338 ASN A C 1
ATOM 2724 O O . ASN A 1 338 ? 1.277 0.027 -23.767 1.00 77.19 338 ASN A O 1
ATOM 2728 N N . GLN A 1 339 ? 1.671 -1.825 -24.965 1.00 83.44 339 GLN A N 1
ATOM 2729 C CA . GLN A 1 339 ? 0.554 -1.599 -25.903 1.00 83.44 339 GLN A CA 1
ATOM 2730 C C . GLN A 1 339 ? -0.782 -1.301 -25.198 1.00 83.44 339 GLN A C 1
ATOM 2732 O O . GLN A 1 339 ? -1.505 -0.398 -25.618 1.00 83.44 339 GLN A O 1
ATOM 2737 N N . LEU A 1 340 ? -1.105 -2.004 -24.107 1.00 82.19 340 LEU A N 1
ATOM 2738 C CA . LEU A 1 340 ? -2.342 -1.758 -23.356 1.00 82.19 340 LEU A CA 1
ATOM 2739 C C . LEU A 1 340 ? -2.372 -0.346 -22.764 1.00 82.19 340 LEU A C 1
ATOM 2741 O O . LEU A 1 340 ? -3.385 0.348 -22.839 1.00 82.19 340 LEU A O 1
ATOM 2745 N N . LEU A 1 341 ? -1.234 0.107 -22.236 1.00 81.75 341 LEU A N 1
ATOM 2746 C CA . LEU A 1 341 ? -1.088 1.448 -21.683 1.00 81.75 341 LEU A CA 1
ATOM 2747 C C . LEU A 1 341 ? -1.161 2.525 -22.771 1.00 81.75 341 LEU A C 1
ATOM 2749 O O . LEU A 1 341 ? -1.734 3.585 -22.542 1.00 81.75 341 LEU A O 1
ATOM 2753 N N . TYR A 1 342 ? -0.621 2.248 -23.960 1.00 83.88 342 TYR A N 1
ATOM 2754 C CA . TYR A 1 342 ? -0.746 3.133 -25.118 1.00 83.88 342 TYR A CA 1
ATOM 2755 C C . TYR A 1 342 ? -2.211 3.315 -25.538 1.00 83.88 342 TYR A C 1
ATOM 2757 O O . TYR A 1 342 ? -2.654 4.446 -25.748 1.00 83.88 342 TYR A O 1
ATOM 2765 N N . LEU A 1 343 ? -2.972 2.218 -25.625 1.00 85.62 343 LEU A N 1
ATOM 2766 C CA . LEU A 1 343 ? -4.395 2.259 -25.969 1.00 85.62 343 LEU A CA 1
ATOM 2767 C C . LEU A 1 343 ? -5.201 3.040 -24.924 1.00 85.62 343 LEU A C 1
ATOM 2769 O O . LEU A 1 343 ? -6.002 3.901 -25.291 1.00 85.62 343 LEU A O 1
ATOM 2773 N N . ALA A 1 344 ? -4.941 2.798 -23.636 1.00 84.56 344 ALA A N 1
ATOM 2774 C CA . ALA A 1 344 ? -5.591 3.514 -22.542 1.00 84.56 344 ALA A CA 1
ATOM 2775 C C . ALA A 1 344 ? -5.277 5.022 -22.563 1.00 84.56 344 ALA A C 1
ATOM 2777 O O . ALA A 1 344 ? -6.188 5.846 -22.517 1.00 84.56 344 ALA A O 1
ATOM 2778 N N . ASP A 1 345 ? -4.003 5.403 -22.704 1.00 84.00 345 ASP A N 1
ATOM 2779 C CA . ASP A 1 345 ? -3.580 6.809 -22.780 1.00 84.00 345 ASP A CA 1
ATOM 2780 C C . ASP A 1 345 ? -4.212 7.533 -23.981 1.00 84.00 345 ASP A C 1
ATOM 2782 O O . ASP A 1 345 ? -4.683 8.667 -23.858 1.00 84.00 345 ASP A O 1
ATOM 2786 N N . LYS A 1 346 ? -4.292 6.869 -25.141 1.00 86.19 346 LYS A N 1
ATOM 2787 C CA . LYS A 1 346 ? -4.977 7.398 -26.330 1.00 86.19 346 LYS A CA 1
ATOM 2788 C C . LYS A 1 346 ? -6.470 7.609 -26.093 1.00 86.19 346 LYS A C 1
ATOM 2790 O O . LYS A 1 346 ? -6.980 8.667 -26.463 1.00 86.19 346 LYS A O 1
ATOM 2795 N N . ALA A 1 347 ? -7.152 6.642 -25.480 1.00 86.88 347 ALA A N 1
ATOM 2796 C CA . ALA A 1 347 ? -8.576 6.745 -25.171 1.00 86.88 347 ALA A CA 1
ATOM 2797 C C . ALA A 1 347 ? -8.857 7.941 -24.247 1.00 86.88 347 ALA A C 1
ATOM 2799 O O . ALA A 1 347 ? -9.635 8.825 -24.606 1.00 86.88 347 ALA A O 1
ATOM 2800 N N . VAL A 1 348 ? -8.124 8.051 -23.134 1.00 85.38 348 VAL A N 1
ATOM 2801 C CA . VAL A 1 348 ? -8.279 9.155 -22.172 1.00 85.38 348 VAL A CA 1
ATOM 2802 C C . VAL A 1 348 ? -7.975 10.510 -22.816 1.00 85.38 348 VAL A C 1
ATOM 2804 O O . VAL A 1 348 ? -8.712 11.478 -22.626 1.00 85.38 348 VAL A O 1
ATOM 2807 N N . LYS A 1 349 ? -6.913 10.613 -23.626 1.00 87.06 349 LYS A N 1
ATOM 2808 C CA . LYS A 1 349 ? -6.595 11.860 -24.344 1.00 87.06 349 LYS A CA 1
ATOM 2809 C C . LYS A 1 349 ? -7.706 12.277 -25.301 1.00 87.06 349 LYS A C 1
ATOM 2811 O O . LYS A 1 349 ? -7.971 13.476 -25.425 1.00 87.06 349 LYS A O 1
ATOM 2816 N N . ASN A 1 350 ? -8.351 11.318 -25.960 1.00 87.38 350 ASN A N 1
ATOM 2817 C CA . ASN A 1 350 ? -9.487 11.590 -26.832 1.00 87.38 350 ASN A CA 1
ATOM 2818 C C . ASN A 1 350 ? -10.697 12.084 -26.030 1.00 87.38 350 ASN A C 1
ATOM 2820 O O . ASN A 1 350 ? -11.262 13.115 -26.389 1.00 87.38 350 ASN A O 1
ATOM 2824 N N . GLU A 1 351 ? -11.041 11.436 -24.917 1.00 83.00 351 GLU A N 1
ATOM 2825 C CA . GLU A 1 351 ? -12.131 11.874 -24.032 1.00 83.00 351 GLU A CA 1
ATOM 2826 C C . GLU A 1 351 ? -11.903 13.285 -23.487 1.00 83.00 351 GLU A C 1
ATOM 2828 O O . GLU A 1 351 ? -12.756 14.160 -23.636 1.00 83.00 351 GLU A O 1
ATOM 2833 N N . VAL A 1 352 ? -10.711 13.564 -22.952 1.00 85.25 352 VAL A N 1
ATOM 2834 C CA . VAL A 1 352 ? -10.353 14.901 -22.456 1.00 85.25 352 VAL A CA 1
ATOM 2835 C C . VAL A 1 352 ? -10.437 15.945 -23.570 1.00 85.25 352 VAL A C 1
ATOM 2837 O O . VAL A 1 352 ? -10.878 17.072 -23.329 1.00 85.25 352 VAL A O 1
ATOM 2840 N N . LYS A 1 353 ? -10.023 15.604 -24.796 1.00 82.94 353 LYS A N 1
ATOM 2841 C CA . LYS A 1 353 ? -10.134 16.504 -25.951 1.00 82.94 353 LYS A CA 1
ATOM 2842 C C . LYS A 1 353 ? -11.599 16.802 -26.283 1.00 82.94 353 LYS A C 1
ATOM 2844 O O . LYS A 1 353 ? -11.920 17.967 -26.518 1.00 82.94 353 LYS A O 1
ATOM 2849 N N . MET A 1 354 ? -12.471 15.793 -26.263 1.00 76.88 354 MET A N 1
ATOM 2850 C CA . MET A 1 354 ? -13.912 15.962 -26.488 1.00 76.88 354 MET A CA 1
ATOM 2851 C C . MET A 1 354 ? -14.551 16.834 -25.401 1.00 76.88 354 MET A C 1
ATOM 2853 O O . MET A 1 354 ? -15.206 17.821 -25.726 1.00 76.88 354 MET A O 1
ATOM 2857 N N . ILE A 1 355 ? -14.279 16.552 -24.123 1.00 79.62 355 ILE A N 1
ATOM 2858 C CA . ILE A 1 355 ? -14.813 17.317 -22.985 1.00 79.62 355 ILE A CA 1
ATOM 2859 C C . ILE A 1 355 ? -14.355 18.777 -23.036 1.00 79.62 355 ILE A C 1
ATOM 2861 O O . ILE A 1 355 ? -15.164 19.685 -22.866 1.00 79.62 355 ILE A O 1
ATOM 2865 N N . LYS A 1 356 ? -13.072 19.034 -23.324 1.00 78.12 356 LYS A N 1
ATOM 2866 C CA . LYS A 1 356 ? -12.568 20.406 -23.507 1.00 78.12 356 LYS A CA 1
ATOM 2867 C C . LYS A 1 356 ? -13.281 21.127 -24.649 1.00 78.12 356 LYS A C 1
ATOM 2869 O O . LYS A 1 356 ? -13.548 22.319 -24.527 1.00 78.12 356 LYS A O 1
ATOM 2874 N N . GLY A 1 357 ? -13.577 20.421 -25.741 1.00 74.88 357 GLY A N 1
ATOM 2875 C CA . GLY A 1 357 ? -14.367 20.950 -26.851 1.00 74.88 357 GLY A CA 1
ATOM 2876 C C . GLY A 1 357 ? -15.782 21.339 -26.421 1.00 74.88 357 GLY A C 1
ATOM 2877 O O . GLY A 1 357 ? -16.201 22.465 -26.677 1.00 74.88 357 GLY A O 1
ATOM 2878 N N . LEU A 1 358 ? -16.476 20.450 -25.704 1.00 72.06 358 LEU A N 1
ATOM 2879 C CA . LEU A 1 358 ? -17.828 20.686 -25.188 1.00 72.06 358 LEU A CA 1
ATOM 2880 C C . LEU A 1 358 ? -17.873 21.851 -24.193 1.00 72.06 358 LEU A C 1
ATOM 2882 O O . LEU A 1 358 ? -18.672 22.765 -24.367 1.00 72.06 358 LEU A O 1
ATOM 2886 N N . LEU A 1 359 ? -16.982 21.864 -23.195 1.00 73.62 359 LEU A N 1
ATOM 2887 C CA . LEU A 1 359 ? -16.897 22.941 -22.202 1.00 73.62 359 LEU A CA 1
ATOM 2888 C C . LEU A 1 359 ? -16.640 24.295 -22.854 1.00 73.62 359 LEU A C 1
ATOM 2890 O O . LEU A 1 359 ? -17.240 25.289 -22.459 1.00 73.62 359 LEU A O 1
ATOM 2894 N N . ARG A 1 360 ? -15.766 24.336 -23.866 1.00 73.31 360 ARG A N 1
ATOM 2895 C CA . ARG A 1 360 ? -15.520 25.557 -24.631 1.00 73.31 360 ARG A CA 1
ATOM 2896 C C . ARG A 1 360 ? -16.770 25.993 -25.388 1.00 73.31 360 ARG A C 1
ATOM 2898 O O . ARG A 1 360 ? -17.115 27.160 -25.313 1.00 73.31 360 ARG A O 1
ATOM 2905 N N . GLY A 1 361 ? -17.474 25.062 -26.033 1.00 70.56 361 GLY A N 1
ATOM 2906 C CA . GLY A 1 361 ? -18.737 25.343 -26.717 1.00 70.56 361 GLY A CA 1
ATOM 2907 C C . GLY A 1 361 ? -19.814 25.901 -25.783 1.00 70.56 361 GLY A C 1
ATOM 2908 O O . GLY A 1 361 ? -20.434 26.907 -26.111 1.00 70.56 361 GLY A O 1
ATOM 2909 N N . VAL A 1 362 ? -19.996 25.308 -24.598 1.00 74.38 362 VAL A N 1
ATOM 2910 C CA . VAL A 1 362 ? -20.946 25.796 -23.580 1.00 74.38 362 VAL A CA 1
ATOM 2911 C C . VAL A 1 362 ? -20.520 27.162 -23.043 1.00 74.38 362 VAL A C 1
ATOM 2913 O O . VAL A 1 362 ? -21.337 28.077 -22.984 1.00 74.38 362 VAL A O 1
ATOM 2916 N N . ALA A 1 363 ? -19.239 27.331 -22.704 1.00 69.06 363 ALA A N 1
ATOM 2917 C CA . ALA A 1 363 ? -18.709 28.611 -22.250 1.00 69.06 363 ALA A CA 1
ATOM 2918 C C . ALA A 1 363 ? -18.884 29.702 -23.314 1.00 69.06 363 ALA A C 1
ATOM 2920 O O . ALA A 1 363 ? -19.292 30.806 -22.980 1.00 69.06 363 ALA A O 1
ATOM 2921 N N . ASP A 1 364 ? -18.637 29.403 -24.589 1.00 69.75 364 ASP A N 1
ATOM 2922 C CA . ASP A 1 364 ? -18.829 30.345 -25.692 1.00 69.75 364 ASP A CA 1
ATOM 2923 C C . ASP A 1 364 ? -20.314 30.675 -25.915 1.00 69.75 364 ASP A C 1
ATOM 2925 O O . ASP A 1 364 ? -20.635 31.800 -26.295 1.00 69.75 364 ASP A O 1
ATOM 2929 N N . LEU A 1 365 ? -21.234 29.744 -25.650 1.00 70.44 365 LEU A N 1
ATOM 2930 C CA . LEU A 1 365 ? -22.677 29.961 -25.794 1.00 70.44 365 LEU A CA 1
ATOM 2931 C C . LEU A 1 365 ? -23.238 30.834 -24.655 1.00 70.44 365 LEU A C 1
ATOM 2933 O O . LEU A 1 365 ? -23.914 31.832 -24.918 1.00 70.44 365 LEU A O 1
ATOM 2937 N N . GLU A 1 366 ? -22.872 30.530 -23.408 1.00 64.81 366 GLU A N 1
ATOM 2938 C CA . GLU A 1 366 ? -23.273 31.279 -22.207 1.00 64.81 366 GLU A CA 1
ATOM 2939 C C . GLU A 1 366 ? -22.576 32.649 -22.119 1.00 64.81 366 GLU A C 1
ATOM 2941 O O . GLU A 1 366 ? -23.215 33.705 -22.016 1.00 64.81 366 GLU A O 1
ATOM 2946 N N . LEU A 1 367 ? -21.243 32.669 -22.235 1.00 61.94 367 LEU A N 1
ATOM 2947 C CA . LEU A 1 367 ? -20.457 33.902 -22.166 1.00 61.94 367 LEU A CA 1
ATOM 2948 C C . LEU A 1 367 ? -20.570 34.718 -23.447 1.00 61.94 367 LEU A C 1
ATOM 2950 O O . LEU A 1 367 ? -20.469 35.938 -23.375 1.00 61.94 367 LEU A O 1
ATOM 2954 N N . GLY A 1 368 ? -20.793 34.102 -24.610 1.00 61.94 368 GLY A N 1
ATOM 2955 C CA . GLY A 1 368 ? -20.996 34.815 -25.873 1.00 61.94 368 GLY A CA 1
ATOM 2956 C C . GLY A 1 368 ? -22.305 35.600 -25.896 1.00 61.94 368 GLY A C 1
ATOM 2957 O O . GLY A 1 368 ? -22.331 36.734 -26.384 1.00 61.94 368 GLY A O 1
ATOM 2958 N N . GLY A 1 369 ? -23.373 35.052 -25.304 1.00 61.00 369 GLY A N 1
ATOM 2959 C CA . GLY A 1 369 ? -24.638 35.761 -25.103 1.00 61.00 369 GLY A CA 1
ATOM 2960 C C . GLY A 1 369 ? -24.490 36.970 -24.173 1.00 61.00 369 GLY A C 1
ATOM 2961 O O . GLY A 1 369 ? -24.909 38.077 -24.525 1.00 61.00 369 GLY A O 1
ATOM 2962 N N . LEU A 1 370 ? -23.836 36.786 -23.021 1.00 55.91 370 LEU A N 1
ATOM 2963 C CA . LEU A 1 370 ? -23.556 37.853 -22.045 1.00 55.91 370 LEU A CA 1
ATOM 2964 C C . LEU A 1 370 ? -22.600 38.923 -22.595 1.00 55.91 370 LEU A C 1
ATOM 2966 O O . LEU A 1 370 ? -22.863 40.120 -22.481 1.00 55.91 370 LEU A O 1
ATOM 2970 N N . SER A 1 371 ? -21.540 38.496 -23.276 1.00 54.53 371 SER A N 1
ATOM 2971 C CA . SER A 1 371 ? -20.567 39.334 -23.982 1.00 54.53 371 SER A CA 1
ATOM 2972 C C . SER A 1 371 ? -21.213 40.271 -24.998 1.00 54.53 371 SER A C 1
ATOM 2974 O O . SER A 1 371 ? -20.948 41.479 -24.986 1.00 54.53 371 SER A O 1
ATOM 2976 N N . ARG A 1 372 ? -22.063 39.721 -25.878 1.00 57.50 372 ARG A N 1
ATOM 2977 C CA . ARG A 1 372 ? -22.747 40.492 -26.922 1.00 57.50 372 ARG A CA 1
ATOM 2978 C C . ARG A 1 372 ? -23.753 41.465 -26.317 1.00 57.50 372 ARG A C 1
ATOM 2980 O O . ARG A 1 372 ? -23.836 42.597 -26.787 1.00 57.50 372 ARG A O 1
ATOM 2987 N N . ARG A 1 373 ? -24.472 41.063 -25.260 1.00 55.84 373 ARG A N 1
ATOM 2988 C CA . ARG A 1 373 ? -25.427 41.935 -24.550 1.00 55.84 373 ARG A CA 1
ATOM 2989 C C . ARG A 1 373 ? -24.741 43.079 -23.802 1.00 55.84 373 ARG A C 1
ATOM 2991 O O . ARG A 1 373 ? -25.256 44.190 -23.818 1.00 55.84 373 ARG A O 1
ATOM 2998 N N . GLN A 1 374 ? -23.587 42.838 -23.179 1.00 56.03 374 GLN A N 1
ATOM 2999 C CA . GLN A 1 374 ? -22.899 43.838 -22.352 1.00 56.03 374 GLN A CA 1
ATOM 3000 C C . GLN A 1 374 ? -21.782 44.612 -23.088 1.00 56.03 374 GLN A C 1
ATOM 3002 O O . GLN A 1 374 ? -21.135 45.461 -22.484 1.00 56.03 374 GLN A O 1
ATOM 3007 N N . LYS A 1 375 ? -21.536 44.357 -24.387 1.00 56.56 375 LYS A N 1
ATOM 3008 C CA . LYS A 1 375 ? -20.463 44.982 -25.208 1.00 56.56 375 LYS A CA 1
ATOM 3009 C C . LYS A 1 375 ? -19.042 44.879 -24.608 1.00 56.56 375 LYS A C 1
ATOM 3011 O O . LYS A 1 375 ? -18.136 45.611 -25.011 1.00 56.56 375 LYS A O 1
ATOM 3016 N N . ILE A 1 376 ? -18.818 43.946 -23.680 1.00 53.62 376 ILE A N 1
ATOM 3017 C CA . ILE A 1 376 ? -17.576 43.833 -22.891 1.00 53.62 376 ILE A CA 1
ATOM 3018 C C . ILE A 1 376 ? -16.385 43.363 -23.744 1.00 53.62 376 ILE A C 1
ATOM 3020 O O . ILE A 1 376 ? -15.236 43.704 -23.457 1.00 53.62 376 ILE A O 1
ATOM 3024 N N . PHE A 1 377 ? -16.630 42.633 -24.837 1.00 48.41 377 PHE A N 1
ATOM 3025 C CA . PHE A 1 377 ? -15.558 42.054 -25.659 1.00 48.41 377 PHE A CA 1
ATOM 3026 C C . PHE A 1 377 ? -14.619 43.085 -26.293 1.00 48.41 377 PHE A C 1
ATOM 3028 O O . PHE A 1 377 ? -13.428 42.813 -26.431 1.00 48.41 377 PHE A O 1
ATOM 3035 N N . THR A 1 378 ? -15.121 44.273 -26.626 1.00 52.06 378 THR A N 1
ATOM 3036 C CA . THR A 1 378 ? -14.315 45.363 -27.200 1.00 52.06 378 THR A CA 1
ATOM 3037 C C . THR A 1 378 ? -13.358 46.002 -26.193 1.00 52.06 378 THR A C 1
ATOM 3039 O O . THR A 1 378 ? -12.396 46.645 -26.599 1.00 52.06 378 THR A O 1
ATOM 3042 N N . ILE A 1 379 ? -13.617 45.834 -24.892 1.00 51.25 379 ILE A N 1
ATOM 3043 C CA . ILE A 1 379 ? -12.851 46.469 -23.811 1.00 51.25 379 ILE A CA 1
ATOM 3044 C C . ILE A 1 379 ? -11.831 45.485 -23.211 1.00 51.25 379 ILE A C 1
ATOM 3046 O O . ILE A 1 379 ? -10.728 45.891 -22.857 1.00 51.25 379 ILE A O 1
ATOM 3050 N N . ALA A 1 380 ? -12.162 44.190 -23.125 1.00 48.00 380 ALA A N 1
ATOM 3051 C CA . ALA A 1 380 ? -11.341 43.198 -22.420 1.00 48.00 380 ALA A CA 1
ATOM 3052 C C . ALA A 1 380 ? -10.376 42.381 -23.307 1.00 48.00 380 ALA A C 1
ATOM 3054 O O . ALA A 1 380 ? -9.399 41.833 -22.795 1.00 48.00 380 ALA A O 1
ATOM 3055 N N . ARG A 1 381 ? -10.615 42.269 -24.623 1.00 51.88 381 ARG A N 1
ATOM 3056 C CA . ARG A 1 381 ? -9.756 41.497 -25.545 1.00 51.88 381 ARG A CA 1
ATOM 3057 C C . ARG A 1 381 ? -8.999 42.413 -26.503 1.00 51.88 381 ARG A C 1
ATOM 3059 O O . ARG A 1 381 ? -9.543 43.382 -27.024 1.00 51.88 381 ARG A O 1
ATOM 3066 N N . ARG A 1 382 ? -7.737 42.078 -26.799 1.00 55.12 382 ARG A N 1
ATOM 3067 C CA . ARG A 1 382 ? -6.964 42.778 -27.835 1.00 55.12 382 ARG A CA 1
ATOM 3068 C C . ARG A 1 382 ? -7.553 42.438 -29.205 1.00 55.12 382 ARG A C 1
ATOM 3070 O O . ARG A 1 382 ? -7.740 41.268 -29.528 1.00 55.12 382 ARG A O 1
ATOM 3077 N N . PHE A 1 383 ? -7.762 43.448 -30.051 1.00 56.81 383 PHE A N 1
ATOM 3078 C CA . PHE A 1 383 ? -8.293 43.292 -31.417 1.00 56.81 383 PHE A CA 1
ATOM 3079 C C . PHE A 1 383 ? -7.576 42.222 -32.258 1.00 56.81 383 PHE A C 1
ATOM 3081 O O . PHE A 1 383 ? -8.184 41.604 -33.128 1.00 56.81 383 PHE A O 1
ATOM 3088 N N . ARG A 1 384 ? -6.290 41.977 -31.983 1.00 56.81 384 ARG A N 1
ATOM 3089 C CA . ARG A 1 384 ? -5.475 40.964 -32.662 1.00 56.81 384 ARG A CA 1
ATOM 3090 C C . ARG A 1 384 ? -5.991 39.536 -32.445 1.00 56.81 384 ARG A C 1
ATOM 3092 O O . ARG A 1 384 ? -5.973 38.750 -33.386 1.00 56.81 384 ARG A O 1
ATOM 3099 N N . ASP A 1 385 ? -6.480 39.222 -31.250 1.00 57.53 385 ASP A N 1
ATOM 3100 C CA . ASP A 1 385 ? -6.956 37.877 -30.913 1.00 57.53 385 ASP A CA 1
ATOM 3101 C C . ASP A 1 385 ? -8.325 37.608 -31.547 1.00 57.53 385 ASP A C 1
ATOM 3103 O O . ASP A 1 385 ? -8.552 36.536 -32.098 1.00 57.53 385 ASP A O 1
ATOM 3107 N N . ILE A 1 386 ? -9.187 38.632 -31.581 1.00 60.19 386 ILE A N 1
ATOM 3108 C CA . ILE A 1 386 ? -10.489 38.589 -32.265 1.00 60.19 386 ILE A CA 1
ATOM 3109 C C . ILE A 1 386 ? -10.294 38.356 -33.769 1.00 60.19 386 ILE A C 1
ATOM 3111 O O . ILE A 1 386 ? -10.981 37.532 -34.368 1.00 60.19 386 ILE A O 1
ATOM 3115 N N . ARG A 1 387 ? -9.329 39.049 -34.387 1.00 56.38 387 ARG A N 1
ATOM 3116 C CA . ARG A 1 387 ? -9.049 38.908 -35.823 1.00 56.38 387 ARG A CA 1
ATOM 3117 C C . ARG A 1 387 ? -8.592 37.494 -36.180 1.00 56.38 387 ARG A C 1
ATOM 3119 O O . ARG A 1 387 ? -9.087 36.930 -37.147 1.00 56.38 387 ARG A O 1
ATOM 3126 N N . ARG A 1 388 ? -7.721 36.908 -35.354 1.00 66.81 388 ARG A N 1
ATOM 3127 C CA . ARG A 1 388 ? -7.194 35.548 -35.541 1.00 66.81 388 ARG A CA 1
ATOM 3128 C C . ARG A 1 388 ? -8.283 34.478 -35.419 1.00 66.81 388 ARG A C 1
ATOM 3130 O O . ARG A 1 388 ? -8.253 33.483 -36.135 1.00 66.81 388 ARG A O 1
ATOM 3137 N N . GLU A 1 389 ? -9.252 34.692 -34.532 1.00 61.00 389 GLU A N 1
ATOM 3138 C CA . GLU A 1 389 ? -10.406 33.805 -34.345 1.00 61.00 389 GLU A CA 1
ATOM 3139 C C . GLU A 1 389 ? -11.357 33.854 -35.554 1.00 61.00 389 GLU A C 1
ATOM 3141 O O . GLU A 1 389 ? -11.792 32.812 -36.042 1.00 61.00 389 GLU A O 1
ATOM 3146 N N . VAL A 1 390 ? -11.616 35.055 -36.087 1.00 63.84 390 VAL A N 1
ATOM 3147 C CA . VAL A 1 390 ? -12.455 35.262 -37.282 1.00 63.84 390 VAL A CA 1
ATOM 3148 C C . VAL A 1 390 ? -11.778 34.736 -38.552 1.00 63.84 390 VAL A C 1
ATOM 3150 O O . VAL A 1 390 ? -12.437 34.101 -39.373 1.00 63.84 390 VAL A O 1
ATOM 3153 N N . GLU A 1 391 ? -10.472 34.953 -38.715 1.00 63.78 391 GLU A N 1
ATOM 3154 C CA . GLU A 1 391 ? -9.699 34.405 -39.840 1.00 63.78 391 GLU A CA 1
ATOM 3155 C C . GLU A 1 391 ? -9.650 32.873 -39.787 1.00 63.78 391 GLU A C 1
ATOM 3157 O O . GLU A 1 391 ? -9.982 32.222 -40.774 1.00 63.78 391 GLU A O 1
ATOM 3162 N N . GLY A 1 392 ? -9.381 32.282 -38.617 1.00 66.00 392 GLY A N 1
ATOM 3163 C CA . GLY A 1 392 ? -9.380 30.825 -38.454 1.00 66.00 392 GLY A CA 1
ATOM 3164 C C . GLY A 1 392 ? -10.765 30.170 -38.561 1.00 66.00 392 GLY A C 1
ATOM 3165 O O . GLY A 1 392 ? -10.860 28.962 -38.778 1.00 66.00 392 GLY A O 1
ATOM 3166 N N . ALA A 1 393 ? -11.855 30.924 -38.385 1.00 63.72 393 ALA A N 1
ATOM 3167 C CA . ALA A 1 393 ? -13.211 30.458 -38.684 1.00 63.72 393 ALA A CA 1
ATOM 3168 C C . ALA A 1 393 ? -13.503 30.498 -40.194 1.00 63.72 393 ALA A C 1
ATOM 3170 O O . ALA A 1 393 ? -14.119 29.573 -40.717 1.00 63.72 393 ALA A O 1
ATOM 3171 N N . ARG A 1 394 ? -13.004 31.518 -40.910 1.00 59.56 394 ARG A N 1
ATOM 3172 C CA . ARG A 1 394 ? -13.101 31.601 -42.378 1.00 59.56 394 ARG A CA 1
ATOM 3173 C C . ARG A 1 394 ? -12.304 30.504 -43.074 1.00 59.56 394 ARG A C 1
ATOM 3175 O O . ARG A 1 394 ? -12.821 29.897 -43.999 1.00 59.56 394 ARG A O 1
ATOM 3182 N N . GLU A 1 395 ? -11.093 30.206 -42.613 1.00 60.75 395 GLU A N 1
ATOM 3183 C CA . GLU A 1 395 ? -10.284 29.110 -43.169 1.00 60.75 395 GLU A CA 1
ATOM 3184 C C . GLU A 1 395 ? -10.962 27.743 -43.014 1.00 60.75 395 GLU A C 1
ATOM 3186 O O . GLU A 1 395 ? -10.879 26.907 -43.910 1.00 60.75 395 GLU A O 1
ATOM 3191 N N . ARG A 1 396 ? -11.672 27.526 -41.899 1.00 58.88 396 ARG A N 1
ATOM 3192 C CA . ARG A 1 396 ? -12.439 26.296 -41.663 1.00 58.88 396 ARG A CA 1
ATOM 3193 C C . ARG A 1 396 ? -13.674 26.200 -42.554 1.00 58.88 396 ARG A C 1
ATOM 3195 O O . ARG A 1 396 ? -13.875 25.155 -43.154 1.00 58.88 396 ARG A O 1
ATOM 3202 N N . ALA A 1 397 ? -14.419 27.293 -42.718 1.00 56.03 397 ALA A N 1
ATOM 3203 C CA . ALA A 1 397 ? -15.559 27.337 -43.634 1.00 56.03 397 ALA A CA 1
ATOM 3204 C C . ALA A 1 397 ? -15.142 27.097 -45.100 1.00 56.03 397 ALA A C 1
ATOM 3206 O O . ALA A 1 397 ? -15.812 26.373 -45.823 1.00 56.03 397 ALA A O 1
ATOM 3207 N N . VAL A 1 398 ? -13.988 27.630 -45.522 1.00 60.06 398 VAL A N 1
ATOM 3208 C CA . VAL A 1 398 ? -13.445 27.420 -46.879 1.00 60.06 398 VAL A CA 1
ATOM 3209 C C . VAL A 1 398 ? -12.946 25.982 -47.099 1.00 60.06 398 VAL A C 1
ATOM 3211 O O . VAL A 1 398 ? -12.930 25.511 -48.234 1.00 60.06 398 VAL A O 1
ATOM 3214 N N . MET A 1 399 ? -12.539 25.270 -46.042 1.00 50.22 399 MET A N 1
ATOM 3215 C CA . MET A 1 399 ? -12.178 23.848 -46.128 1.00 50.22 399 MET A CA 1
ATOM 3216 C C . MET A 1 399 ? -13.382 22.899 -46.095 1.00 50.22 399 MET A C 1
ATOM 3218 O O . MET A 1 399 ? -13.232 21.764 -46.523 1.00 50.22 399 MET A O 1
ATOM 3222 N N . GLU A 1 400 ? -14.547 23.340 -45.613 1.00 47.41 400 GLU A N 1
ATOM 3223 C CA . GLU A 1 400 ? -15.792 22.552 -45.620 1.00 47.41 400 GLU A CA 1
ATOM 3224 C C . GLU A 1 400 ? -16.587 22.692 -46.938 1.00 47.41 400 GLU A C 1
ATOM 32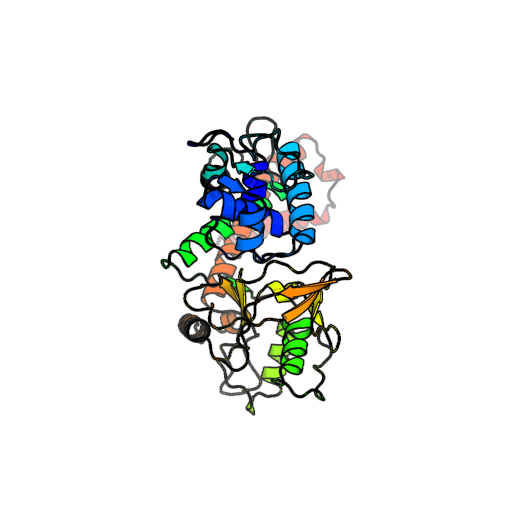26 O O . GLU A 1 400 ? -17.470 21.883 -47.205 1.00 47.41 400 GLU A O 1
ATOM 3231 N N . GLU A 1 401 ? -16.258 23.678 -47.784 1.00 46.44 401 GLU A N 1
ATOM 3232 C CA . GLU A 1 401 ? -16.839 23.874 -49.128 1.00 46.44 401 GLU A CA 1
ATOM 3233 C C . GLU A 1 401 ? -16.047 23.182 -50.265 1.00 46.44 401 GLU A C 1
ATOM 3235 O O . GLU A 1 401 ? -16.358 23.369 -51.444 1.00 46.44 401 GLU A O 1
ATOM 3240 N N . LYS A 1 402 ? -15.033 22.373 -49.933 1.00 40.78 402 LYS A N 1
ATOM 3241 C CA . LYS A 1 402 ? -14.308 21.486 -50.860 1.00 40.78 402 LYS A CA 1
ATOM 3242 C C . LYS A 1 402 ? -14.479 20.038 -50.443 1.00 40.78 402 LYS A C 1
ATOM 3244 O O . LYS A 1 402 ? -14.572 19.198 -51.365 1.00 40.78 402 LYS A O 1
#

Secondary structure (DSSP, 8-state):
-EETTEE--HHHHHHHHHHTTTTS---SSTTTHHHHHHHHHHHHSEEEHHHHHHHTT--HHHHHHHHHHHHHHHHTTTT-SBSS---TTSSS-EEEB-GGGGGHHHHHHHHHHHHHHHHHH-SS-TTEETTTEE--HHHHHHHHHHHHHHHHHHHHTTS---EEEESS----HIIIIIHHHHHHTTSS-TT----S-S-HHHHHHHHHHHTTTT--SSEEPPPEEGGGGGEEEEETTEEEEETTS-PPPSSSEEEEEEE--B-SS-TT-BPPPEEEEEE--HHHHTTSB--EEEEETTEEEEE--BB-TTS--HHHHHHHHHHHHT--TT-GGGGGS-HHHHHHHHHHHHHHHHHHHHHHHHHHHHHHHHHHHHTTHHHHS-HHHHHHHHHHHHHHHHHH--

Sequence (402 aa):
MNTSHGPTSYLDFSLAFILGSGKGYIPPRGRYLPFVAIHRLLKVGECSFRELIEDLGISERAGRSMLKKLLKMHEDSDGRLFAEDFNPEDANPTLKIKGQVKDYWVRVKETSLMIVDRIFGSYEHPLMLGDDSWLTVFDLNAVNVMLIHMLREKVIDGRLLIIGIAKDTSASDYIRAVIPYARHEGLIPEDEKPPNLRHDRAFLTILSSVNSHLFNAPWRTISYDACFTTLVEGDEKAPLRAARQLISMERQFVKAYFQLREFKSDLGVRSPTFLYDRFYIPSVDDKFHAEITAIEGRKKVKISPYWEGEGENPLDTFILRLLLKCDNPEVMEAMGHNQLLYLADKAVKNEVKMIKGLLRGVADLELGGLSRRQKIFTIARRFRDIRREVEGARERAVMEEK

Nearest PDB structures (foldseek):
  4yif-assembly1_A  TM=5.361E-01  e=2.928E-01  Mycobacterium tuberculosis H37Rv
  5h3r-assembly1_B  TM=4.643E-01  e=1.681E-01  Escherichia coli K-12
  4jba-assembly1_B  TM=4.634E-01  e=2.345E-01  Escherichia coli K-12
  7nw0-assembly1_W  TM=3.946E-01  e=1.423E-01  Homo sapiens
  5gpy-assembly1_A  TM=3.990E-01  e=2.620E-01  Homo sapiens

Solvent-accessible surface area (backbone atoms only — not comparable to full-atom values): 22374 Å² total; per-residue (Å²): 103,82,39,100,83,43,68,58,49,71,60,29,53,60,47,33,74,75,44,33,82,65,80,66,70,69,58,85,46,88,87,40,33,46,56,45,50,51,56,51,33,69,74,64,40,54,48,39,46,62,59,51,28,59,77,65,74,49,56,67,74,58,42,52,57,32,42,54,52,44,51,49,54,18,57,79,38,78,55,53,49,40,68,59,91,68,57,74,84,47,97,62,38,66,49,36,50,26,76,75,55,72,48,26,46,57,26,47,49,50,52,41,46,55,51,49,45,35,52,77,73,45,94,59,68,51,49,49,60,72,97,86,40,67,65,46,74,65,53,52,50,52,40,51,52,51,53,53,36,54,53,47,50,45,35,66,72,72,74,50,87,62,73,50,75,46,73,88,60,79,51,35,32,51,67,39,22,48,50,46,42,36,30,75,73,64,78,36,71,81,85,66,72,79,76,98,60,79,27,37,41,61,45,53,33,49,54,43,28,78,39,32,91,81,47,67,65,63,46,64,55,73,40,32,23,53,27,38,71,27,34,22,61,50,47,98,89,22,52,31,21,27,71,76,45,46,65,55,68,38,50,55,31,37,33,33,41,34,33,66,46,59,36,92,92,42,57,52,50,54,33,62,34,32,38,38,36,28,65,51,43,65,97,74,44,67,87,28,58,43,84,43,49,26,33,40,64,94,38,81,42,81,44,66,31,37,37,38,72,95,57,81,57,67,64,62,54,47,49,54,54,50,54,52,70,54,41,52,88,88,42,67,82,26,46,81,44,50,36,63,56,41,54,50,52,52,52,53,54,50,52,54,51,50,50,53,50,50,54,49,51,51,47,49,54,58,50,45,52,52,33,66,75,66,59,46,57,80,77,78,49,61,70,69,60,56,49,53,54,55,51,57,48,49,55,50,55,61,60,72,76,107

Foldseek 3Di:
DADPLGAAFPLLLVLCLQCVLVLFDFDCDDPRVLSVLLSVCLVVQKDKLVVSCVVSVHDVVVSLVSVVVNLVSCVVRVNQFFPDDWDSPDPITMTGGDPSSNCSNVNLVRVLVVLVCLLPPDPPDSQDDPDPDGNDPVNVVSSVSSVLSVVLVCVQVVNDWDKDKAQDDQQDLCLFPVVLVLCLVVVDPPPDHQPPDRGPQVSVLQVCLVPLVVDDPWDKDWKWWPLSSQWGQDDNVARIEGPPLDGDTAQAKIKMKTFHDADPVRSSRGFTIMMMMTHRHCVQQVVFWDFGFYHRNNDTDTHIHGGQRPHDRVVVVVVSVVLNVQADPVPPVCSSHRNVVVVVVVVVVVVVVVVVVVVVVVCCVVVVVVCVVVVCCVPPDDPVVVVVVVVVVVVVVVVVVD